Protein AF-0000000087421429 (afdb_homodimer)

Sequence (484 aa):
METLTRKQREIQKREADILSLSRPMLIEGGYHGLNMDRIAVELEYSKGTIYKHFSCKEEIIIALAIETQEKRSEFFSRAAAFQGLSRERLTAIGVAGELFVRLFPDHFAVEQIINSRSIWEKTSHNRRELMQVAEGKCMHMVSGIVRDGISCGDVVLPEKTTPEELVFGLWSLTFGAYSILSTGESLANLGVEDPFVSVRTNVHHILNGIGWRPLSSEHDYDAVAEKITHEIFAEEFQSVLEMETLTRKQREIQKREADILSLSRPMLIEGGYHGLNMDRIAVELEYSKGTIYKHFSCKEEIIIALAIETQEKRSEFFSRAAAFQGLSRERLTAIGVAGELFVRLFPDHFAVEQIINSRSIWEKTSHNRRELMQVAEGKCMHMVSGIVRDGISCGDVVLPEKTTPEELVFGLWSLTFGAYSILSTGESLANLGVEDPFVSVRTNVHHILNGIGWRPLSSEHDYDAVAEKITHEIFAEEFQSVLE

Nearest PDB structures (foldseek):
  8suk-assembly2_B  TM=6.217E-01  e=6.575E-05  Rhodococcus sp. USK13
  8svd-assembly1_T  TM=6.465E-01  e=2.862E-04  Mycolicibacterium baixiangningiae
  8sv6-assembly2_D  TM=5.600E-01  e=3.129E-04  Mycolicibacterium smegmatis
  8svd-assembly1_F  TM=5.682E-01  e=5.108E-04  Mycolicibacterium baixiangningiae
  8svd-assembly2_K  TM=5.691E-01  e=6.105E-04  Mycolicibacterium baixiangningiae

Foldseek 3Di:
DPDQDPVRVVLVVVLVLLLVVQLVQCLVPNPVSGDLVVSCVVVVHDSVSSCVNPVDVLQSLLVLLLVLLQVLLVLLVLLLPDDDALVLSVLSNLLSLVLSCLLCVSSLSSVVRNPDPVSVVPYDPVSVVSSVVSNVSNLVSQLVSVVVLVVVPLFDADPPDHSSNLVVVLCCLSSVLSVCVSPDDDVVVVVDHDSSVVNVVVNLVSCVVRRRPPRVVNDPSVVSSVVSCVPRVVPSVVVSVD/DPDQDPVRVVLVVVLVLLLVVQLVQCLVPNPVSGDLVVSCVVVVHDSVSSCVNPVDVLQSLLVLLLVLLQVLLVLLVLLLPDDDALVLSVLSNLLSLVLSCLLCVSSLSSVVRNPDPVSVVPYDPVSVVSSVVSNVSNLVSQLVSVVVLVVVPLFDADPPDHSSNLVVVLCCLSSVLSVVVSDDDDVVVVVDHDSSVVNVVVNLVSCVVRRRPPRVVNDPSVVSSVVSCVPRVVPSVVVSVD

Solvent-accessible surface area (backbone atoms only — not comparable to full-atom values): 25589 Å² total; per-residue (Å²): 122,86,75,71,49,71,66,53,48,51,51,52,48,51,52,50,51,52,48,64,59,43,48,61,31,29,71,75,43,36,78,62,36,52,47,72,69,59,49,19,61,75,70,69,45,51,66,65,60,51,41,71,77,33,83,45,71,42,41,51,52,50,50,51,39,36,52,37,35,48,56,50,36,52,42,39,52,58,20,63,64,48,87,67,55,49,58,52,26,52,45,28,36,51,50,33,53,52,50,46,47,70,70,34,51,67,51,50,50,46,56,64,62,60,46,31,52,71,44,57,73,67,32,51,69,68,58,51,49,52,40,50,52,37,54,42,50,47,51,49,55,53,27,47,42,47,50,49,21,39,73,76,64,36,25,63,72,56,87,94,53,48,53,40,37,53,46,49,39,54,47,13,26,51,51,16,42,52,49,51,60,62,26,47,72,61,52,47,79,62,60,33,83,51,62,68,60,42,49,55,52,42,51,47,21,31,40,36,31,46,51,36,43,75,35,72,92,73,39,67,59,69,60,49,46,52,49,42,40,58,74,77,34,40,70,61,50,53,58,67,74,104,124,85,75,71,49,73,67,54,48,51,51,52,48,52,51,49,52,52,50,62,57,42,48,60,31,30,71,75,42,36,78,63,36,51,46,72,69,57,49,19,60,74,70,69,46,52,65,65,59,50,40,69,75,33,84,46,70,43,44,50,52,51,49,53,37,35,53,38,35,49,55,50,36,53,40,39,52,59,19,63,65,48,87,65,54,50,58,53,28,51,44,27,36,51,50,33,52,53,49,45,47,72,71,34,51,67,49,50,50,46,55,62,60,59,47,31,54,72,43,57,72,68,33,51,70,67,56,50,50,52,39,51,52,37,53,43,51,48,52,50,55,54,26,46,42,45,51,49,21,40,74,74,63,35,26,63,74,54,88,93,52,47,52,41,39,52,46,48,38,56,46,13,26,52,52,17,40,52,49,55,60,60,23,49,76,59,51,48,80,62,60,31,83,53,63,70,60,40,51,54,52,40,50,47,21,31,40,36,30,46,51,37,43,75,35,73,91,74,39,67,59,69,59,50,44,52,50,43,41,57,73,76,35,41,69,61,51,53,58,68,75,105

Secondary structure (DSSP, 8-state):
-----HHHHHHHHHHHHHHHHHHHHHHHHHHHH--HHHHHHHHT--HHHHHHH-SSHHHHHHHHHHHHHHHHHHHHHHHHT--S-HHHHHHHHHHHHHHHHHH-HHHHHHHHHS--HHHHHTS-HHHHHHHHHHHHHHHHHHHHHHHHHHHTTS--PPTT--HHHHHHHHHHHHHHHHHHHHH-S-TTTTT-S-HHHHHHHHHHHHHHHTT-SSPTTTS-HHHHHHHHHHHHSHHHHHHHH-/-----HHHHHHHHHHHHHHHHHHHHHHHHHHHH--HHHHHHHHT--HHHHHHH-SSHHHHHHHHHHHHHHHHHHHHHHHHT--S-HHHHHHHHHHHHHHHHHH-HHHHHHHHHS--HHHHHTS-HHHHHHHHHHHHHHHHHHHHHHHHHHHTTS--PPTT--HHHHHHHHHHHHHHHHHHHHH-S-TTTTT-S-HHHHHHHHHHHHHHHTT-SSPTTTS-HHHHHHHHHHHHSHHHHHHHH-

Radius of gyration: 23.59 Å; Cα contacts (8 Å, |Δi|>4): 584; chains: 2; bounding box: 77×60×43 Å

InterPro domains:
  IPR001647 DNA-binding HTH domain, TetR-type [PF00440] (18-64)
  IPR001647 DNA-binding HTH domain, TetR-type [PR00455] (18-31)
  IPR001647 DNA-binding HTH domain, TetR-type [PR00455] (39-62)
  IPR001647 DNA-binding HTH domain, TetR-type [PS50977] (12-72)
  IPR009057 Homedomain-like superfamily [SSF46689] (6-76)
  IPR050109 HTH-type, TetR-like transcriptional regulator [PTHR30055] (6-227)

pLDDT: mean 89.58, std 9.01, range [46.0, 98.0]

Structure (mmCIF, N/CA/C/O backbone):
data_AF-0000000087421429-model_v1
#
loop_
_entity.id
_entity.type
_entity.pdbx_description
1 polymer 'Bacterial regulatory protein, tetR family'
#
loop_
_atom_site.group_PDB
_atom_site.id
_atom_site.type_symbol
_atom_site.label_atom_id
_atom_site.label_alt_id
_atom_site.label_comp_id
_atom_site.label_asym_id
_atom_site.label_entity_id
_atom_site.label_seq_id
_atom_site.pdbx_PDB_ins_code
_atom_site.Cartn_x
_atom_site.Cartn_y
_atom_site.Cartn_z
_atom_site.occupancy
_atom_site.B_iso_or_equiv
_atom_site.auth_seq_id
_atom_site.auth_comp_id
_atom_site.auth_asym_id
_atom_site.auth_atom_id
_atom_site.pdbx_PDB_model_num
ATOM 1 N N . MET A 1 1 ? -38.531 1.013 8.219 1 46.09 1 MET A N 1
ATOM 2 C CA . MET A 1 1 ? -37.438 1.916 8.539 1 46.09 1 MET A CA 1
ATOM 3 C C . MET A 1 1 ? -37.875 2.963 9.562 1 46.09 1 MET A C 1
ATOM 5 O O . MET A 1 1 ? -38.812 3.699 9.328 1 46.09 1 MET A O 1
ATOM 9 N N . GLU A 1 2 ? -37.719 2.725 10.727 1 55.75 2 GLU A N 1
ATOM 10 C CA . GLU A 1 2 ? -38.281 3.684 11.688 1 55.75 2 GLU A CA 1
ATOM 11 C C . GLU A 1 2 ? -37.938 5.117 11.281 1 55.75 2 GLU A C 1
ATOM 13 O O . GLU A 1 2 ? -36.812 5.391 10.82 1 55.75 2 GLU A O 1
ATOM 18 N N . THR A 1 3 ? -38.844 5.863 10.914 1 71.5 3 THR A N 1
ATOM 19 C CA . THR A 1 3 ? -38.781 7.246 10.453 1 71.5 3 THR A CA 1
ATOM 20 C C . THR A 1 3 ? -38 8.102 11.453 1 71.5 3 THR A C 1
ATOM 22 O O . THR A 1 3 ? -38.312 8.125 12.641 1 71.5 3 THR A O 1
ATOM 25 N N . LEU A 1 4 ? -36.719 8.453 11.141 1 74.44 4 LEU A N 1
ATOM 26 C CA . LEU A 1 4 ? -35.906 9.312 12 1 74.44 4 LEU A CA 1
ATOM 27 C C . LEU A 1 4 ? -36.719 10.516 12.477 1 74.44 4 LEU A C 1
ATOM 29 O O . LEU A 1 4 ? -37.5 11.086 11.711 1 74.44 4 LEU A O 1
ATOM 33 N N . THR A 1 5 ? -36.719 10.734 13.719 1 85.5 5 THR A N 1
ATOM 34 C CA . THR A 1 5 ? -37.312 11.945 14.266 1 85.5 5 THR A CA 1
ATOM 35 C C . THR A 1 5 ? -36.688 13.195 13.648 1 85.5 5 THR A C 1
ATOM 37 O O . THR A 1 5 ? -35.656 13.109 12.992 1 85.5 5 THR A O 1
ATOM 40 N N . ARG A 1 6 ? -37.469 14.328 13.68 1 84 6 ARG A N 1
ATOM 41 C CA . ARG A 1 6 ? -36.938 15.586 13.156 1 84 6 ARG A CA 1
ATOM 42 C C . ARG A 1 6 ? -35.594 15.914 13.742 1 84 6 ARG A C 1
ATOM 44 O O . ARG A 1 6 ? -34.688 16.328 13.023 1 84 6 ARG A O 1
ATOM 51 N N . LYS A 1 7 ? -35.469 15.656 15.031 1 86.5 7 LYS A N 1
ATOM 52 C CA . LYS A 1 7 ? -34.219 15.938 15.734 1 86.5 7 LYS A CA 1
ATOM 53 C C . LYS A 1 7 ? -33.062 15.07 15.195 1 86.5 7 LYS A C 1
ATOM 55 O O . LYS A 1 7 ? -31.969 15.562 14.977 1 86.5 7 LYS A O 1
ATOM 60 N N . GLN A 1 8 ? -33.438 13.867 15 1 84.69 8 GLN A N 1
ATOM 61 C CA . GLN A 1 8 ? -32.438 12.938 14.492 1 84.69 8 GLN A CA 1
ATOM 62 C C . GLN A 1 8 ? -32 13.32 13.078 1 84.69 8 GLN A C 1
ATOM 64 O O . GLN A 1 8 ? -30.828 13.219 12.734 1 84.69 8 GLN A O 1
ATOM 69 N N . ARG A 1 9 ? -32.969 13.812 12.367 1 84.62 9 ARG A N 1
ATOM 70 C CA . ARG A 1 9 ? -32.688 14.227 11 1 84.62 9 ARG A CA 1
ATOM 71 C C . ARG A 1 9 ? -31.781 15.453 10.984 1 84.62 9 ARG A C 1
ATOM 73 O O . ARG A 1 9 ? -30.906 15.562 10.125 1 84.62 9 ARG A O 1
ATOM 80 N N . GLU A 1 10 ? -32 16.312 11.859 1 85.25 10 GLU A N 1
ATOM 81 C CA . GLU A 1 10 ? -31.172 17.531 11.961 1 85.25 10 GLU A CA 1
ATOM 82 C C . GLU A 1 10 ? -29.75 17.188 12.375 1 85.25 10 GLU A C 1
ATOM 84 O O . GLU A 1 10 ? -28.797 17.781 11.867 1 85.25 10 GLU A O 1
ATOM 89 N N . ILE A 1 11 ? -29.672 16.312 13.258 1 87.38 11 ILE A N 1
ATOM 90 C CA . ILE A 1 11 ? -28.344 15.883 13.719 1 87.38 11 ILE A CA 1
ATOM 91 C C . ILE A 1 11 ? -27.578 15.258 12.562 1 87.38 11 ILE A C 1
ATOM 93 O O . ILE A 1 11 ? -26.406 15.578 12.344 1 87.38 11 ILE A O 1
ATOM 97 N N . GLN A 1 12 ? -28.188 14.438 11.836 1 88.69 12 GLN A N 1
ATOM 98 C CA . GLN A 1 12 ? -27.562 13.781 10.695 1 88.69 12 GLN A CA 1
ATOM 99 C C . GLN A 1 12 ? -27.141 14.797 9.633 1 88.69 12 GLN A C 1
ATOM 101 O O . GLN A 1 12 ? -26.094 14.656 9.016 1 88.69 12 GLN A O 1
ATOM 106 N N . LYS A 1 13 ? -28 15.719 9.445 1 90.38 13 LYS A N 1
ATOM 107 C CA . LYS A 1 13 ? -27.688 16.75 8.453 1 90.38 13 LYS A CA 1
ATOM 108 C C . LYS A 1 13 ? -26.469 17.562 8.859 1 90.38 13 LYS A C 1
ATOM 110 O O . LYS A 1 13 ? -25.594 17.844 8.031 1 90.38 13 LYS A O 1
ATOM 115 N N . ARG A 1 14 ? -26.406 17.953 10.078 1 91.5 14 ARG A N 1
ATOM 116 C CA . ARG A 1 14 ? -25.266 18.719 10.57 1 91.5 14 ARG A CA 1
ATOM 117 C C . ARG A 1 14 ? -23.969 17.922 10.438 1 91.5 14 ARG A C 1
ATOM 119 O O . ARG A 1 14 ? -22.938 18.469 10.023 1 91.5 14 ARG A O 1
ATOM 126 N N . GLU A 1 15 ? -24.062 16.734 10.805 1 92.5 15 GLU A N 1
ATOM 127 C CA . GLU A 1 15 ? -22.891 15.883 10.672 1 92.5 15 GLU A CA 1
ATOM 128 C C . GLU A 1 15 ? -22.438 15.766 9.219 1 92.5 15 GLU A C 1
ATOM 130 O O . GLU A 1 15 ? -21.25 15.844 8.914 1 92.5 15 GLU A O 1
ATOM 135 N N . ALA A 1 16 ? -23.422 15.641 8.383 1 93.19 16 ALA A N 1
ATOM 136 C CA . ALA A 1 16 ? -23.125 15.539 6.953 1 93.19 16 ALA A CA 1
ATOM 137 C C . ALA A 1 16 ? -22.484 16.828 6.438 1 93.19 16 ALA A C 1
ATOM 139 O O . ALA A 1 16 ? -21.562 16.781 5.613 1 93.19 16 ALA A O 1
ATOM 140 N N . ASP A 1 17 ? -22.953 17.891 6.875 1 94.31 17 ASP A N 1
ATOM 141 C CA . ASP A 1 17 ? -22.391 19.188 6.488 1 94.31 17 ASP A CA 1
ATOM 142 C C . ASP A 1 17 ? -20.938 19.312 6.949 1 94.31 17 ASP A C 1
ATOM 144 O O . ASP A 1 17 ? -20.094 19.781 6.195 1 94.31 17 ASP A O 1
ATOM 148 N N . ILE A 1 18 ? -20.766 18.922 8.117 1 94.88 18 ILE A N 1
ATOM 149 C CA . ILE A 1 18 ? -19.422 19 8.688 1 94.88 18 ILE A CA 1
ATOM 150 C C . ILE A 1 18 ? -18.469 18.109 7.875 1 94.88 18 ILE A C 1
ATOM 152 O O . ILE A 1 18 ? -17.375 18.562 7.496 1 94.88 18 ILE A O 1
ATOM 156 N N . LEU A 1 19 ? -18.891 16.969 7.57 1 93.94 19 LEU A N 1
ATOM 157 C CA . LEU A 1 19 ? -18.047 16.031 6.84 1 93.94 19 LEU A CA 1
ATOM 158 C C . LEU A 1 19 ? -17.812 16.516 5.414 1 93.94 19 LEU A C 1
ATOM 160 O O . LEU A 1 19 ? -16.703 16.391 4.891 1 93.94 19 LEU A O 1
ATOM 164 N N . SER A 1 20 ? -18.812 17.062 4.824 1 93.56 20 SER A N 1
ATOM 165 C CA . SER A 1 20 ? -18.703 17.547 3.451 1 93.56 20 SER A CA 1
ATOM 166 C C . SER A 1 20 ? -17.672 18.672 3.338 1 93.56 20 SER A C 1
ATOM 168 O O . SER A 1 20 ? -16.953 18.766 2.346 1 93.56 20 SER A O 1
ATOM 170 N N . LEU A 1 21 ? -17.625 19.438 4.305 1 93.5 21 LEU A N 1
ATOM 171 C CA . LEU A 1 21 ? -16.672 20.547 4.324 1 93.5 21 LEU A CA 1
ATOM 172 C C . LEU A 1 21 ? -15.281 20.047 4.727 1 93.5 21 LEU A C 1
ATOM 174 O O . LEU A 1 21 ? -14.273 20.578 4.266 1 93.5 21 LEU A O 1
ATOM 178 N N . SER A 1 22 ? -15.219 19.078 5.543 1 93.75 22 SER A N 1
ATOM 179 C CA . SER A 1 22 ? -13.969 18.578 6.113 1 93.75 22 SER A CA 1
ATOM 180 C C . SER A 1 22 ? -13.156 17.812 5.082 1 93.75 22 SER A C 1
ATOM 182 O O . SER A 1 22 ? -11.93 17.859 5.09 1 93.75 22 SER A O 1
ATOM 184 N N . ARG A 1 23 ? -13.781 17.172 4.16 1 89.94 23 ARG A N 1
ATOM 185 C CA . ARG A 1 23 ? -13.102 16.281 3.223 1 89.94 23 ARG A CA 1
ATOM 186 C C . ARG A 1 23 ? -12.109 17.047 2.357 1 89.94 23 ARG A C 1
ATOM 188 O O . ARG A 1 23 ? -10.922 16.734 2.334 1 89.94 23 ARG A O 1
ATOM 195 N N . PRO A 1 24 ? -12.586 18.094 1.675 1 87.88 24 PRO A N 1
ATOM 196 C CA . PRO A 1 24 ? -11.609 18.844 0.882 1 87.88 24 PRO A CA 1
ATOM 197 C C . PRO A 1 24 ? -10.5 19.453 1.736 1 87.88 24 PRO A C 1
ATOM 199 O O . PRO A 1 24 ? -9.359 19.562 1.289 1 87.88 24 PRO A O 1
ATOM 202 N N . MET A 1 25 ? -10.805 19.859 2.959 1 86.69 25 MET A N 1
ATOM 203 C CA . MET A 1 25 ? -9.789 20.406 3.859 1 86.69 25 MET A CA 1
ATOM 204 C C . MET A 1 25 ? -8.719 19.359 4.156 1 86.69 25 MET A C 1
ATOM 206 O O . MET A 1 25 ? -7.523 19.672 4.164 1 86.69 25 MET A O 1
ATOM 210 N N . LEU A 1 26 ? -9.211 18.234 4.367 1 83.69 26 LEU A N 1
ATOM 211 C CA . LEU A 1 26 ? -8.312 17.141 4.695 1 83.69 26 LEU A CA 1
ATOM 212 C C . LEU A 1 26 ? -7.461 16.75 3.492 1 83.69 26 LEU A C 1
ATOM 214 O O . LEU A 1 26 ? -6.258 16.5 3.627 1 83.69 26 LEU A O 1
ATOM 218 N N . ILE A 1 27 ? -8.07 16.734 2.342 1 79.56 27 ILE A N 1
ATOM 219 C CA . ILE A 1 27 ? -7.383 16.328 1.119 1 79.56 27 ILE A CA 1
ATOM 220 C C . ILE A 1 27 ? -6.324 17.359 0.755 1 79.56 27 ILE A C 1
ATOM 222 O O . ILE A 1 27 ? -5.211 17.016 0.357 1 79.56 27 ILE A O 1
ATOM 226 N N . GLU A 1 28 ? -6.656 18.547 0.94 1 74.88 28 GLU A N 1
ATOM 227 C CA . GLU A 1 28 ? -5.773 19.641 0.547 1 74.88 28 GLU A CA 1
ATOM 228 C C . GLU A 1 28 ? -4.66 19.844 1.568 1 74.88 28 GLU A C 1
ATOM 230 O O . GLU A 1 28 ? -3.502 20.047 1.198 1 74.88 28 GLU A O 1
ATOM 235 N N . GLY A 1 29 ? -5.047 19.75 2.83 1 72.88 29 GLY A N 1
ATOM 236 C CA . GLY A 1 29 ? -4.09 20.156 3.846 1 72.88 29 GLY A CA 1
ATOM 237 C C . GLY A 1 29 ? -3.643 19.016 4.742 1 72.88 29 GLY A C 1
ATOM 238 O O . GLY A 1 29 ? -2.793 19.203 5.617 1 72.88 29 GLY A O 1
ATOM 239 N N . GLY A 1 30 ? -4.195 17.812 4.445 1 73.12 30 GLY A N 1
ATOM 240 C CA . GLY A 1 30 ? -3.877 16.719 5.348 1 73.12 30 GLY A CA 1
ATOM 241 C C . GLY A 1 30 ? -4.457 16.891 6.738 1 73.12 30 GLY A C 1
ATOM 242 O O . GLY A 1 30 ? -5.484 17.562 6.906 1 73.12 30 GLY A O 1
ATOM 243 N N . TYR A 1 31 ? -3.857 16.297 7.734 1 74.44 31 TYR A N 1
ATOM 244 C CA . TYR A 1 31 ? -4.285 16.312 9.133 1 74.44 31 TYR A CA 1
ATOM 245 C C . TYR A 1 31 ? -4.371 17.734 9.664 1 74.44 31 TYR A C 1
ATOM 247 O O . TYR A 1 31 ? -5.355 18.109 10.305 1 74.44 31 TYR A O 1
ATOM 255 N N . HIS A 1 32 ? -3.381 18.484 9.367 1 74.31 32 HIS A N 1
ATOM 256 C CA . HIS A 1 32 ? -3.299 19.828 9.906 1 74.31 32 HIS A CA 1
ATOM 257 C C . HIS A 1 32 ? -4.184 20.797 9.117 1 74.31 32 HIS A C 1
ATOM 259 O O . HIS A 1 32 ? -4.469 21.906 9.578 1 74.31 32 HIS A O 1
ATOM 265 N N . GLY A 1 33 ? -4.59 20.266 8.016 1 78.94 33 GLY A N 1
ATOM 266 C CA . GLY A 1 33 ? -5.488 21.094 7.223 1 78.94 33 GLY A CA 1
ATOM 267 C C . GLY A 1 33 ? -6.898 21.141 7.785 1 78.94 33 GLY A C 1
ATOM 268 O O . GLY A 1 33 ? -7.676 22.031 7.445 1 78.94 33 GLY A O 1
ATOM 269 N N . LEU A 1 34 ? -7.121 20.141 8.594 1 86.31 34 LEU A N 1
ATOM 270 C CA . LEU A 1 34 ? -8.438 20.094 9.219 1 86.31 34 LEU A CA 1
ATOM 271 C C . LEU A 1 34 ? -8.484 20.969 10.469 1 86.31 34 LEU A C 1
ATOM 273 O O . LEU A 1 34 ? -7.676 20.797 11.383 1 86.31 34 LEU A O 1
ATOM 277 N N . ASN A 1 35 ? -9.344 21.953 10.398 1 89.62 35 ASN A N 1
ATOM 278 C CA . ASN A 1 35 ? -9.5 22.922 11.484 1 89.62 35 ASN A CA 1
ATOM 279 C C . ASN A 1 35 ? -10.961 23.047 11.906 1 89.62 35 ASN A C 1
ATOM 281 O O . ASN A 1 35 ? -11.789 23.578 11.156 1 89.62 35 ASN A O 1
ATOM 285 N N . MET A 1 36 ? -11.18 22.688 13.125 1 92.75 36 MET A N 1
ATOM 286 C CA . MET A 1 36 ? -12.555 22.656 13.625 1 92.75 36 MET A CA 1
ATOM 287 C C . MET A 1 36 ? -13.125 24.062 13.758 1 92.75 36 MET A C 1
ATOM 289 O O . MET A 1 36 ? -14.305 24.281 13.492 1 92.75 36 MET A O 1
ATOM 293 N N . ASP A 1 37 ? -12.281 25 14.133 1 93.12 37 ASP A N 1
ATOM 294 C CA . ASP A 1 37 ? -12.742 26.391 14.242 1 93.12 37 ASP A CA 1
ATOM 295 C C . ASP A 1 37 ? -13.117 26.953 12.875 1 93.12 37 ASP A C 1
ATOM 297 O O . ASP A 1 37 ? -14.125 27.656 12.742 1 93.12 37 ASP A O 1
ATOM 301 N N . ARG A 1 38 ? -12.359 26.609 11.969 1 93.56 38 ARG A N 1
ATOM 302 C CA . ARG A 1 38 ? -12.641 27.047 10.609 1 93.56 38 ARG A CA 1
ATOM 303 C C . ARG A 1 38 ? -13.922 26.438 10.078 1 93.56 38 ARG A C 1
ATOM 305 O O . ARG A 1 38 ? -14.703 27.094 9.391 1 93.56 38 AR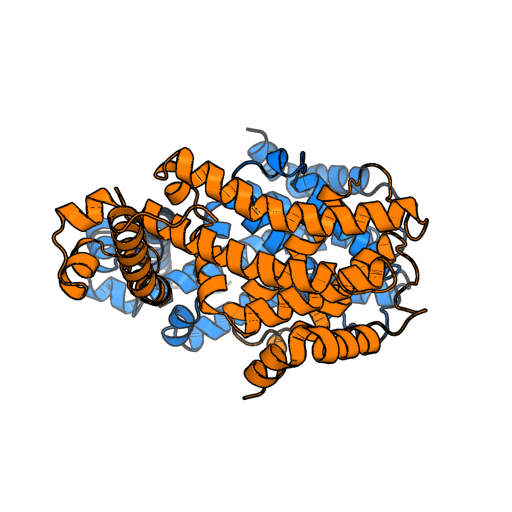G A O 1
ATOM 312 N N . ILE A 1 39 ? -14.109 25.203 10.383 1 95.19 39 ILE A N 1
ATOM 313 C CA . ILE A 1 39 ? -15.32 24.5 9.961 1 95.19 39 ILE A CA 1
ATOM 314 C C . ILE A 1 39 ? -16.547 25.172 10.57 1 95.19 39 ILE A C 1
ATOM 316 O O . ILE A 1 39 ? -17.547 25.391 9.883 1 95.19 39 ILE A O 1
ATOM 320 N N . ALA A 1 40 ? -16.484 25.516 11.797 1 94.75 40 ALA A N 1
ATOM 321 C CA . ALA A 1 40 ? -17.578 26.188 12.484 1 94.75 40 ALA A CA 1
ATOM 322 C C . ALA A 1 40 ? -17.938 27.516 11.797 1 94.75 40 ALA A C 1
ATOM 324 O O . ALA A 1 40 ? -19.109 27.781 11.531 1 94.75 40 ALA A O 1
ATOM 325 N N . VAL A 1 41 ? -16.953 28.234 11.477 1 95.25 41 VAL A N 1
ATOM 326 C CA . VAL A 1 41 ? -17.125 29.547 10.859 1 95.25 41 VAL A CA 1
ATOM 327 C C . VAL A 1 41 ? -17.75 29.391 9.477 1 95.25 41 VAL A C 1
ATOM 329 O O . VAL A 1 41 ? -18.703 30.078 9.141 1 95.25 41 VAL A O 1
ATOM 332 N N . GLU A 1 42 ? -17.266 28.484 8.742 1 94.88 42 GLU A N 1
ATOM 333 C CA . GLU A 1 42 ? -17.703 28.297 7.355 1 94.88 42 GLU A CA 1
ATOM 334 C C . GLU A 1 42 ? -19.141 27.797 7.297 1 94.88 42 GLU A C 1
ATOM 336 O O . GLU A 1 42 ? -19.891 28.141 6.383 1 94.88 42 GLU A O 1
ATOM 341 N N . LEU A 1 43 ? -19.547 26.969 8.227 1 94.88 43 LEU A N 1
ATOM 342 C CA . LEU A 1 43 ? -20.891 26.406 8.242 1 94.88 43 LEU A CA 1
ATOM 343 C C . LEU A 1 43 ? -21.844 27.312 9.023 1 94.88 43 LEU A C 1
ATOM 345 O O . LEU A 1 43 ? -23.047 27.047 9.07 1 94.88 43 LEU A O 1
ATOM 349 N N . GLU A 1 44 ? -21.281 28.25 9.656 1 95.5 44 GLU A N 1
ATOM 350 C CA . GLU A 1 44 ? -22.047 29.172 10.477 1 95.5 44 GLU A CA 1
ATOM 351 C C . GLU A 1 44 ? -22.719 28.453 11.648 1 95.5 44 GLU A C 1
ATOM 353 O O . GLU A 1 44 ? -23.906 28.656 11.914 1 95.5 44 GLU A O 1
ATOM 358 N N . TYR A 1 45 ? -22.047 27.531 12.148 1 92.75 45 TYR A N 1
ATOM 359 C CA . TYR A 1 45 ? -22.406 26.875 13.398 1 92.75 45 TYR A CA 1
ATOM 360 C C . TYR A 1 45 ? -21.594 27.406 14.562 1 92.75 45 TYR A C 1
ATOM 362 O O . TYR A 1 45 ? -20.516 27.984 14.367 1 92.75 45 TYR A O 1
ATOM 370 N N . SER A 1 46 ? -22.078 27.266 15.773 1 92.62 46 SER A N 1
ATOM 371 C CA . SER A 1 46 ? -21.266 27.562 16.938 1 92.62 46 SER A CA 1
ATOM 372 C C . SER A 1 46 ? -20.203 26.5 17.172 1 92.62 46 SER A C 1
ATOM 374 O O . SER A 1 46 ? -20.375 25.344 16.75 1 92.62 46 SER A O 1
ATOM 376 N N . LYS A 1 47 ? -19.094 26.906 17.797 1 92.19 47 LYS A N 1
ATOM 377 C CA . LYS A 1 47 ? -18.062 25.938 18.172 1 92.19 47 LYS A CA 1
ATOM 378 C C . LYS A 1 47 ? -18.656 24.812 19.031 1 92.19 47 LYS A C 1
ATOM 380 O O . LYS A 1 47 ? -18.344 23.641 18.812 1 92.19 47 LYS A O 1
ATOM 385 N N . GLY A 1 48 ? -19.547 25.203 19.859 1 91.88 48 GLY A N 1
ATOM 386 C CA . GLY A 1 48 ? -20.188 24.219 20.719 1 91.88 48 GLY A CA 1
ATOM 387 C C . GLY A 1 48 ? -20.969 23.172 19.938 1 91.88 48 GLY A C 1
ATOM 388 O O . GLY A 1 48 ? -20.922 21.984 20.266 1 91.88 48 GLY A O 1
ATOM 389 N N . THR A 1 49 ? -21.625 23.625 18.984 1 91.19 49 THR A N 1
ATOM 390 C CA . THR A 1 49 ? -22.406 22.719 18.141 1 91.19 49 THR A CA 1
ATOM 391 C C . THR A 1 49 ? -21.484 21.703 17.453 1 91.19 49 THR A C 1
ATOM 393 O O . THR A 1 49 ? -21.781 20.5 17.453 1 91.19 49 THR A O 1
ATOM 396 N N . ILE A 1 50 ? -20.391 22.156 16.875 1 92.75 50 ILE A N 1
ATOM 397 C CA . ILE A 1 50 ? -19.453 21.297 16.172 1 92.75 50 ILE A CA 1
ATOM 398 C C . ILE A 1 50 ? -18.859 20.281 17.141 1 92.75 50 ILE A C 1
ATOM 400 O O . ILE A 1 50 ? -18.828 19.078 16.844 1 92.75 50 ILE A O 1
ATOM 404 N N . TYR A 1 51 ? -18.547 20.75 18.312 1 92.5 51 TYR A N 1
ATOM 405 C CA . TYR A 1 51 ? -17.844 19.922 19.281 1 92.5 51 TYR A CA 1
ATOM 406 C C . TYR A 1 51 ? -18.781 18.922 19.938 1 92.5 51 TYR A C 1
ATOM 408 O O . TYR A 1 51 ? -18.344 17.906 20.484 1 92.5 51 TYR A O 1
ATOM 416 N N . LYS A 1 52 ? -20.047 19.281 19.875 1 91.94 52 LYS A N 1
ATOM 417 C CA . LYS A 1 52 ? -21.047 18.328 20.328 1 91.94 52 LYS A CA 1
ATOM 418 C C . LYS A 1 52 ? -21.125 17.109 19.406 1 91.94 52 LYS A C 1
ATOM 420 O O . LYS A 1 52 ? -21.375 16 19.844 1 91.94 52 LYS A O 1
ATOM 425 N N . HIS A 1 53 ? -20.859 17.344 18.188 1 92.19 53 HIS A N 1
ATOM 426 C CA . HIS A 1 53 ? -20.906 16.281 17.203 1 92.19 53 HIS A CA 1
ATOM 427 C C . HIS A 1 53 ? -19.594 15.523 17.141 1 92.19 53 HIS A C 1
ATOM 429 O O . HIS A 1 53 ? -19.578 14.297 17.016 1 92.19 53 HIS A O 1
ATOM 435 N N . PHE A 1 54 ? -18.547 16.312 17.141 1 94.5 54 PHE A N 1
ATOM 436 C CA . PHE A 1 54 ? -17.203 15.758 17.094 1 94.5 54 PHE A CA 1
ATOM 437 C C . PHE A 1 54 ? -16.312 16.406 18.156 1 94.5 54 PHE A C 1
ATOM 439 O O . PHE A 1 54 ? -16.016 17.594 18.078 1 94.5 54 PHE A O 1
ATOM 446 N N . SER A 1 55 ? -15.828 15.57 19 1 92.31 55 SER A N 1
ATOM 447 C CA . SER A 1 55 ? -15.086 16.078 20.156 1 92.31 55 SER A CA 1
ATOM 448 C C . SER A 1 55 ? -13.703 16.578 19.75 1 92.31 55 SER A C 1
ATOM 450 O O . SER A 1 55 ? -13.086 17.375 20.453 1 92.31 55 SER A O 1
ATOM 452 N N . CYS A 1 56 ? -13.195 16.031 18.656 1 91.06 56 CYS A N 1
ATOM 453 C CA . CYS A 1 56 ? -11.891 16.422 18.125 1 91.06 56 CYS A CA 1
ATOM 454 C C . CYS A 1 56 ? -11.812 16.141 16.625 1 91.06 56 CYS A C 1
ATOM 456 O O . CYS A 1 56 ? -12.719 15.531 16.047 1 91.06 56 CYS A O 1
ATOM 458 N N . LYS A 1 57 ? -10.789 16.625 15.969 1 90.5 57 LYS A N 1
ATOM 459 C CA . LYS A 1 57 ? -10.688 16.484 14.523 1 90.5 57 LYS A CA 1
ATOM 460 C C . LYS A 1 57 ? -10.445 15.031 14.133 1 90.5 57 LYS A C 1
ATOM 462 O O . LYS A 1 57 ? -10.82 14.609 13.031 1 90.5 57 LYS A O 1
ATOM 467 N N . GLU A 1 58 ? -9.883 14.266 15 1 90 58 GLU A N 1
ATOM 468 C CA . GLU A 1 58 ? -9.672 12.844 14.734 1 90 58 GLU A CA 1
ATOM 469 C C . GLU A 1 58 ? -11 12.117 14.531 1 90 58 GLU A C 1
ATOM 471 O O . GLU A 1 58 ? -11.102 11.203 13.711 1 90 58 GLU A O 1
ATOM 476 N N . GLU A 1 59 ? -11.977 12.531 15.242 1 92.56 59 GLU A N 1
ATOM 477 C CA . GLU A 1 59 ? -13.312 11.961 15.086 1 92.56 59 GLU A CA 1
ATOM 478 C C . GLU A 1 59 ? -13.867 12.234 13.688 1 92.56 59 GLU A C 1
ATOM 480 O O . GLU A 1 59 ? -14.555 11.391 13.109 1 92.56 59 GLU A O 1
ATOM 485 N N . ILE A 1 60 ? -13.609 13.383 13.211 1 93.56 60 ILE A N 1
ATOM 486 C CA . ILE A 1 60 ? -14.047 13.758 11.867 1 93.56 60 ILE A CA 1
ATOM 487 C C . ILE A 1 60 ? -13.336 12.891 10.836 1 93.56 60 ILE A C 1
ATOM 489 O O . ILE A 1 60 ? -13.961 12.391 9.898 1 93.56 60 ILE A O 1
ATOM 493 N N . ILE A 1 61 ? -12.094 12.703 11.016 1 90.19 61 ILE A N 1
ATOM 494 C CA . ILE A 1 61 ? -11.281 11.938 10.07 1 90.19 61 ILE A CA 1
ATOM 495 C C . ILE A 1 61 ? -11.789 10.5 10.008 1 90.19 61 ILE A C 1
ATOM 497 O O . ILE A 1 61 ? -11.977 9.953 8.914 1 90.19 61 ILE A O 1
ATOM 501 N N . ILE A 1 62 ? -12.023 9.953 11.109 1 90.25 62 ILE A N 1
ATOM 502 C CA . ILE A 1 62 ? -12.5 8.578 11.148 1 90.25 62 ILE A CA 1
ATOM 503 C C . ILE A 1 62 ? -13.906 8.5 10.547 1 90.25 62 ILE A C 1
ATOM 505 O O . ILE A 1 62 ? -14.242 7.523 9.875 1 90.25 62 ILE A O 1
ATOM 509 N N . ALA A 1 63 ? -14.695 9.484 10.844 1 92.88 63 ALA A N 1
ATOM 510 C CA . ALA A 1 63 ? -16.031 9.508 10.25 1 92.88 63 ALA A CA 1
ATOM 511 C C . ALA A 1 63 ? -15.945 9.547 8.727 1 92.88 63 ALA A C 1
ATOM 513 O O . ALA A 1 63 ? -16.734 8.883 8.039 1 92.88 63 ALA A O 1
ATOM 514 N N . LEU A 1 64 ? -15.047 10.312 8.219 1 93.38 64 LEU A N 1
ATOM 515 C CA . LEU A 1 64 ? -14.828 10.352 6.781 1 93.38 64 LEU A CA 1
ATOM 516 C C . LEU A 1 64 ? -14.367 9 6.258 1 93.38 64 LEU A C 1
ATOM 518 O O . LEU A 1 64 ? -14.789 8.562 5.188 1 93.38 64 LEU A O 1
ATOM 522 N N . ALA A 1 65 ? -13.523 8.391 6.973 1 90.62 65 ALA A N 1
ATOM 523 C CA . ALA A 1 65 ? -13.031 7.066 6.605 1 90.62 65 ALA A CA 1
ATOM 524 C C . ALA A 1 65 ? -14.156 6.039 6.598 1 90.62 65 ALA A C 1
ATOM 526 O O . ALA A 1 65 ? -14.211 5.176 5.719 1 90.62 65 ALA A O 1
ATOM 527 N N . ILE A 1 66 ? -14.977 6.121 7.586 1 91.75 66 ILE A N 1
ATOM 528 C CA . ILE A 1 66 ? -16.125 5.223 7.66 1 91.75 66 ILE A CA 1
ATOM 529 C C . ILE A 1 66 ? -17.016 5.426 6.441 1 91.75 66 ILE A C 1
ATOM 531 O O . ILE A 1 66 ? -17.453 4.457 5.816 1 91.75 66 ILE A O 1
ATOM 535 N N . GLU A 1 67 ? -17.266 6.652 6.113 1 92.31 67 GLU A N 1
ATOM 536 C CA . GLU A 1 67 ? -18.031 6.953 4.91 1 92.31 67 GLU A CA 1
ATOM 537 C C . GLU A 1 67 ? -17.391 6.336 3.674 1 92.31 67 GLU A C 1
ATOM 539 O O . GLU A 1 67 ? -18.078 5.805 2.805 1 92.31 67 GLU A O 1
ATOM 544 N N . THR A 1 68 ? -16.125 6.484 3.602 1 92.06 68 THR A N 1
ATOM 545 C CA . THR A 1 68 ? -15.375 5.91 2.488 1 92.06 68 THR A CA 1
ATOM 546 C C . THR A 1 68 ? -15.562 4.398 2.432 1 92.06 68 THR A C 1
ATOM 548 O O . THR A 1 68 ? -15.82 3.838 1.365 1 92.06 68 THR A O 1
ATOM 551 N N . GLN A 1 69 ? -15.453 3.777 3.57 1 92.25 69 GLN A N 1
ATOM 552 C CA . GLN A 1 69 ? -15.609 2.326 3.637 1 92.25 69 GLN A CA 1
ATOM 553 C C . GLN A 1 69 ? -17.016 1.904 3.252 1 92.25 69 GLN A C 1
ATOM 555 O O . GLN A 1 69 ? -17.219 0.874 2.604 1 92.25 69 GLN A O 1
ATOM 560 N N . GLU A 1 70 ? -17.953 2.652 3.705 1 93.06 70 GLU A N 1
ATOM 561 C CA . GLU A 1 70 ? -19.344 2.352 3.371 1 93.06 70 GLU A CA 1
ATOM 562 C C . GLU A 1 70 ? -19.594 2.459 1.868 1 93.06 70 GLU A C 1
ATOM 564 O O . GLU A 1 70 ? -20.266 1.616 1.283 1 93.06 70 GLU A O 1
ATOM 569 N N . LYS A 1 71 ? -19.062 3.471 1.306 1 93.5 71 LYS A N 1
ATOM 570 C CA . LYS A 1 71 ? -19.172 3.621 -0.142 1 93.5 71 LYS A CA 1
ATOM 571 C C . LYS A 1 71 ? -18.5 2.461 -0.87 1 93.5 71 LYS A C 1
ATOM 573 O O . LYS A 1 71 ? -19.047 1.927 -1.837 1 93.5 71 LYS A O 1
ATOM 578 N N . ARG A 1 72 ? -17.359 2.082 -0.467 1 94.5 72 ARG A N 1
ATOM 579 C CA . ARG A 1 72 ? -16.641 0.944 -1.048 1 94.5 72 ARG A CA 1
ATOM 580 C C . ARG A 1 72 ? -17.469 -0.335 -0.915 1 94.5 72 ARG A C 1
ATOM 582 O O . ARG A 1 72 ? -17.531 -1.134 -1.852 1 94.5 72 ARG A O 1
ATOM 589 N N . SER A 1 73 ? -18.016 -0.504 0.291 1 95.38 73 SER A N 1
ATOM 590 C CA . SER A 1 73 ? -18.797 -1.706 0.551 1 95.38 73 SER A CA 1
ATOM 591 C C . SER A 1 73 ? -20 -1.805 -0.397 1 95.38 73 SER A C 1
ATOM 593 O O . SER A 1 73 ? -20.406 -2.904 -0.777 1 95.38 73 SER A O 1
ATOM 595 N N . GLU A 1 74 ? -20.516 -0.682 -0.759 1 95.38 74 GLU A N 1
ATOM 596 C CA . GLU A 1 74 ? -21.609 -0.685 -1.727 1 95.38 74 GLU A CA 1
ATOM 597 C C . GLU A 1 74 ? -21.141 -1.223 -3.078 1 95.38 74 GLU A C 1
ATOM 599 O O . GLU A 1 74 ? -21.844 -2.018 -3.709 1 95.38 74 GLU A O 1
ATOM 604 N N . PHE A 1 75 ? -20.016 -0.804 -3.551 1 96.06 75 PHE A N 1
ATOM 605 C CA . PHE A 1 75 ? -19.453 -1.313 -4.793 1 96.06 75 PHE A CA 1
ATOM 606 C C . PHE A 1 75 ? -19.188 -2.811 -4.695 1 96.06 75 PHE A C 1
ATOM 608 O O . PHE A 1 75 ? -19.516 -3.566 -5.609 1 96.06 75 PHE A O 1
ATOM 615 N N . PHE A 1 76 ? -18.625 -3.201 -3.578 1 97.19 76 PHE A N 1
ATOM 616 C CA . PHE A 1 76 ? -18.281 -4.602 -3.385 1 97.19 76 PHE A CA 1
ATOM 617 C C . PHE A 1 76 ? -19.531 -5.473 -3.318 1 97.19 76 PHE A C 1
ATOM 619 O O . PHE A 1 76 ? -19.531 -6.609 -3.795 1 97.19 76 PHE A O 1
ATOM 626 N N . SER A 1 77 ? -20.562 -4.906 -2.697 1 96.75 77 SER A N 1
ATOM 627 C CA . SER A 1 77 ? -21.812 -5.652 -2.605 1 96.75 77 SER A CA 1
ATOM 628 C C . SER A 1 77 ? -22.406 -5.922 -3.988 1 96.75 77 SER A C 1
ATOM 630 O O . SER A 1 77 ? -22.875 -7.031 -4.262 1 96.75 77 SER A O 1
ATOM 632 N N . ARG A 1 78 ? -22.375 -4.934 -4.855 1 96.5 78 ARG A N 1
ATOM 633 C CA . ARG A 1 78 ? -22.844 -5.109 -6.227 1 96.5 78 ARG A CA 1
ATOM 634 C C . ARG A 1 78 ? -21.984 -6.125 -6.969 1 96.5 78 ARG A C 1
ATOM 636 O O . ARG A 1 78 ? -22.5 -6.969 -7.703 1 96.5 78 ARG A O 1
ATOM 643 N N . ALA A 1 79 ? -20.688 -6.051 -6.797 1 96.81 79 ALA A N 1
ATOM 644 C CA . ALA A 1 79 ? -19.75 -6.984 -7.426 1 96.81 79 ALA A CA 1
ATOM 645 C C . ALA A 1 79 ? -19.984 -8.406 -6.934 1 96.81 79 ALA A C 1
ATOM 647 O O . ALA A 1 79 ? -19.953 -9.359 -7.723 1 96.81 79 ALA A O 1
ATOM 648 N N . ALA A 1 80 ? -20.172 -8.523 -5.605 1 94.81 80 ALA A N 1
ATOM 649 C CA . ALA A 1 80 ? -20.359 -9.828 -4.988 1 94.81 80 ALA A CA 1
ATOM 650 C C . ALA A 1 80 ? -21.625 -10.508 -5.504 1 94.81 80 ALA A C 1
ATOM 652 O O . ALA A 1 80 ? -21.75 -11.734 -5.434 1 94.81 80 ALA A O 1
ATOM 653 N N . ALA A 1 81 ? -22.531 -9.742 -6.012 1 91.25 81 ALA A N 1
ATOM 654 C CA . ALA A 1 81 ? -23.812 -10.266 -6.5 1 91.25 81 ALA A CA 1
ATOM 655 C C . ALA A 1 81 ? -23.672 -10.773 -7.934 1 91.25 81 ALA A C 1
ATOM 657 O O . ALA A 1 81 ? -24.609 -11.375 -8.477 1 91.25 81 ALA A O 1
ATOM 658 N N . PHE A 1 82 ? -22.516 -10.531 -8.547 1 94.25 82 PHE A N 1
ATOM 659 C CA . PHE A 1 82 ? -22.281 -11.031 -9.891 1 94.25 82 PHE A CA 1
ATOM 660 C C . PHE A 1 82 ? -22.469 -12.539 -9.953 1 94.25 82 PHE A C 1
ATOM 662 O O . PHE A 1 82 ? -22.062 -13.258 -9.039 1 94.25 82 PHE A O 1
ATOM 669 N N . GLN A 1 83 ? -23.141 -12.961 -11.008 1 93.44 83 GLN A N 1
ATOM 670 C CA . GLN A 1 83 ? -23.359 -14.391 -11.203 1 93.44 83 GLN A CA 1
ATOM 671 C C . GLN A 1 83 ? -22.281 -14.984 -12.117 1 93.44 83 GLN A C 1
ATOM 673 O O . GLN A 1 83 ? -22.156 -14.578 -13.281 1 93.44 83 GLN A O 1
ATOM 678 N N . GLY A 1 84 ? -21.484 -15.789 -11.609 1 94.5 84 GLY A N 1
ATOM 679 C CA . GLY A 1 84 ? -20.422 -16.453 -12.344 1 94.5 84 GLY A CA 1
ATOM 680 C C . GLY A 1 84 ? -19.594 -17.375 -11.484 1 94.5 84 GLY A C 1
ATOM 681 O O . GLY A 1 84 ? -19.984 -17.734 -10.367 1 94.5 84 GLY A O 1
ATOM 682 N N . LEU A 1 85 ? -18.531 -17.875 -12.039 1 96.44 85 LEU A N 1
ATOM 683 C CA . LEU A 1 85 ? -17.594 -18.719 -11.289 1 96.44 85 LEU A CA 1
ATOM 684 C C . LEU A 1 85 ? -17.016 -17.969 -10.102 1 96.44 85 LEU A C 1
ATOM 686 O O . LEU A 1 85 ? -17.047 -16.734 -10.07 1 96.44 85 LEU A O 1
ATOM 690 N N . SER A 1 86 ? -16.594 -18.703 -9.094 1 97.19 86 SER A N 1
ATOM 691 C CA . SER A 1 86 ? -16.078 -18.078 -7.883 1 97.19 86 SER A CA 1
ATOM 692 C C . SER A 1 86 ? -14.953 -17.094 -8.203 1 97.19 86 SER A C 1
ATOM 694 O O . SER A 1 86 ? -14.922 -15.984 -7.672 1 97.19 86 SER A O 1
ATOM 696 N N . ARG A 1 87 ? -14.062 -17.453 -9.07 1 97.5 87 ARG A N 1
ATOM 697 C CA . ARG A 1 87 ? -12.961 -16.578 -9.422 1 97.5 87 ARG A CA 1
ATOM 698 C C . ARG A 1 87 ? -13.445 -15.383 -10.242 1 97.5 87 ARG A C 1
ATOM 700 O O . ARG A 1 87 ? -12.844 -14.312 -10.203 1 97.5 87 ARG A O 1
ATOM 707 N N . GLU A 1 88 ? -14.484 -15.57 -11.078 1 97.62 88 GLU A N 1
ATOM 708 C CA . GLU A 1 88 ? -15.086 -14.438 -11.773 1 97.62 88 GLU A CA 1
ATOM 709 C C . GLU A 1 88 ? -15.656 -13.422 -10.789 1 97.62 88 GLU A C 1
ATOM 711 O O . GLU A 1 88 ? -15.594 -12.219 -11.023 1 97.62 88 GLU A O 1
ATOM 716 N N . ARG A 1 89 ? -16.234 -13.945 -9.766 1 97.44 89 ARG A N 1
ATOM 717 C CA . ARG A 1 89 ? -16.766 -13.07 -8.734 1 97.44 89 ARG A CA 1
ATOM 718 C C . ARG A 1 89 ? -15.656 -12.266 -8.07 1 97.44 89 ARG A C 1
ATOM 720 O O . ARG A 1 89 ? -15.844 -11.094 -7.734 1 97.44 89 ARG A O 1
ATOM 727 N N . LEU A 1 90 ? -14.531 -12.883 -7.859 1 97.31 90 LEU A N 1
ATOM 728 C CA . LEU A 1 90 ? -13.383 -12.148 -7.336 1 97.31 90 LEU A CA 1
ATOM 729 C C . LEU A 1 90 ? -12.914 -11.094 -8.336 1 97.31 90 LEU A C 1
ATOM 731 O O . LEU A 1 90 ? -12.492 -10 -7.938 1 97.31 90 LEU A O 1
ATOM 735 N N . THR A 1 91 ? -12.938 -11.469 -9.586 1 97.25 91 THR A N 1
ATOM 736 C CA . THR A 1 91 ? -12.633 -10.492 -10.633 1 97.25 91 THR A CA 1
ATOM 737 C C . THR A 1 91 ? -13.578 -9.297 -10.555 1 97.25 91 THR A C 1
ATOM 739 O O . THR A 1 91 ? -13.164 -8.156 -10.742 1 97.25 91 THR A O 1
ATOM 742 N N . ALA A 1 92 ? -14.836 -9.555 -10.25 1 97.81 92 ALA A N 1
ATOM 743 C CA . ALA A 1 92 ? -15.812 -8.484 -10.094 1 97.81 92 ALA A CA 1
ATOM 744 C C . ALA A 1 92 ? -15.422 -7.547 -8.953 1 97.81 92 ALA A C 1
ATOM 746 O O . ALA A 1 92 ? -15.539 -6.324 -9.07 1 97.81 92 ALA A O 1
ATOM 747 N N . ILE A 1 93 ? -14.992 -8.133 -7.871 1 97.88 93 ILE A N 1
ATOM 748 C CA . ILE A 1 93 ? -14.508 -7.344 -6.742 1 97.88 93 ILE A CA 1
ATOM 749 C C . ILE A 1 93 ? -13.344 -6.461 -7.191 1 97.88 93 ILE A C 1
ATOM 751 O O . ILE A 1 93 ? -13.25 -5.297 -6.801 1 97.88 93 ILE A O 1
ATOM 755 N N . GLY A 1 94 ? -12.43 -7.047 -7.969 1 97.19 94 GLY A N 1
ATOM 756 C CA . GLY A 1 94 ? -11.32 -6.281 -8.516 1 97.19 94 GLY A CA 1
ATOM 757 C C . GLY A 1 94 ? -11.766 -5.094 -9.344 1 97.19 94 GLY A C 1
ATOM 758 O O . GLY A 1 94 ? -11.219 -3.996 -9.203 1 97.19 94 GLY A O 1
ATOM 759 N N . VAL A 1 95 ? -12.719 -5.305 -10.18 1 96.62 95 VAL A N 1
ATOM 760 C CA . VAL A 1 95 ? -13.258 -4.242 -11.016 1 96.62 95 VAL A CA 1
ATOM 761 C C . VAL A 1 95 ? -13.867 -3.148 -10.141 1 96.62 95 VAL A C 1
ATOM 763 O O . VAL A 1 95 ? -13.625 -1.96 -10.359 1 96.62 95 VAL A O 1
ATOM 766 N N . ALA A 1 96 ? -14.633 -3.574 -9.18 1 97 96 ALA A N 1
ATOM 767 C CA . ALA A 1 96 ? -15.25 -2.631 -8.25 1 97 96 ALA A CA 1
ATOM 768 C C . ALA A 1 96 ? -14.195 -1.784 -7.543 1 97 96 ALA A C 1
ATOM 770 O O . ALA A 1 96 ? -14.352 -0.567 -7.418 1 97 96 ALA A O 1
ATOM 771 N N . GLY A 1 97 ? -13.18 -2.441 -7.055 1 95.81 97 GLY A N 1
ATOM 772 C CA . GLY A 1 97 ? -12.102 -1.73 -6.383 1 95.81 97 GLY A CA 1
ATOM 773 C C . GLY A 1 97 ? -11.406 -0.721 -7.277 1 95.81 97 GLY A C 1
ATOM 774 O O . GLY A 1 97 ? -11.133 0.404 -6.855 1 95.81 97 GLY A O 1
ATOM 775 N N . GLU A 1 98 ? -11.109 -1.118 -8.484 1 95.12 98 GLU A N 1
ATOM 776 C CA . GLU A 1 98 ? -10.469 -0.233 -9.445 1 95.12 98 GLU A CA 1
ATOM 777 C C . GLU A 1 98 ? -11.344 0.983 -9.75 1 95.12 98 GLU A C 1
ATOM 779 O O . GLU A 1 98 ? -10.867 2.119 -9.711 1 95.12 98 GLU A O 1
ATOM 784 N N . LEU A 1 99 ? -12.602 0.755 -9.992 1 94.44 99 LEU A N 1
ATOM 785 C CA . LEU A 1 99 ? -13.516 1.843 -10.32 1 94.44 99 LEU A CA 1
ATOM 786 C C . LEU A 1 99 ? -13.68 2.793 -9.133 1 94.44 99 LEU A C 1
ATOM 788 O O . LEU A 1 99 ? -13.75 4.012 -9.312 1 94.44 99 LEU A O 1
ATOM 792 N N . PHE A 1 100 ? -13.742 2.244 -8.008 1 94.25 100 PHE A N 1
ATOM 793 C CA . PHE A 1 100 ? -13.883 3.062 -6.809 1 94.25 100 PHE A CA 1
ATOM 794 C C . PHE A 1 100 ? -12.734 4.059 -6.695 1 94.25 100 PHE A C 1
ATOM 796 O O . PHE A 1 100 ? -12.961 5.25 -6.469 1 94.25 100 PHE A O 1
ATOM 803 N N . VAL A 1 101 ? -11.523 3.605 -6.859 1 92.06 101 VAL A N 1
ATOM 804 C CA . VAL A 1 101 ? -10.352 4.457 -6.695 1 92.06 101 VAL A CA 1
ATOM 805 C C . VAL A 1 101 ? -10.312 5.496 -7.812 1 92.06 101 VAL A C 1
ATOM 807 O O . VAL A 1 101 ? -9.906 6.641 -7.59 1 92.06 101 VAL A O 1
ATOM 810 N N . ARG A 1 102 ? -10.711 5.121 -8.992 1 89.94 102 ARG A N 1
ATOM 811 C CA . ARG A 1 102 ? -10.695 6.035 -10.125 1 89.94 102 ARG A CA 1
ATOM 812 C C . ARG A 1 102 ? -11.773 7.102 -9.992 1 89.94 102 ARG A C 1
ATOM 814 O O . ARG A 1 102 ? -11.57 8.258 -10.367 1 89.94 102 ARG A O 1
ATOM 821 N N . LEU A 1 103 ? -12.914 6.73 -9.414 1 90.19 103 LEU A N 1
ATOM 822 C CA . LEU A 1 103 ? -14.062 7.633 -9.328 1 90.19 103 LEU A CA 1
ATOM 823 C C . LEU A 1 103 ? -13.969 8.516 -8.086 1 90.19 103 LEU A C 1
ATOM 825 O O . LEU A 1 103 ? -14.453 9.648 -8.086 1 90.19 103 LEU A O 1
ATOM 829 N N . PHE A 1 104 ? -13.391 7.961 -7.086 1 89.06 104 PHE A N 1
ATOM 830 C CA . PHE A 1 104 ? -13.398 8.672 -5.812 1 89.06 104 PHE A CA 1
ATOM 831 C C . PHE A 1 104 ? -11.984 8.805 -5.258 1 89.06 104 PHE A C 1
ATOM 833 O O . PHE A 1 104 ? -11.703 8.359 -4.145 1 89.06 104 PHE A O 1
ATOM 840 N N . PRO A 1 105 ? -11.133 9.5 -5.961 1 84.31 105 PRO A N 1
ATOM 841 C CA . PRO A 1 105 ? -9.742 9.633 -5.523 1 84.31 105 PRO A CA 1
ATOM 842 C C . PRO A 1 105 ? -9.617 10.336 -4.172 1 84.31 105 PRO A C 1
ATOM 844 O O . PRO A 1 105 ? -8.719 10.016 -3.391 1 84.31 105 PRO A O 1
ATOM 847 N N . ASP A 1 106 ? -10.531 11.188 -3.816 1 83.38 106 ASP A N 1
ATOM 848 C CA . ASP A 1 106 ? -10.492 11.891 -2.537 1 83.38 106 ASP A CA 1
ATOM 849 C C . ASP A 1 106 ? -10.797 10.938 -1.38 1 83.38 106 ASP A C 1
ATOM 851 O O . ASP A 1 106 ? -10.188 11.039 -0.313 1 83.38 106 ASP A O 1
ATOM 855 N N . HIS A 1 107 ? -11.75 10.07 -1.633 1 85.56 107 HIS A N 1
ATOM 856 C CA . HIS A 1 107 ? -12.062 9.07 -0.621 1 85.56 107 HIS A CA 1
ATOM 857 C C . HIS A 1 107 ? -10.867 8.164 -0.352 1 85.56 107 HIS A C 1
ATOM 859 O O . HIS A 1 107 ? -10.562 7.859 0.803 1 85.56 107 HIS A O 1
ATOM 865 N N . PHE A 1 108 ? -10.18 7.832 -1.386 1 84.94 108 PHE A N 1
ATOM 866 C CA . PHE A 1 108 ? -9 6.992 -1.221 1 84.94 108 PHE A CA 1
ATOM 867 C C . PHE A 1 108 ? -7.898 7.746 -0.485 1 84.94 108 PHE A C 1
ATOM 869 O O . PHE A 1 108 ? -7.184 7.168 0.337 1 84.94 108 PHE A O 1
ATOM 876 N N . ALA A 1 109 ? -7.793 8.961 -0.769 1 81.62 109 ALA A N 1
ATOM 877 C CA . ALA A 1 109 ? -6.793 9.789 -0.097 1 81.62 109 ALA A CA 1
ATOM 878 C C . ALA A 1 109 ? -7.031 9.828 1.409 1 81.62 109 ALA A C 1
ATOM 880 O O . ALA A 1 109 ? -6.082 9.805 2.195 1 81.62 109 ALA A O 1
ATOM 881 N N . VAL A 1 110 ? -8.25 9.875 1.821 1 83.31 110 VAL A N 1
ATOM 882 C CA . VAL A 1 110 ? -8.617 9.883 3.234 1 83.31 110 VAL A CA 1
ATOM 883 C C . VAL A 1 110 ? -8.133 8.586 3.895 1 83.31 110 VAL A C 1
ATOM 885 O O . VAL A 1 110 ? -7.602 8.617 5.008 1 83.31 110 VAL A O 1
ATOM 888 N N . GLU A 1 111 ? -8.266 7.492 3.178 1 81.56 111 GLU A N 1
ATOM 889 C CA . GLU A 1 111 ? -7.836 6.195 3.691 1 81.56 111 GLU A CA 1
ATOM 890 C C . GLU A 1 111 ? -6.328 6.164 3.93 1 81.56 111 GLU A C 1
ATOM 892 O O . GLU A 1 111 ? -5.852 5.496 4.852 1 81.56 111 GLU A O 1
ATOM 897 N N . GLN A 1 112 ? -5.699 6.895 3.178 1 77.69 112 GLN A N 1
ATOM 898 C CA . GLN A 1 112 ? -4.246 6.926 3.295 1 77.69 112 GLN A CA 1
ATOM 899 C C . GLN A 1 112 ? -3.809 7.766 4.492 1 77.69 112 GLN A C 1
ATOM 901 O O . GLN A 1 112 ? -2.727 7.555 5.043 1 77.69 112 GLN A O 1
ATOM 906 N N . ILE A 1 113 ? -4.645 8.672 4.883 1 74.44 113 ILE A N 1
ATOM 907 C CA . ILE A 1 113 ? -4.301 9.602 5.957 1 74.44 113 ILE A CA 1
ATOM 908 C C . ILE A 1 113 ? -4.543 8.93 7.309 1 74.44 113 ILE A C 1
ATOM 910 O O . ILE A 1 113 ? -3.807 9.172 8.266 1 74.44 113 ILE A O 1
ATOM 914 N N . ILE A 1 114 ? -5.574 8.102 7.406 1 71.69 114 ILE A N 1
ATOM 915 C CA . ILE A 1 114 ? -5.941 7.531 8.695 1 71.69 114 ILE A CA 1
ATOM 916 C C . ILE A 1 114 ? -4.898 6.504 9.125 1 71.69 114 ILE A C 1
ATOM 918 O O . ILE A 1 114 ? -4.922 6.02 10.258 1 71.69 114 ILE A O 1
ATOM 922 N N . ASN A 1 115 ? -4.066 6.27 8.219 1 62.06 115 ASN A N 1
ATOM 923 C CA . ASN A 1 115 ? -3.072 5.25 8.539 1 62.06 115 ASN A CA 1
ATOM 924 C C . ASN A 1 115 ? -2.021 5.781 9.516 1 62.06 115 ASN A C 1
ATOM 926 O O . ASN A 1 115 ? -0.821 5.629 9.281 1 62.06 115 ASN A O 1
ATOM 930 N N . SER A 1 116 ? -2.447 6.551 10.461 1 62.59 116 SER A N 1
ATOM 931 C CA . SER A 1 116 ? -1.576 7.055 11.523 1 62.59 116 SER A CA 1
ATOM 932 C C . SER A 1 116 ? -2.08 6.633 12.898 1 62.59 116 SER A C 1
ATOM 934 O O . SER A 1 116 ? -3.27 6.758 13.195 1 62.59 116 SER A O 1
ATOM 936 N N . ARG A 1 117 ? -1.17 6.055 13.68 1 61.69 117 ARG A N 1
ATOM 937 C CA . ARG A 1 117 ? -1.468 5.566 15.023 1 61.69 117 ARG A CA 1
ATOM 938 C C . ARG A 1 117 ? -2.016 6.688 15.906 1 61.69 117 ARG A C 1
ATOM 940 O O . ARG A 1 117 ? -2.896 6.457 16.734 1 61.69 117 ARG A O 1
ATOM 947 N N . SER A 1 118 ? -1.565 7.84 15.703 1 67 118 SER A N 1
ATOM 948 C CA . SER A 1 118 ? -1.939 8.969 16.547 1 67 118 SER A CA 1
ATOM 949 C C . SER A 1 118 ? -3.414 9.32 16.391 1 67 118 SER A C 1
ATOM 951 O O . SER A 1 118 ? -4.07 9.734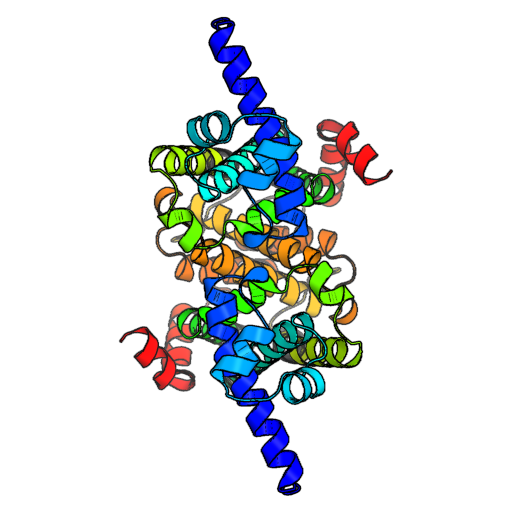 17.344 1 67 118 SER A O 1
ATOM 953 N N . ILE A 1 119 ? -3.928 9.055 15.266 1 75.75 119 ILE A N 1
ATOM 954 C CA . ILE A 1 119 ? -5.336 9.344 15.008 1 75.75 119 ILE A CA 1
ATOM 955 C C . ILE A 1 119 ? -6.215 8.359 15.766 1 75.75 119 ILE A C 1
ATOM 957 O O . ILE A 1 119 ? -7.18 8.75 16.422 1 75.75 119 ILE A O 1
ATOM 961 N N . TRP A 1 120 ? -5.781 7.195 15.789 1 74.56 120 TRP A N 1
ATOM 962 C CA . TRP A 1 120 ? -6.57 6.141 16.422 1 74.56 120 TRP A CA 1
ATOM 963 C C . TRP A 1 120 ? -6.57 6.293 17.938 1 74.56 120 TRP A C 1
ATOM 965 O O . TRP A 1 120 ? -7.582 6.023 18.594 1 74.56 120 TRP A O 1
ATOM 975 N N . GLU A 1 121 ? -5.488 6.699 18.406 1 75.12 121 GLU A N 1
ATOM 976 C CA . GLU A 1 121 ? -5.359 6.867 19.844 1 75.12 121 GLU A CA 1
ATOM 977 C C . GLU A 1 121 ? -6.297 7.953 20.359 1 75.12 121 GLU A C 1
ATOM 979 O O . GLU A 1 121 ? -6.723 7.918 21.516 1 75.12 121 GLU A O 1
ATOM 984 N N . LYS A 1 122 ? -6.699 8.852 19.562 1 82.06 122 LYS A N 1
ATOM 985 C CA . LYS A 1 122 ? -7.512 9.992 19.984 1 82.06 122 LYS A CA 1
ATOM 986 C C . LYS A 1 122 ? -8.977 9.789 19.594 1 82.06 122 LYS A C 1
ATOM 988 O O . LYS A 1 122 ? -9.82 10.641 19.891 1 82.06 122 LYS A O 1
ATOM 993 N N . THR A 1 123 ? -9.234 8.727 18.953 1 85.19 123 THR A N 1
ATOM 994 C CA . THR A 1 123 ? -10.594 8.43 18.516 1 85.19 123 THR A CA 1
ATOM 995 C C . THR A 1 123 ? -11.352 7.633 19.562 1 85.19 123 THR A C 1
ATOM 997 O O . THR A 1 123 ? -10.766 6.785 20.25 1 85.19 123 THR A O 1
ATOM 1000 N N . SER A 1 124 ? -12.594 7.902 19.641 1 87.44 124 SER A N 1
ATOM 1001 C CA . SER A 1 124 ? -13.438 7.215 20.625 1 87.44 124 SER A CA 1
ATOM 1002 C C . SER A 1 124 ? -13.555 5.73 20.297 1 87.44 124 SER A C 1
ATOM 1004 O O . SER A 1 124 ? -13.422 5.332 19.141 1 87.44 124 SER A O 1
ATOM 1006 N N . HIS A 1 125 ? -13.82 4.977 21.359 1 86.31 125 HIS A N 1
ATOM 1007 C CA . HIS A 1 125 ? -14.023 3.543 21.203 1 86.31 125 HIS A CA 1
ATOM 1008 C C . HIS A 1 125 ? -15.18 3.254 20.266 1 86.31 125 HIS A C 1
ATOM 1010 O O . HIS A 1 125 ? -15.102 2.346 19.422 1 86.31 125 HIS A O 1
ATOM 1016 N N . ASN A 1 126 ? -16.172 4.039 20.438 1 87.31 126 ASN A N 1
ATOM 1017 C CA . ASN A 1 126 ? -17.359 3.844 19.594 1 87.31 126 ASN A CA 1
ATOM 1018 C C . ASN A 1 126 ? -17.031 4.02 18.125 1 87.31 126 ASN A C 1
ATOM 1020 O O . ASN A 1 126 ? -17.422 3.188 17.297 1 87.31 126 ASN A O 1
ATOM 1024 N N . ARG A 1 127 ? -16.344 5.02 17.844 1 86 127 ARG A N 1
ATOM 1025 C CA . ARG A 1 127 ? -15.992 5.289 16.453 1 86 127 ARG A CA 1
ATOM 1026 C C . ARG A 1 127 ? -15.023 4.246 15.914 1 86 127 ARG A C 1
ATOM 1028 O O . ARG A 1 127 ? -15.102 3.857 14.742 1 86 127 ARG A O 1
ATOM 1035 N N . ARG A 1 128 ? -14.18 3.807 16.75 1 84.12 128 ARG A N 1
ATOM 1036 C CA . ARG A 1 128 ? -13.25 2.746 16.359 1 84.12 128 ARG A CA 1
ATOM 1037 C C . ARG A 1 128 ? -14 1.459 16.031 1 84.12 128 ARG A C 1
ATOM 1039 O O . ARG A 1 128 ? -13.664 0.767 15.07 1 84.12 128 ARG A O 1
ATOM 1046 N N . GLU A 1 129 ? -14.977 1.153 16.781 1 86.12 129 GLU A N 1
ATOM 1047 C CA . GLU A 1 129 ? -15.797 -0.027 16.516 1 86.12 129 GLU A CA 1
ATOM 1048 C C . GLU A 1 129 ? -16.562 0.102 15.203 1 86.12 129 GLU A C 1
ATOM 1050 O O . GLU A 1 129 ? -16.688 -0.871 14.461 1 86.12 129 GLU A O 1
ATOM 1055 N N . LEU A 1 130 ? -17.062 1.29 15 1 87.25 130 LEU A N 1
ATOM 1056 C CA . LEU A 1 130 ? -17.781 1.525 13.75 1 87.25 130 LEU A CA 1
ATOM 1057 C C . LEU A 1 130 ? -16.844 1.342 12.547 1 87.25 130 LEU A C 1
ATOM 1059 O O . LEU A 1 130 ? -17.25 0.784 11.523 1 87.25 130 LEU A O 1
ATOM 1063 N N . MET A 1 131 ? -15.656 1.823 12.75 1 85.94 131 MET A N 1
ATOM 1064 C CA . MET A 1 131 ? -14.672 1.659 11.688 1 85.94 131 MET A CA 1
ATOM 1065 C C . MET A 1 131 ? -14.352 0.184 11.461 1 85.94 131 MET A C 1
ATOM 1067 O O . MET A 1 131 ? -14.25 -0.266 10.32 1 85.94 131 MET A O 1
ATOM 1071 N N . GLN A 1 132 ? -14.211 -0.568 12.508 1 83.75 132 GLN A N 1
ATOM 1072 C CA . GLN A 1 132 ? -13.938 -1.998 12.414 1 83.75 132 GLN A CA 1
ATOM 1073 C C . GLN A 1 132 ? -15.07 -2.732 11.703 1 83.75 132 GLN A C 1
ATOM 1075 O O . GLN A 1 132 ? -14.82 -3.625 10.891 1 83.75 132 GLN A O 1
ATOM 1080 N N . VAL A 1 133 ? -16.234 -2.357 12.039 1 87 133 VAL A N 1
ATOM 1081 C CA . VAL A 1 133 ? -17.406 -2.969 11.422 1 87 133 VAL A CA 1
ATOM 1082 C C . VAL A 1 133 ? -17.438 -2.641 9.93 1 87 133 VAL A C 1
ATOM 1084 O O . VAL A 1 133 ? -17.688 -3.516 9.102 1 87 133 VAL A O 1
ATOM 1087 N N . ALA A 1 134 ? -17.156 -1.418 9.617 1 87.19 134 ALA A N 1
ATOM 1088 C CA . ALA A 1 134 ? -17.172 -0.993 8.219 1 87.19 134 ALA A CA 1
ATOM 1089 C C . ALA A 1 134 ? -16.109 -1.726 7.41 1 87.19 134 ALA A C 1
ATOM 1091 O O . ALA A 1 134 ? -16.359 -2.172 6.293 1 87.19 134 ALA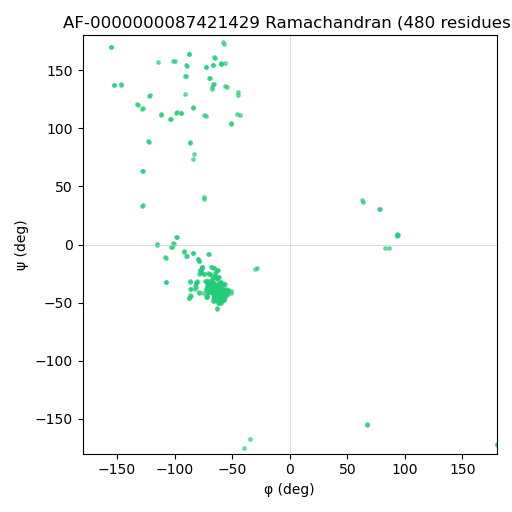 A O 1
ATOM 1092 N N . GLU A 1 135 ? -14.953 -1.906 7.957 1 82.62 135 GLU A N 1
ATOM 1093 C CA . GLU A 1 135 ? -13.875 -2.631 7.293 1 82.62 135 GLU A CA 1
ATOM 1094 C C . GLU A 1 135 ? -14.195 -4.121 7.184 1 82.62 135 GLU A C 1
ATOM 1096 O O . GLU A 1 135 ? -13.828 -4.766 6.199 1 82.62 135 GLU A O 1
ATOM 1101 N N . GLY A 1 136 ? -14.805 -4.609 8.188 1 87.88 136 GLY A N 1
ATOM 1102 C CA . GLY A 1 136 ? -15.164 -6.02 8.227 1 87.88 136 GLY A CA 1
ATOM 1103 C C . GLY A 1 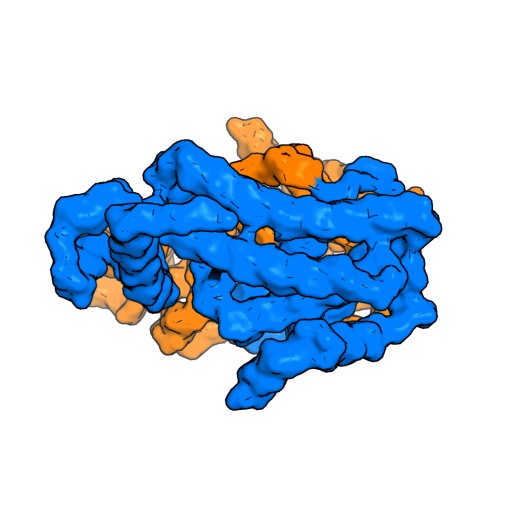136 ? -16.141 -6.414 7.141 1 87.88 136 GLY A C 1
ATOM 1104 O O . GLY A 1 136 ? -16.125 -7.551 6.656 1 87.88 136 GLY A O 1
ATOM 1105 N N . LYS A 1 137 ? -16.953 -5.441 6.742 1 92.56 137 LYS A N 1
ATOM 1106 C CA . LYS A 1 137 ? -17.953 -5.734 5.723 1 92.56 137 LYS A CA 1
ATOM 1107 C C . LYS A 1 137 ? -17.297 -6.164 4.414 1 92.56 137 LYS A C 1
ATOM 1109 O O . LYS A 1 137 ? -17.656 -7.191 3.842 1 92.56 137 LYS A O 1
ATOM 1114 N N . CYS A 1 138 ? -16.359 -5.414 3.953 1 92.5 138 CYS A N 1
ATOM 1115 C CA . CYS A 1 138 ? -15.664 -5.738 2.711 1 92.5 138 CYS A CA 1
ATOM 1116 C C . CYS A 1 138 ? -14.875 -7.035 2.846 1 92.5 138 CYS A C 1
ATOM 1118 O O . CYS A 1 138 ? -14.938 -7.895 1.964 1 92.5 138 CYS A O 1
ATOM 1120 N N . MET A 1 139 ? -14.211 -7.156 3.957 1 92.12 139 MET A N 1
ATOM 1121 C CA . MET A 1 139 ? -13.438 -8.367 4.223 1 92.12 139 MET A CA 1
ATOM 1122 C C . MET A 1 139 ? -14.336 -9.602 4.203 1 92.12 139 MET A C 1
ATOM 1124 O O . MET A 1 139 ? -13.992 -10.609 3.59 1 92.12 139 MET A O 1
ATOM 1128 N N . HIS A 1 140 ? -15.445 -9.531 4.824 1 93.06 140 HIS A N 1
ATOM 1129 C CA . HIS A 1 140 ? -16.375 -10.664 4.91 1 93.06 140 HIS A CA 1
ATOM 1130 C C . HIS A 1 140 ? -16.922 -11.016 3.535 1 93.06 140 HIS A C 1
ATOM 1132 O O . HIS A 1 140 ? -17.078 -12.195 3.213 1 93.06 140 HIS A O 1
ATOM 1138 N N . MET A 1 141 ? -17.219 -10.039 2.805 1 96 141 MET A N 1
ATOM 1139 C CA . MET A 1 141 ? -17.75 -10.289 1.466 1 96 141 MET A CA 1
ATOM 1140 C C . MET A 1 141 ? -16.719 -11.031 0.609 1 96 141 MET A C 1
ATOM 1142 O O . MET A 1 141 ? -17.047 -12.023 -0.036 1 96 141 MET A O 1
ATOM 1146 N N . VAL A 1 142 ? -15.508 -10.609 0.629 1 97.12 142 VAL A N 1
ATOM 1147 C CA . VAL A 1 142 ? -14.477 -11.203 -0.216 1 97.12 142 VAL A CA 1
ATOM 1148 C C . VAL A 1 142 ? -14.109 -12.586 0.311 1 97.12 142 VAL A C 1
ATOM 1150 O O . VAL A 1 142 ? -13.961 -13.539 -0.465 1 97.12 142 VAL A O 1
ATOM 1153 N N . SER A 1 143 ? -13.93 -12.664 1.639 1 96.94 143 SER A N 1
ATOM 1154 C CA . SER A 1 143 ? -13.625 -13.977 2.209 1 96.94 143 SER A CA 1
ATOM 1155 C C . SER A 1 143 ? -14.75 -14.969 1.944 1 96.94 143 SER A C 1
ATOM 1157 O O . SER A 1 143 ? -14.508 -16.172 1.81 1 96.94 143 SER A O 1
ATOM 1159 N N . GLY A 1 144 ? -15.969 -14.469 1.937 1 96.88 144 GLY A N 1
ATOM 1160 C CA . GLY A 1 144 ? -17.094 -15.32 1.569 1 96.88 144 GLY A CA 1
ATOM 1161 C C . GLY A 1 144 ? -16.969 -15.914 0.18 1 96.88 144 GLY A C 1
ATOM 1162 O O . GLY A 1 144 ? -17.281 -17.094 -0.029 1 96.88 144 GLY A O 1
ATOM 1163 N N . ILE A 1 145 ? -16.547 -15.133 -0.767 1 97.88 145 ILE A N 1
ATOM 1164 C CA . ILE A 1 145 ? -16.328 -15.617 -2.125 1 97.88 145 ILE A CA 1
ATOM 1165 C C . ILE A 1 145 ? -15.242 -16.688 -2.119 1 97.88 145 ILE A C 1
ATOM 1167 O O . ILE A 1 145 ? -15.359 -17.703 -2.816 1 97.88 145 ILE A O 1
ATOM 1171 N N . VAL A 1 146 ? -14.195 -16.469 -1.33 1 97.94 146 VAL A N 1
ATOM 1172 C CA . VAL A 1 146 ? -13.125 -17.453 -1.202 1 97.94 146 VAL A CA 1
ATOM 1173 C C . VAL A 1 146 ? -13.688 -18.766 -0.654 1 97.94 146 VAL A C 1
ATOM 1175 O O . VAL A 1 146 ? -13.398 -19.844 -1.18 1 97.94 146 VAL A O 1
ATOM 1178 N N . ARG A 1 147 ? -14.469 -18.672 0.368 1 97.56 147 ARG A N 1
ATOM 1179 C CA . ARG A 1 147 ? -15.062 -19.859 0.979 1 97.56 147 ARG A CA 1
ATOM 1180 C C . ARG A 1 147 ? -15.969 -20.594 -0.007 1 97.56 147 ARG A C 1
ATOM 1182 O O . ARG A 1 147 ? -16.016 -21.828 -0.023 1 97.56 147 ARG A O 1
ATOM 1189 N N . ASP A 1 148 ? -16.719 -19.828 -0.794 1 97.06 148 ASP A N 1
ATOM 1190 C CA . ASP A 1 148 ? -17.531 -20.438 -1.843 1 97.06 148 ASP A CA 1
ATOM 1191 C C . ASP A 1 148 ? -16.656 -21.219 -2.832 1 97.06 148 ASP A C 1
ATOM 1193 O O . ASP A 1 148 ? -17.016 -22.312 -3.27 1 97.06 148 ASP A O 1
ATOM 1197 N N . GLY A 1 149 ? -15.523 -20.562 -3.205 1 97.75 149 GLY A N 1
ATOM 1198 C CA . GLY A 1 149 ? -14.602 -21.234 -4.109 1 97.75 149 GLY A CA 1
ATOM 1199 C C . GLY A 1 149 ? -14.062 -22.531 -3.555 1 97.75 149 GLY A C 1
ATOM 1200 O O . GLY A 1 149 ? -13.914 -23.516 -4.289 1 97.75 149 GLY A O 1
ATOM 1201 N N . ILE A 1 150 ? -13.797 -22.562 -2.293 1 97.44 150 ILE A N 1
ATOM 1202 C CA . ILE A 1 150 ? -13.336 -23.766 -1.62 1 97.44 150 ILE A CA 1
ATOM 1203 C C . ILE A 1 150 ? -14.445 -24.812 -1.631 1 97.44 150 ILE A C 1
ATOM 1205 O O . ILE A 1 150 ? -14.211 -25.969 -2.004 1 97.44 150 ILE A O 1
ATOM 1209 N N . SER A 1 151 ? -15.625 -24.422 -1.267 1 97.25 151 SER A N 1
ATOM 1210 C CA . SER A 1 151 ? -16.766 -25.312 -1.124 1 97.25 151 SER A CA 1
ATOM 1211 C C . SER A 1 151 ? -17.125 -25.969 -2.453 1 97.25 151 SER A C 1
ATOM 1213 O O . SER A 1 151 ? -17.516 -27.141 -2.488 1 97.25 151 SER A O 1
ATOM 1215 N N . CYS A 1 152 ? -17 -25.297 -3.559 1 97 152 CYS A N 1
ATOM 1216 C CA . CYS A 1 152 ? -17.406 -25.828 -4.855 1 97 152 CYS A CA 1
ATOM 1217 C C . CYS A 1 152 ? -16.234 -26.531 -5.539 1 97 152 CYS A C 1
ATOM 1219 O O . CYS A 1 152 ? -16.359 -27.016 -6.66 1 97 152 CYS A O 1
ATOM 1221 N N . GLY A 1 153 ? -15.008 -26.438 -4.898 1 96.88 153 GLY A N 1
ATOM 1222 C CA . GLY A 1 153 ? -13.867 -27.219 -5.367 1 96.88 153 GLY A CA 1
ATOM 1223 C C . GLY A 1 153 ? -13 -26.453 -6.348 1 96.88 153 GLY A C 1
ATOM 1224 O O . GLY A 1 153 ? -12.07 -27.031 -6.938 1 96.88 153 GLY A O 1
ATOM 1225 N N . ASP A 1 154 ? -13.203 -25.172 -6.582 1 97.5 154 ASP A N 1
ATOM 1226 C CA . ASP A 1 154 ? -12.43 -24.359 -7.512 1 97.5 154 ASP A CA 1
ATOM 1227 C C . ASP A 1 154 ? -11.016 -24.109 -6.98 1 97.5 154 ASP A C 1
ATOM 1229 O O . ASP A 1 154 ? -10.094 -23.844 -7.754 1 97.5 154 ASP A O 1
ATOM 1233 N N . VAL A 1 155 ? -10.945 -24.203 -5.633 1 97.5 155 VAL A N 1
ATOM 1234 C CA . VAL A 1 155 ? -9.641 -23.906 -5.043 1 97.5 155 VAL A CA 1
ATOM 1235 C C . VAL A 1 155 ? -9.484 -24.656 -3.729 1 97.5 155 VAL A C 1
ATOM 1237 O O . VAL A 1 155 ? -10.438 -24.797 -2.961 1 97.5 155 VAL A O 1
ATOM 1240 N N . VAL A 1 156 ? -8.32 -25.203 -3.535 1 96.44 156 VAL A N 1
ATOM 1241 C CA . VAL A 1 156 ? -7.867 -25.719 -2.248 1 96.44 156 VAL A CA 1
ATOM 1242 C C . VAL A 1 156 ? -6.727 -24.859 -1.716 1 96.44 156 VAL A C 1
ATOM 1244 O O . VAL A 1 156 ? -5.648 -24.797 -2.312 1 96.44 156 VAL A O 1
ATOM 1247 N N . LEU A 1 157 ? -7.012 -24.156 -0.67 1 95 157 LEU A N 1
ATOM 1248 C CA . LEU A 1 157 ? -5.996 -23.25 -0.149 1 95 157 LEU A CA 1
ATOM 1249 C C . LEU A 1 157 ? -4.797 -24.031 0.385 1 95 157 LEU A C 1
ATOM 1251 O O . LEU A 1 157 ? -4.957 -25.078 1.001 1 95 157 LEU A O 1
ATOM 1255 N N . PRO A 1 158 ? -3.592 -23.5 0.073 1 90.62 158 PRO A N 1
ATOM 1256 C CA . PRO A 1 158 ? -2.41 -24.141 0.669 1 90.62 158 PRO A CA 1
ATOM 1257 C C . PRO A 1 158 ? -2.461 -24.156 2.195 1 90.62 158 PRO A C 1
ATOM 1259 O O . PRO A 1 158 ? -3.236 -23.422 2.801 1 90.62 158 PRO A O 1
ATOM 1262 N N . GLU A 1 159 ? -1.491 -24.828 2.729 1 81.56 159 GLU A N 1
ATOM 1263 C CA . GLU A 1 159 ? -1.436 -24.969 4.184 1 81.56 159 GLU A CA 1
ATOM 1264 C C . GLU A 1 159 ? -1.146 -23.625 4.848 1 81.56 159 GLU A C 1
ATOM 1266 O O . GLU A 1 159 ? -0.462 -22.781 4.273 1 81.56 159 GLU A O 1
ATOM 1271 N N . LYS A 1 160 ? -1.812 -23.281 5.879 1 78.38 160 LYS A N 1
ATOM 1272 C CA . LYS A 1 160 ? -1.596 -22.109 6.734 1 78.38 160 LYS A CA 1
ATOM 1273 C C . LYS A 1 160 ? -2.24 -20.859 6.141 1 78.38 160 LYS A C 1
ATOM 1275 O O . LYS A 1 160 ? -2.016 -19.75 6.621 1 78.38 160 LYS A O 1
ATOM 1280 N N . THR A 1 161 ? -2.82 -21.016 4.965 1 92 161 THR A N 1
ATOM 1281 C CA . THR A 1 161 ? -3.5 -19.859 4.395 1 92 161 THR A CA 1
ATOM 1282 C C . THR A 1 161 ? -5 -19.938 4.664 1 92 161 THR A C 1
ATOM 1284 O O . THR A 1 161 ? -5.672 -20.875 4.234 1 92 161 THR A O 1
ATOM 1287 N N . THR A 1 162 ? -5.496 -19.047 5.438 1 94.94 162 THR A N 1
ATOM 1288 C CA . THR A 1 162 ? -6.934 -18.922 5.637 1 94.94 162 THR A CA 1
ATOM 1289 C C . THR A 1 162 ? -7.543 -18 4.578 1 94.94 162 THR A C 1
ATOM 1291 O O . THR A 1 162 ? -6.82 -17.297 3.873 1 94.94 162 THR A O 1
ATOM 1294 N N . PRO A 1 163 ? -8.891 -18.078 4.445 1 96.62 163 PRO A N 1
ATOM 1295 C CA . PRO A 1 163 ? -9.531 -17.125 3.527 1 96.62 163 PRO A CA 1
ATOM 1296 C C . PRO A 1 163 ? -9.172 -15.672 3.83 1 96.62 163 PRO A C 1
ATOM 1298 O O . PRO A 1 163 ? -8.883 -14.898 2.912 1 96.62 163 PRO A O 1
ATOM 1301 N N . GLU A 1 164 ? -9.086 -15.305 5.059 1 94.81 164 GLU A N 1
ATOM 1302 C CA . GLU A 1 164 ? -8.789 -13.938 5.469 1 94.81 164 GLU A CA 1
ATOM 1303 C C . GLU A 1 164 ? -7.352 -13.555 5.125 1 94.81 164 GLU A C 1
ATOM 1305 O O . GLU A 1 164 ? -7.078 -12.422 4.738 1 94.81 164 GLU A O 1
ATOM 1310 N N . GLU A 1 165 ? -6.457 -14.508 5.242 1 94.75 165 GLU A N 1
ATOM 1311 C CA . GLU A 1 165 ? -5.062 -14.25 4.891 1 94.75 165 GLU A CA 1
ATOM 1312 C C . GLU A 1 165 ? -4.906 -14 3.395 1 94.75 165 GLU A C 1
ATOM 1314 O O . GLU A 1 165 ? -4.121 -13.141 2.984 1 94.75 165 GLU A O 1
ATOM 1319 N N . LEU A 1 166 ? -5.621 -14.812 2.633 1 96.69 166 LEU A N 1
ATOM 1320 C CA . LEU A 1 166 ? -5.602 -14.594 1.19 1 96.69 166 LEU A CA 1
ATOM 1321 C C . LEU A 1 166 ? -6.176 -13.227 0.84 1 96.69 166 LEU A C 1
ATOM 1323 O O . LEU A 1 166 ? -5.605 -12.5 0.021 1 96.69 166 LEU A O 1
ATOM 1327 N N . VAL A 1 167 ? -7.285 -12.867 1.485 1 96.38 167 VAL A N 1
ATOM 1328 C CA . VAL A 1 167 ? -7.934 -11.586 1.23 1 96.38 167 VAL A CA 1
ATOM 1329 C C . VAL A 1 167 ? -6.996 -10.445 1.629 1 96.38 167 VAL A C 1
ATOM 1331 O O . VAL A 1 167 ? -6.922 -9.422 0.94 1 96.38 167 VAL A O 1
ATOM 1334 N N . PHE A 1 168 ? -6.309 -10.633 2.701 1 94.56 168 PHE A N 1
ATOM 1335 C CA . PHE A 1 168 ? -5.332 -9.641 3.129 1 94.56 168 PHE A CA 1
ATOM 1336 C C . PHE A 1 168 ? -4.273 -9.422 2.055 1 94.56 168 PHE A C 1
ATOM 1338 O O . PHE A 1 168 ? -3.867 -8.289 1.796 1 94.56 168 PHE A O 1
ATOM 1345 N N . GLY A 1 169 ? -3.816 -10.484 1.463 1 96.38 169 GLY A N 1
ATOM 1346 C CA . GLY A 1 169 ? -2.852 -10.383 0.38 1 96.38 169 GLY A CA 1
ATOM 1347 C C . GLY A 1 169 ? -3.375 -9.609 -0.814 1 96.38 169 GLY A C 1
ATOM 1348 O O . GLY A 1 169 ? -2.678 -8.742 -1.355 1 96.38 169 GLY A O 1
ATOM 1349 N N . LEU A 1 170 ? -4.578 -9.922 -1.212 1 97.75 170 LEU A N 1
ATOM 1350 C CA . LEU A 1 170 ? -5.199 -9.227 -2.336 1 97.75 170 LEU A CA 1
ATOM 1351 C C . LEU A 1 170 ? -5.418 -7.754 -2.016 1 97.75 170 LEU A C 1
ATOM 1353 O O . LEU A 1 170 ? -5.152 -6.887 -2.852 1 97.75 170 LEU A O 1
ATOM 1357 N N . TRP A 1 171 ? -5.855 -7.516 -0.787 1 94.69 171 TRP A N 1
ATOM 1358 C CA . TRP A 1 171 ? -6.059 -6.152 -0.306 1 94.69 171 TRP A CA 1
ATOM 1359 C C . TRP A 1 171 ? -4.746 -5.379 -0.299 1 94.69 171 TRP A C 1
ATOM 1361 O O . TRP A 1 171 ? -4.684 -4.246 -0.784 1 94.69 171 TRP A O 1
ATOM 1371 N N . SER A 1 172 ? -3.721 -5.973 0.248 1 95.31 172 SER A N 1
ATOM 1372 C CA . SER A 1 172 ? -2.406 -5.34 0.322 1 95.31 172 SER A CA 1
ATOM 1373 C C . SER A 1 172 ? -1.894 -4.969 -1.064 1 95.31 172 SER A C 1
ATOM 1375 O O . SER A 1 172 ? -1.413 -3.854 -1.275 1 95.31 172 SER A O 1
ATOM 1377 N N . LEU A 1 173 ? -2.012 -5.863 -1.986 1 97.44 173 LEU A N 1
ATOM 1378 C CA . LEU A 1 173 ? -1.524 -5.648 -3.346 1 97.44 173 LEU A CA 1
ATOM 1379 C C . LEU A 1 173 ? -2.252 -4.484 -4.008 1 97.44 173 LEU A C 1
ATOM 1381 O O . LEU A 1 173 ? -1.617 -3.584 -4.559 1 97.44 173 LEU A O 1
ATOM 1385 N N . THR A 1 174 ? -3.557 -4.477 -3.939 1 96.44 174 THR A N 1
ATOM 1386 C CA . THR A 1 174 ? -4.336 -3.447 -4.625 1 96.44 174 THR A CA 1
ATOM 1387 C C . THR A 1 174 ? -4.184 -2.1 -3.926 1 96.44 174 THR A C 1
ATOM 1389 O O . THR A 1 174 ? -3.965 -1.077 -4.578 1 96.44 174 THR A O 1
ATOM 1392 N N . PHE A 1 175 ? -4.266 -2.146 -2.633 1 92.38 175 PHE A N 1
ATOM 1393 C CA . PHE A 1 175 ? -4.09 -0.914 -1.874 1 92.38 175 PHE A CA 1
ATOM 1394 C C . PHE A 1 175 ? -2.719 -0.305 -2.139 1 92.38 175 PHE A C 1
ATOM 1396 O O . PHE A 1 175 ? -2.604 0.899 -2.371 1 92.38 175 PHE A O 1
ATOM 1403 N N . GLY A 1 176 ? -1.734 -1.139 -2.008 1 93.06 176 GLY A N 1
ATOM 1404 C CA . GLY A 1 176 ? -0.384 -0.669 -2.273 1 93.06 176 GLY A CA 1
ATOM 1405 C C . GLY A 1 176 ? -0.209 -0.111 -3.672 1 93.06 176 GLY A C 1
ATOM 1406 O O . GLY A 1 176 ? 0.391 0.951 -3.852 1 93.06 176 GLY A O 1
ATOM 1407 N N . ALA A 1 177 ? -0.713 -0.808 -4.664 1 93.75 177 ALA A N 1
ATOM 1408 C CA . ALA A 1 177 ? -0.59 -0.375 -6.051 1 93.75 177 ALA A CA 1
ATOM 1409 C C . ALA A 1 177 ? -1.262 0.979 -6.266 1 93.75 177 ALA A C 1
ATOM 1411 O O . ALA A 1 177 ? -0.672 1.884 -6.863 1 93.75 177 ALA A O 1
ATOM 1412 N N . TYR A 1 178 ? -2.445 1.108 -5.73 1 91.31 178 TYR A N 1
ATOM 1413 C CA . TYR A 1 178 ? -3.176 2.355 -5.934 1 91.31 178 TYR A CA 1
ATOM 1414 C C . TYR A 1 178 ? -2.539 3.494 -5.145 1 91.31 178 TYR A C 1
ATOM 1416 O O . TYR A 1 178 ? -2.566 4.648 -5.578 1 91.31 178 TYR A O 1
ATOM 1424 N N . SER A 1 179 ? -1.978 3.191 -4.004 1 88.38 179 SER A N 1
ATOM 1425 C CA . SER A 1 179 ? -1.231 4.191 -3.248 1 88.38 179 SER A CA 1
ATOM 1426 C C . SER A 1 179 ? -0.015 4.68 -4.027 1 88.38 179 SER A C 1
ATOM 1428 O O . SER A 1 179 ? 0.24 5.887 -4.098 1 88.38 179 SER A O 1
ATOM 1430 N N . ILE A 1 180 ? 0.671 3.748 -4.59 1 86.94 180 ILE A N 1
ATOM 1431 C CA . ILE A 1 180 ? 1.858 4.082 -5.371 1 86.94 180 ILE A CA 1
ATOM 1432 C C . ILE A 1 180 ? 1.458 4.91 -6.59 1 86.94 180 ILE A C 1
ATOM 1434 O O . ILE A 1 180 ? 2.125 5.891 -6.93 1 86.94 180 ILE A O 1
ATOM 1438 N N . LEU A 1 181 ? 0.358 4.562 -7.188 1 83.88 181 LEU A N 1
ATOM 1439 C CA . LEU A 1 181 ? -0.133 5.234 -8.383 1 83.88 181 LEU A CA 1
ATOM 1440 C C . LEU A 1 181 ? -0.572 6.66 -8.062 1 83.88 181 LEU A C 1
ATOM 1442 O O . LEU A 1 181 ? -0.453 7.555 -8.906 1 83.88 181 LEU A O 1
ATOM 1446 N N . SER A 1 182 ? -1.109 6.859 -6.906 1 75.88 182 SER A N 1
ATOM 1447 C CA . SER A 1 182 ? -1.667 8.156 -6.539 1 75.88 182 SER A CA 1
ATOM 1448 C C . SER A 1 182 ? -0.565 9.188 -6.32 1 75.88 182 SER A C 1
ATOM 1450 O O . SER A 1 182 ? -0.817 10.398 -6.379 1 75.88 182 SER A O 1
ATOM 1452 N N . THR A 1 183 ? 0.53 8.797 -5.75 1 60.62 183 THR A N 1
ATOM 1453 C CA . THR A 1 183 ? 1.601 9.727 -5.398 1 60.62 183 THR A CA 1
ATOM 1454 C C . THR A 1 183 ? 2.486 10.008 -6.609 1 60.62 183 THR A C 1
ATOM 1456 O O . THR A 1 183 ? 3.203 11.008 -6.637 1 60.62 183 THR A O 1
ATOM 1459 N N . GLY A 1 184 ? 2.686 8.953 -7.34 1 54.78 184 GLY A N 1
ATOM 1460 C CA . GLY A 1 184 ? 3.959 8.836 -8.031 1 54.78 184 GLY A CA 1
ATOM 1461 C C . GLY A 1 184 ? 3.941 9.43 -9.422 1 54.78 184 GLY A C 1
ATOM 1462 O O . GLY A 1 184 ? 2.879 9.562 -10.039 1 54.78 184 GLY A O 1
ATOM 1463 N N . GLU A 1 185 ? 4.941 10.211 -9.531 1 59.84 185 GLU A N 1
ATOM 1464 C CA . GLU A 1 185 ? 5.562 10.273 -10.852 1 59.84 185 GLU A CA 1
ATOM 1465 C C . GLU A 1 185 ? 5.512 8.914 -11.547 1 59.84 185 GLU A C 1
ATOM 1467 O O . GLU A 1 185 ? 5.117 7.914 -10.945 1 59.84 185 GLU A O 1
ATOM 1472 N N . SER A 1 186 ? 6.242 8.75 -12.625 1 67.81 186 SER A N 1
ATOM 1473 C CA . SER A 1 186 ? 6.055 7.98 -13.844 1 67.81 186 SER A CA 1
ATOM 1474 C C . SER A 1 186 ? 6.492 6.531 -13.656 1 67.81 186 SER A C 1
ATOM 1476 O O . SER A 1 186 ? 7.68 6.215 -13.773 1 67.81 186 SER A O 1
ATOM 1478 N N . LEU A 1 187 ? 5.582 5.684 -12.844 1 79.44 187 LEU A N 1
ATOM 1479 C CA . LEU A 1 187 ? 5.758 4.242 -12.977 1 79.44 187 LEU A CA 1
ATOM 1480 C C . LEU A 1 187 ? 6.258 3.877 -14.367 1 79.44 187 LEU A C 1
ATOM 1482 O O . LEU A 1 187 ? 6.953 2.871 -14.539 1 79.44 187 LEU A O 1
ATOM 1486 N N . ALA A 1 188 ? 5.988 4.836 -15.172 1 79.94 188 ALA A N 1
ATOM 1487 C CA . ALA A 1 188 ? 6.438 4.617 -16.547 1 79.94 188 ALA A CA 1
ATOM 1488 C C . ALA A 1 188 ? 7.961 4.645 -16.641 1 79.94 188 ALA A C 1
ATOM 1490 O O . ALA A 1 188 ? 8.562 3.83 -17.344 1 79.94 188 ALA A O 1
ATOM 1491 N N . ASN A 1 189 ? 8.5 5.5 -15.875 1 82.31 189 ASN A N 1
ATOM 1492 C CA . ASN A 1 189 ? 9.953 5.609 -15.859 1 82.31 189 ASN A CA 1
ATOM 1493 C C . ASN A 1 189 ? 10.609 4.375 -15.25 1 82.31 189 ASN A C 1
ATOM 1495 O O . ASN A 1 189 ? 11.781 4.098 -15.5 1 82.31 189 ASN A O 1
ATOM 1499 N N . LEU A 1 190 ? 9.766 3.742 -14.555 1 83.62 190 LEU A N 1
ATOM 1500 C CA . LEU A 1 190 ? 10.281 2.541 -13.906 1 83.62 190 LEU A CA 1
ATOM 1501 C C . LEU A 1 190 ? 9.914 1.295 -14.703 1 83.62 190 LEU A C 1
ATOM 1503 O O . LEU A 1 190 ? 10.156 0.172 -14.25 1 83.62 190 LEU A O 1
ATOM 1507 N N . GLY A 1 191 ? 9.312 1.514 -15.906 1 86.25 191 GLY A N 1
ATOM 1508 C CA . GLY A 1 191 ? 9.055 0.399 -16.797 1 86.25 191 GLY A CA 1
ATOM 1509 C C . GLY A 1 191 ? 7.656 -0.174 -16.641 1 86.25 191 GLY A C 1
ATOM 1510 O O . GLY A 1 191 ? 7.352 -1.242 -17.172 1 86.25 191 GLY A O 1
ATOM 1511 N N . VAL A 1 192 ? 6.824 0.474 -15.875 1 89.44 192 VAL A N 1
ATOM 1512 C CA . VAL A 1 192 ? 5.438 0.048 -15.719 1 89.44 192 VAL A CA 1
ATOM 1513 C C . VAL A 1 192 ? 4.523 0.956 -16.531 1 89.44 192 VAL A C 1
ATOM 1515 O O . VAL A 1 192 ? 4.254 2.094 -16.141 1 89.44 192 VAL A O 1
ATOM 1518 N N . GLU A 1 193 ? 4 0.486 -17.578 1 85.94 193 GLU A N 1
ATOM 1519 C CA . GLU A 1 193 ? 3.311 1.326 -18.547 1 85.94 193 GLU A CA 1
ATOM 1520 C C . GLU A 1 193 ? 1.836 1.49 -18.188 1 85.94 193 GLU A C 1
ATOM 1522 O O . GLU A 1 193 ? 1.284 2.586 -18.297 1 85.94 193 GLU A O 1
ATOM 1527 N N . ASP A 1 194 ? 1.151 0.427 -17.844 1 89.25 194 ASP A N 1
ATOM 1528 C CA . ASP A 1 194 ? -0.262 0.434 -17.484 1 89.25 194 ASP A CA 1
ATOM 1529 C C . ASP A 1 194 ? -0.476 -0.147 -16.094 1 89.25 194 ASP A C 1
ATOM 1531 O O . ASP A 1 194 ? -0.761 -1.338 -15.945 1 89.25 194 ASP A O 1
ATOM 1535 N N . PRO A 1 195 ? -0.403 0.712 -15.148 1 89.44 195 PRO A N 1
ATOM 1536 C CA . PRO A 1 195 ? -0.416 0.22 -13.766 1 89.44 195 PRO A CA 1
ATOM 1537 C C . PRO A 1 195 ? -1.701 -0.527 -13.422 1 89.44 195 PRO A C 1
ATOM 1539 O O . PRO A 1 195 ? -1.667 -1.505 -12.664 1 89.44 195 PRO A O 1
ATOM 1542 N N . PHE A 1 196 ? -2.832 -0.127 -14.008 1 91.12 196 PHE A N 1
ATOM 1543 C CA . PHE A 1 196 ? -4.086 -0.804 -13.695 1 91.12 196 PHE A CA 1
ATOM 1544 C C . PHE A 1 196 ? -4.098 -2.215 -14.266 1 91.12 196 PHE A C 1
ATOM 1546 O O . PHE A 1 196 ? -4.555 -3.154 -13.609 1 91.12 196 PHE A O 1
ATOM 1553 N N . VAL A 1 197 ? -3.592 -2.324 -15.461 1 92.25 197 VAL A N 1
ATOM 1554 C CA . VAL A 1 197 ? -3.471 -3.646 -16.062 1 92.25 197 VAL A CA 1
ATOM 1555 C C . VAL A 1 197 ? -2.504 -4.5 -15.25 1 92.25 197 VAL A C 1
ATOM 1557 O O . VAL A 1 197 ? -2.756 -5.688 -15.016 1 92.25 197 VAL A O 1
ATOM 1560 N N . SER A 1 198 ? -1.464 -3.828 -14.789 1 93.81 198 SER A N 1
ATOM 1561 C CA . SER A 1 198 ? -0.471 -4.535 -13.992 1 93.81 198 SER A CA 1
ATOM 1562 C C . SER A 1 198 ? -1.077 -5.043 -12.688 1 93.81 198 SER A C 1
ATOM 1564 O O . SER A 1 198 ? -0.747 -6.141 -12.227 1 93.81 198 SER A O 1
ATOM 1566 N N . VAL A 1 199 ? -1.908 -4.266 -12.078 1 95.81 199 VAL A N 1
ATOM 1567 C CA . VAL A 1 199 ? -2.568 -4.668 -10.836 1 95.81 199 VAL A CA 1
ATOM 1568 C C . VAL A 1 199 ? -3.396 -5.93 -11.086 1 95.81 199 VAL A C 1
ATOM 1570 O O . VAL A 1 199 ? -3.277 -6.91 -10.344 1 95.81 199 VAL A O 1
ATOM 1573 N N . ARG A 1 200 ? -4.184 -5.914 -12.141 1 94.94 200 ARG A N 1
ATOM 1574 C CA . ARG A 1 200 ? -5.016 -7.07 -12.469 1 94.94 200 ARG A CA 1
ATOM 1575 C C . ARG A 1 200 ? -4.16 -8.305 -12.719 1 94.94 200 ARG A C 1
ATOM 1577 O O . ARG A 1 200 ? -4.469 -9.391 -12.227 1 94.94 200 ARG A O 1
ATOM 1584 N N . THR A 1 201 ? -3.148 -8.07 -13.469 1 95.06 201 THR A N 1
ATOM 1585 C CA . THR A 1 201 ? -2.258 -9.172 -13.812 1 95.06 201 THR A CA 1
ATOM 1586 C C . THR A 1 201 ? -1.643 -9.781 -12.562 1 95.06 201 THR A C 1
ATOM 1588 O O . THR A 1 201 ? -1.581 -11.008 -12.43 1 95.06 201 THR A O 1
ATOM 1591 N N . ASN A 1 202 ? -1.21 -8.961 -11.656 1 96.56 202 ASN A N 1
ATOM 1592 C CA . ASN A 1 202 ? -0.555 -9.461 -10.453 1 96.56 202 ASN A CA 1
ATOM 1593 C C . ASN A 1 202 ? -1.552 -10.125 -9.508 1 96.56 202 ASN A C 1
ATOM 1595 O O . ASN A 1 202 ? -1.205 -11.07 -8.805 1 96.56 202 ASN A O 1
ATOM 1599 N N . VAL A 1 203 ? -2.779 -9.672 -9.492 1 97.44 203 VAL A N 1
ATOM 1600 C CA . VAL A 1 203 ? -3.82 -10.367 -8.75 1 97.44 203 VAL A CA 1
ATOM 1601 C C . VAL A 1 203 ? -3.984 -11.789 -9.297 1 97.44 203 VAL A C 1
ATOM 1603 O O . VAL A 1 203 ? -4.066 -12.75 -8.531 1 97.44 203 VAL A O 1
ATOM 1606 N N . HIS A 1 204 ? -3.986 -11.898 -10.602 1 96.31 204 HIS A N 1
ATOM 1607 C CA . HIS A 1 204 ? -4.129 -13.211 -11.219 1 96.31 204 HIS A CA 1
ATOM 1608 C C . HIS A 1 204 ? -2.926 -14.094 -10.922 1 96.31 204 HIS A C 1
ATOM 1610 O O . HIS A 1 204 ? -3.062 -15.312 -10.781 1 96.31 204 HIS A O 1
ATOM 1616 N N . HIS A 1 205 ? -1.756 -13.445 -10.812 1 96.94 205 HIS A N 1
ATOM 1617 C CA . HIS A 1 205 ? -0.598 -14.242 -10.414 1 96.94 205 HIS A CA 1
ATOM 1618 C C . HIS A 1 205 ? -0.806 -14.867 -9.039 1 96.94 205 HIS A C 1
ATOM 1620 O O . HIS A 1 205 ? -0.473 -16.047 -8.836 1 96.94 205 HIS A O 1
ATOM 1626 N N . ILE A 1 206 ? -1.342 -14.109 -8.078 1 97.81 206 ILE A N 1
ATOM 1627 C CA . ILE A 1 206 ? -1.608 -14.648 -6.754 1 97.81 206 ILE A CA 1
ATOM 1628 C C . ILE A 1 206 ? -2.588 -15.812 -6.855 1 97.81 206 ILE A C 1
ATOM 1630 O O . ILE A 1 206 ? -2.346 -16.891 -6.301 1 97.81 206 ILE A O 1
ATOM 1634 N N . LEU A 1 207 ? -3.662 -15.609 -7.613 1 97.94 207 LEU A N 1
ATOM 1635 C CA . LEU A 1 207 ? -4.719 -16.609 -7.703 1 97.94 207 LEU A CA 1
ATOM 1636 C C . LEU A 1 207 ? -4.223 -17.859 -8.422 1 97.94 207 LEU A C 1
ATOM 1638 O O . LEU A 1 207 ? -4.582 -18.984 -8.047 1 97.94 207 LEU A O 1
ATOM 1642 N N . ASN A 1 208 ? -3.438 -17.672 -9.492 1 97.06 208 ASN A N 1
ATOM 1643 C CA . ASN A 1 208 ? -2.787 -18.812 -10.125 1 97.06 208 ASN A CA 1
ATOM 1644 C C . ASN A 1 208 ? -1.915 -19.578 -9.133 1 97.06 208 ASN A C 1
ATOM 1646 O O . ASN A 1 208 ? -1.884 -20.812 -9.156 1 97.06 208 ASN A O 1
ATOM 1650 N N . GLY A 1 209 ? -1.253 -18.859 -8.312 1 96.69 209 GLY A N 1
ATOM 1651 C CA . GLY A 1 209 ? -0.289 -19.438 -7.395 1 96.69 209 GLY A CA 1
ATOM 1652 C C . GLY A 1 209 ? -0.923 -20.359 -6.363 1 96.69 209 GLY A C 1
ATOM 1653 O O . GLY A 1 209 ? -0.281 -21.297 -5.875 1 96.69 209 GLY A O 1
ATOM 1654 N N . ILE A 1 210 ? -2.172 -20.094 -6.062 1 96.5 210 ILE A N 1
ATOM 1655 C CA . ILE A 1 210 ? -2.848 -20.938 -5.082 1 96.5 210 ILE A CA 1
ATOM 1656 C C . ILE A 1 210 ? -3.736 -21.953 -5.797 1 96.5 210 ILE A C 1
ATOM 1658 O O . ILE A 1 210 ? -4.496 -22.688 -5.156 1 96.5 210 ILE A O 1
ATOM 1662 N N . GLY A 1 211 ? -3.686 -21.859 -7.098 1 96.25 211 GLY A N 1
ATOM 1663 C CA . GLY A 1 211 ? -4.383 -22.859 -7.898 1 96.25 211 GLY A CA 1
ATOM 1664 C C . GLY A 1 211 ? -5.879 -22.625 -7.969 1 96.25 211 GLY A C 1
ATOM 1665 O O . GLY A 1 211 ? -6.66 -23.578 -8.008 1 96.25 211 GLY A O 1
ATOM 1666 N N . TRP A 1 212 ? -6.324 -21.391 -7.906 1 97.81 212 TRP A N 1
ATOM 1667 C CA . TRP A 1 212 ? -7.746 -21.109 -8.039 1 97.81 212 TRP A CA 1
ATOM 1668 C C . TRP A 1 212 ? -8.203 -21.25 -9.484 1 97.81 212 TRP A C 1
ATOM 1670 O O . TRP A 1 212 ? -7.875 -20.438 -10.336 1 97.81 212 TRP A O 1
ATOM 1680 N N . ARG A 1 213 ? -8.984 -22.219 -9.773 1 97.44 213 ARG A N 1
ATOM 1681 C CA . ARG A 1 213 ? -9.398 -22.562 -11.133 1 97.44 213 ARG A CA 1
ATOM 1682 C C . ARG A 1 213 ? -10.672 -21.828 -11.523 1 97.44 213 ARG A C 1
ATOM 1684 O O . ARG A 1 213 ? -11.492 -21.5 -10.664 1 97.44 213 ARG A O 1
ATOM 1691 N N . PRO A 1 214 ? -10.93 -21.578 -12.852 1 97.75 214 PRO A N 1
ATOM 1692 C CA . PRO A 1 214 ? -9.945 -21.797 -13.922 1 97.75 214 PRO A CA 1
ATOM 1693 C C . PRO A 1 214 ? -8.789 -20.812 -13.875 1 97.75 214 PRO A C 1
ATOM 1695 O O . PRO A 1 214 ? -9 -19.625 -13.555 1 97.75 214 PRO A O 1
ATOM 1698 N N . LEU A 1 215 ? -7.641 -21.328 -14.195 1 96.75 215 LEU A N 1
ATOM 1699 C CA . LEU A 1 215 ? -6.461 -20.469 -14.203 1 96.75 215 LEU A CA 1
ATOM 1700 C C . LEU A 1 215 ? -6.57 -19.391 -15.281 1 96.75 215 LEU A C 1
ATOM 1702 O O . LEU A 1 215 ? -7.406 -19.5 -16.188 1 96.75 215 LEU A O 1
ATOM 1706 N N . SER A 1 216 ? -5.762 -18.344 -15.109 1 94.75 216 SER A N 1
ATOM 1707 C CA . SER A 1 216 ? -5.855 -17.219 -16.031 1 94.75 216 SER A CA 1
ATOM 1708 C C . SER A 1 216 ? -5.438 -17.625 -17.438 1 94.75 216 SER A C 1
ATOM 1710 O O . SER A 1 216 ? -5.766 -16.938 -18.406 1 94.75 216 SER A O 1
ATOM 1712 N N . SER A 1 217 ? -4.684 -18.719 -17.578 1 92.38 217 SER A N 1
ATOM 1713 C CA . SER A 1 217 ? -4.309 -19.25 -18.891 1 92.38 217 SER A CA 1
ATOM 1714 C C . SER A 1 217 ? -5.457 -20.031 -19.516 1 92.38 217 SER A C 1
ATOM 1716 O O . SER A 1 217 ? -5.434 -20.328 -20.719 1 92.38 217 SER A O 1
ATOM 1718 N N . GLU A 1 218 ? -6.453 -20.375 -18.781 1 94.88 218 GLU A N 1
ATOM 1719 C CA . GLU A 1 218 ? -7.547 -21.234 -19.219 1 94.88 218 GLU A CA 1
ATOM 1720 C C . GLU A 1 218 ? -8.836 -20.453 -19.406 1 94.88 218 GLU A C 1
ATOM 1722 O O . GLU A 1 218 ? -9.836 -20.984 -19.891 1 94.88 218 GLU A O 1
ATOM 1727 N N . HIS A 1 219 ? -8.867 -19.312 -19 1 95.12 219 HIS A N 1
ATOM 1728 C CA . HIS A 1 219 ? -10.07 -18.5 -18.969 1 95.12 219 HIS A CA 1
ATOM 1729 C C . HIS A 1 219 ? -9.75 -17.031 -19.219 1 95.12 219 HIS A C 1
ATOM 1731 O O . HIS A 1 219 ? -8.758 -16.5 -18.719 1 95.12 219 HIS A O 1
ATOM 1737 N N . ASP A 1 220 ? -10.547 -16.312 -20.031 1 96 220 ASP A N 1
ATOM 1738 C CA . ASP A 1 220 ? -10.312 -14.922 -20.406 1 96 220 ASP A CA 1
ATOM 1739 C C . ASP A 1 220 ? -10.906 -13.969 -19.375 1 96 220 ASP A C 1
ATOM 1741 O O . ASP A 1 220 ? -11.977 -13.398 -19.594 1 96 220 ASP A O 1
ATOM 1745 N N . TYR A 1 221 ? -10.164 -13.656 -18.406 1 95.69 221 TYR A N 1
ATOM 1746 C CA . TYR A 1 221 ? -10.656 -12.836 -17.312 1 95.69 221 TYR A CA 1
ATOM 1747 C C . TYR A 1 221 ? -10.727 -11.367 -17.719 1 95.69 221 TYR A C 1
ATOM 1749 O O . TYR A 1 221 ? -11.406 -10.562 -17.078 1 95.69 221 TYR A O 1
ATOM 1757 N N . ASP A 1 222 ? -9.977 -10.977 -18.75 1 94.25 222 ASP A N 1
ATOM 1758 C CA . ASP A 1 222 ? -10.141 -9.625 -19.297 1 94.25 222 ASP A CA 1
ATOM 1759 C C . ASP A 1 222 ? -11.547 -9.438 -19.875 1 94.25 222 ASP A C 1
ATOM 1761 O O . ASP A 1 222 ? -12.172 -8.398 -19.656 1 94.25 222 ASP A O 1
ATOM 1765 N N . ALA A 1 223 ? -11.93 -10.445 -20.562 1 95.88 223 ALA A N 1
ATOM 1766 C CA . ALA A 1 223 ? -13.289 -10.414 -21.094 1 95.88 223 ALA A CA 1
ATOM 1767 C C . ALA A 1 223 ? -14.328 -10.398 -19.984 1 95.88 223 ALA A C 1
ATOM 1769 O O . ALA A 1 223 ? -15.359 -9.734 -20.078 1 95.88 223 ALA A O 1
ATOM 1770 N N . VAL A 1 224 ? -14.07 -11.164 -18.953 1 96.19 224 VAL A N 1
ATOM 1771 C CA . VAL A 1 224 ? -14.961 -11.195 -17.781 1 96.19 224 VAL A CA 1
ATOM 1772 C C . VAL A 1 224 ? -15.031 -9.805 -17.156 1 96.19 224 VAL A C 1
ATOM 1774 O O . VAL A 1 224 ? -16.109 -9.32 -16.828 1 96.19 224 VAL A O 1
ATOM 1777 N N . ALA A 1 225 ? -13.922 -9.156 -16.969 1 95.44 225 ALA A N 1
ATOM 1778 C CA . ALA A 1 225 ? -13.867 -7.816 -16.375 1 95.44 225 ALA A CA 1
ATOM 1779 C C . ALA A 1 225 ? -14.672 -6.824 -17.219 1 95.44 225 ALA A C 1
ATOM 1781 O O . ALA A 1 225 ? -15.375 -5.969 -16.672 1 95.44 225 ALA A O 1
ATOM 1782 N N . GLU A 1 226 ? -14.5 -6.949 -18.5 1 94.69 226 GLU A N 1
ATOM 1783 C CA . GLU A 1 226 ? -15.25 -6.082 -19.406 1 94.69 226 GLU A CA 1
ATOM 1784 C C . GLU A 1 226 ? -16.75 -6.301 -19.25 1 94.69 226 GLU A C 1
ATOM 1786 O O . GLU A 1 226 ? -17.531 -5.34 -19.203 1 94.69 226 GLU A O 1
ATOM 1791 N N . LYS A 1 227 ? -17.141 -7.512 -19.219 1 95.94 227 LYS A N 1
ATOM 1792 C CA . LYS A 1 227 ? -18.547 -7.867 -19.031 1 95.94 227 LYS A CA 1
ATOM 1793 C C . LYS A 1 227 ? -19.078 -7.289 -17.719 1 95.94 227 LYS A C 1
ATOM 1795 O O . LYS A 1 227 ? -20.172 -6.707 -17.703 1 95.94 227 LYS A O 1
ATOM 1800 N N . ILE A 1 228 ? -18.375 -7.453 -16.688 1 95.12 228 ILE A N 1
ATOM 1801 C CA . ILE A 1 228 ? -18.766 -6.965 -15.367 1 95.12 228 ILE A CA 1
ATOM 1802 C C . ILE A 1 228 ? -18.906 -5.445 -15.398 1 95.12 228 ILE A C 1
ATOM 1804 O O . ILE A 1 228 ? -19.891 -4.902 -14.883 1 95.12 228 ILE A O 1
ATOM 1808 N N . THR A 1 229 ? -17.906 -4.758 -15.977 1 94.19 229 THR A N 1
ATOM 1809 C CA . THR A 1 229 ? -17.922 -3.303 -16.078 1 94.19 229 THR A CA 1
ATOM 1810 C C . THR A 1 229 ? -19.203 -2.83 -16.766 1 94.19 229 THR A C 1
ATOM 1812 O O . THR A 1 229 ? -19.859 -1.903 -16.297 1 94.19 229 THR A O 1
ATOM 1815 N N . HIS A 1 230 ? -19.594 -3.533 -17.781 1 92.75 230 HIS A N 1
ATOM 1816 C CA . HIS A 1 230 ? -20.75 -3.117 -18.562 1 92.75 230 HIS A CA 1
ATOM 1817 C C . HIS A 1 230 ? -22.062 -3.539 -17.891 1 92.75 230 HIS A C 1
ATOM 1819 O O . HIS A 1 230 ? -23.062 -2.82 -17.953 1 92.75 230 HIS A O 1
ATOM 1825 N N . GLU A 1 231 ? -22.062 -4.637 -17.219 1 93.5 231 GLU A N 1
ATOM 1826 C CA . GLU A 1 231 ? -23.297 -5.176 -16.656 1 93.5 231 GLU A CA 1
ATOM 1827 C C . GLU A 1 231 ? -23.578 -4.578 -15.289 1 93.5 231 GLU A C 1
ATOM 1829 O O . GLU A 1 231 ? -24.75 -4.344 -14.938 1 93.5 231 GLU A O 1
ATOM 1834 N N . ILE A 1 232 ? -22.594 -4.383 -14.523 1 93.88 232 ILE A N 1
ATOM 1835 C CA . ILE A 1 232 ? -22.797 -4.023 -13.125 1 93.88 232 ILE A CA 1
ATOM 1836 C C . ILE A 1 232 ? -22.438 -2.557 -12.906 1 93.88 232 ILE A C 1
ATOM 1838 O O . ILE A 1 232 ? -23.047 -1.874 -12.086 1 93.88 232 ILE A O 1
ATOM 1842 N N . PHE A 1 233 ? -21.453 -2.045 -13.68 1 94.88 233 PHE A N 1
ATOM 1843 C CA . PHE A 1 233 ? -20.906 -0.729 -13.359 1 94.88 233 PHE A CA 1
ATOM 1844 C C . PHE A 1 233 ? -20.922 0.176 -14.586 1 94.88 233 PHE A C 1
ATOM 1846 O O . PHE A 1 233 ? -20 0.979 -14.781 1 94.88 233 PHE A O 1
ATOM 1853 N N . ALA A 1 234 ? -21.875 0.023 -15.414 1 91.75 234 ALA A N 1
ATOM 1854 C CA . ALA A 1 234 ? -21.938 0.762 -16.672 1 91.75 234 ALA A CA 1
ATOM 1855 C C . ALA A 1 234 ? -21.906 2.268 -16.422 1 91.75 234 ALA A C 1
ATOM 1857 O O . ALA A 1 234 ? -21.156 2.99 -17.094 1 91.75 234 ALA A O 1
ATOM 1858 N N . GLU A 1 235 ? -22.672 2.74 -15.5 1 90.5 235 GLU A N 1
ATOM 1859 C CA . GLU A 1 235 ? -22.734 4.172 -15.219 1 90.5 235 GLU A CA 1
ATOM 1860 C C . GLU A 1 235 ? -21.422 4.691 -14.664 1 90.5 235 GLU A C 1
ATOM 1862 O O . GLU A 1 235 ? -20.938 5.746 -15.086 1 90.5 235 GLU A O 1
ATOM 1867 N N . GLU A 1 236 ? -20.891 3.967 -13.719 1 90.94 236 GLU A N 1
ATOM 1868 C CA . GLU A 1 236 ? -19.609 4.359 -13.125 1 90.94 236 GLU A CA 1
ATOM 1869 C C . GLU A 1 236 ? -18.5 4.395 -14.172 1 90.94 236 GLU A C 1
ATOM 1871 O O . GLU A 1 236 ? -17.672 5.309 -14.172 1 90.94 236 GLU A O 1
ATOM 1876 N N . PHE A 1 237 ? -18.531 3.404 -14.992 1 87.25 237 PHE A N 1
ATOM 1877 C CA . PHE A 1 237 ? -17.5 3.32 -16.016 1 87.25 237 PHE A CA 1
ATOM 1878 C C . PHE A 1 237 ? -17.594 4.492 -16.984 1 87.25 237 PHE A C 1
ATOM 1880 O O . PHE A 1 237 ? -16.578 5.062 -17.391 1 87.25 237 PHE A O 1
ATOM 1887 N N . GLN A 1 238 ? -18.766 4.816 -17.391 1 84.25 238 GLN A N 1
ATOM 1888 C CA . GLN A 1 238 ? -18.969 5.965 -18.266 1 84.25 238 GLN A CA 1
ATOM 1889 C C . GLN A 1 238 ? -18.453 7.246 -17.625 1 84.25 238 GLN A C 1
ATOM 1891 O O . GLN A 1 238 ? -17.891 8.109 -18.312 1 84.25 238 GLN A O 1
ATOM 1896 N N . SER A 1 239 ? -18.562 7.344 -16.391 1 85.75 239 SER A N 1
ATOM 1897 C CA . SER A 1 239 ? -18.109 8.523 -15.656 1 85.75 239 SER A CA 1
ATOM 1898 C C . SER A 1 239 ? -16.594 8.617 -15.648 1 85.75 239 SER A C 1
ATOM 1900 O O . SER A 1 239 ? -16.031 9.719 -15.625 1 85.75 239 SER A O 1
ATOM 1902 N N . VAL A 1 240 ? -15.93 7.488 -15.57 1 81.94 240 VAL A N 1
ATOM 1903 C CA . VAL A 1 240 ? -14.477 7.453 -15.555 1 81.94 240 VAL A CA 1
ATOM 1904 C C . VAL A 1 240 ? -13.93 7.895 -16.906 1 81.94 240 VAL A C 1
ATOM 1906 O O . VAL A 1 240 ? -12.859 8.508 -16.984 1 81.94 240 VAL A O 1
ATOM 1909 N N . LEU A 1 241 ? -14.68 7.57 -17.984 1 73.5 241 LEU A N 1
ATOM 1910 C CA . LEU A 1 241 ? -14.25 7.891 -19.344 1 73.5 241 LEU A CA 1
ATOM 1911 C C . LEU A 1 241 ? -14.492 9.367 -19.656 1 73.5 241 LEU A C 1
ATOM 1913 O O . LEU A 1 241 ? -13.844 9.93 -20.531 1 73.5 241 LEU A O 1
ATOM 1917 N N . GLU A 1 242 ? -15.391 10.047 -18.984 1 71.06 242 GLU A N 1
ATOM 1918 C CA . GLU A 1 242 ? -15.695 11.461 -19.219 1 71.06 242 GLU A CA 1
ATOM 1919 C C . GLU A 1 242 ? -14.719 12.359 -18.469 1 71.06 242 GLU A C 1
ATOM 1921 O O . GLU A 1 242 ? -14.312 13.406 -18.984 1 71.06 242 GLU A O 1
ATOM 1926 N N . MET B 1 1 ? 38.188 9.016 -3.605 1 46 1 MET B N 1
ATOM 1927 C CA . MET B 1 1 ? 37.031 9.789 -3.164 1 46 1 MET B CA 1
ATOM 1928 C C . MET B 1 1 ? 37.375 11.266 -3.016 1 46 1 MET B C 1
ATOM 1930 O O . MET B 1 1 ? 38.312 11.617 -2.273 1 46 1 MET B O 1
ATOM 1934 N N . GLU B 1 2 ? 37.25 11.992 -3.973 1 55.66 2 GLU B N 1
ATOM 1935 C CA . GLU B 1 2 ? 37.719 13.367 -3.852 1 55.66 2 GLU B CA 1
ATOM 1936 C C . GLU B 1 2 ? 37.312 13.977 -2.514 1 55.66 2 GLU B C 1
ATOM 1938 O O . GLU B 1 2 ? 36.188 13.75 -2.043 1 55.66 2 GLU B O 1
ATOM 1943 N N . THR B 1 3 ? 38.188 14.227 -1.663 1 71 3 THR B N 1
ATOM 1944 C CA . THR B 1 3 ? 38.031 14.773 -0.316 1 71 3 THR B CA 1
ATOM 1945 C C . THR B 1 3 ? 37.188 16.047 -0.326 1 71 3 THR B C 1
ATOM 1947 O O . THR B 1 3 ? 37.5 16.984 -1.082 1 71 3 THR B O 1
ATOM 1950 N N . LEU B 1 4 ? 35.906 15.969 0.111 1 74.44 4 LEU B N 1
ATOM 1951 C CA . LEU B 1 4 ? 35.031 17.141 0.182 1 74.44 4 LEU B CA 1
ATOM 1952 C C . LEU B 1 4 ? 35.781 18.328 0.809 1 74.44 4 LEU B C 1
ATOM 1954 O O . LEU B 1 4 ? 36.531 18.156 1.765 1 74.44 4 LEU B O 1
ATOM 1958 N N . THR B 1 5 ? 35.688 19.406 0.181 1 85.5 5 THR B N 1
ATOM 1959 C CA . THR B 1 5 ? 36.219 20.641 0.761 1 85.5 5 THR B CA 1
ATOM 1960 C C . THR B 1 5 ? 35.531 20.953 2.09 1 85.5 5 THR B C 1
ATOM 1962 O O . THR B 1 5 ? 34.531 20.344 2.424 1 85.5 5 THR B O 1
ATOM 1965 N N . ARG B 1 6 ? 36.25 21.75 2.963 1 84.12 6 ARG B N 1
ATOM 1966 C CA . ARG B 1 6 ? 35.688 22.141 4.25 1 84.12 6 ARG B CA 1
ATOM 1967 C C . ARG B 1 6 ? 34.281 22.734 4.078 1 84.12 6 ARG B C 1
ATOM 1969 O O . ARG B 1 6 ? 33.375 22.406 4.84 1 84.12 6 ARG B O 1
ATOM 1976 N N . LYS B 1 7 ? 34.156 23.547 3.039 1 86.25 7 LYS B N 1
ATOM 1977 C CA . LYS B 1 7 ? 32.875 24.203 2.76 1 86.25 7 LYS B CA 1
ATOM 1978 C C . LYS B 1 7 ? 31.812 23.172 2.422 1 86.25 7 LYS B C 1
ATOM 1980 O O . LYS B 1 7 ? 30.672 23.266 2.91 1 86.25 7 LYS B O 1
ATOM 1985 N N . GLN B 1 8 ? 32.219 22.266 1.649 1 84.56 8 GLN B N 1
ATOM 1986 C CA . GLN B 1 8 ? 31.297 21.219 1.25 1 84.56 8 GLN B CA 1
ATOM 1987 C C . GLN B 1 8 ? 30.875 20.359 2.445 1 84.56 8 GLN B C 1
ATOM 1989 O O . GLN B 1 8 ? 29.703 19.984 2.561 1 84.56 8 GLN B O 1
ATOM 1994 N N . ARG B 1 9 ? 31.828 20.219 3.301 1 83.94 9 ARG B N 1
ATOM 1995 C CA . ARG B 1 9 ? 31.547 19.422 4.496 1 83.94 9 ARG B CA 1
ATOM 1996 C C . ARG B 1 9 ? 30.578 20.156 5.418 1 83.94 9 ARG B C 1
ATOM 1998 O O . ARG B 1 9 ? 29.703 19.531 6.031 1 83.94 9 ARG B O 1
ATOM 2005 N N . GLU B 1 10 ? 30.719 21.391 5.512 1 85 10 GLU B N 1
ATOM 2006 C CA . GLU B 1 10 ? 29.844 22.203 6.344 1 85 10 GLU B CA 1
ATOM 2007 C C . GLU B 1 10 ? 28.422 22.234 5.777 1 85 10 GLU B C 1
ATOM 2009 O O . GLU B 1 10 ? 27.453 22.188 6.531 1 85 10 GLU B O 1
ATOM 2014 N N . ILE B 1 11 ? 28.375 22.328 4.543 1 87.19 11 ILE B N 1
ATOM 2015 C CA . ILE B 1 11 ? 27.062 22.328 3.881 1 87.19 11 ILE B CA 1
ATOM 2016 C C . ILE B 1 11 ? 26.359 21 4.133 1 87.19 11 ILE B C 1
ATOM 2018 O O . ILE B 1 11 ? 25.172 20.969 4.492 1 87.19 11 ILE B O 1
ATOM 2022 N N . GLN B 1 12 ? 27.031 19.953 4 1 88.62 12 GLN B N 1
ATOM 2023 C CA . GLN B 1 12 ? 26.469 18.625 4.223 1 88.62 12 GLN B CA 1
ATOM 2024 C C . GLN B 1 12 ? 26.016 18.453 5.672 1 88.62 12 GLN B C 1
ATOM 2026 O O . GLN B 1 12 ? 24.984 17.844 5.938 1 88.62 12 GLN B O 1
ATOM 2031 N N . LYS B 1 13 ? 26.812 18.953 6.516 1 90.31 13 LYS B N 1
ATOM 2032 C CA . LYS B 1 13 ? 26.469 18.844 7.93 1 90.31 13 LYS B CA 1
ATOM 2033 C C . LYS B 1 13 ? 25.203 19.625 8.25 1 90.31 13 LYS B C 1
ATOM 2035 O O . LYS B 1 13 ? 24.344 19.125 8.984 1 90.31 13 LYS B O 1
ATOM 2040 N N . ARG B 1 14 ? 25.094 20.797 7.754 1 91.38 14 ARG B N 1
ATOM 2041 C CA . ARG B 1 14 ? 23.891 21.609 7.988 1 91.38 14 ARG B CA 1
ATOM 2042 C C . ARG B 1 14 ? 22.656 20.922 7.434 1 91.38 14 ARG B C 1
ATOM 2044 O O . ARG B 1 14 ? 21.609 20.906 8.086 1 91.38 14 ARG B O 1
ATOM 2051 N N . GLU B 1 15 ? 22.812 20.422 6.301 1 92.5 15 GLU B N 1
ATOM 2052 C CA . GLU B 1 15 ? 21.688 19.719 5.703 1 92.5 15 GLU B CA 1
ATOM 2053 C C . GLU B 1 15 ? 21.281 18.516 6.551 1 92.5 15 GLU B C 1
ATOM 2055 O O . GLU B 1 15 ? 20.094 18.281 6.77 1 92.5 15 GLU B O 1
ATOM 2060 N N . ALA B 1 16 ? 22.281 17.859 7.02 1 93.12 16 ALA B N 1
ATOM 2061 C CA . ALA B 1 16 ? 22.016 16.688 7.859 1 93.12 16 ALA B CA 1
ATOM 2062 C C . ALA B 1 16 ? 21.312 17.094 9.156 1 93.12 16 ALA B C 1
ATOM 2064 O O . ALA B 1 16 ? 20.422 16.391 9.633 1 93.12 16 ALA B O 1
ATOM 2065 N N . ASP B 1 17 ? 21.734 18.156 9.695 1 94.31 17 ASP B N 1
ATOM 2066 C CA . ASP B 1 17 ? 21.109 18.672 10.914 1 94.31 17 ASP B CA 1
ATOM 2067 C C . ASP B 1 17 ? 19.641 19.031 10.672 1 94.31 17 ASP B C 1
ATOM 2069 O O . ASP B 1 17 ? 18.781 18.703 11.484 1 94.31 17 ASP B O 1
ATOM 2073 N N . ILE B 1 18 ? 19.453 19.641 9.617 1 94.81 18 ILE B N 1
ATOM 2074 C CA . ILE B 1 18 ? 18.094 20.062 9.258 1 94.81 18 ILE B CA 1
ATOM 2075 C C . ILE B 1 18 ? 17.203 18.828 9.094 1 94.81 18 ILE B C 1
ATOM 2077 O O . ILE B 1 18 ? 16.109 18.766 9.648 1 94.81 18 ILE B O 1
ATOM 2081 N N . LEU B 1 19 ? 17.703 17.875 8.438 1 94 19 LEU B N 1
ATOM 2082 C CA . LEU B 1 19 ? 16.922 16.672 8.172 1 94 19 LEU B CA 1
ATOM 2083 C C . LEU B 1 19 ? 16.688 15.883 9.461 1 94 19 LEU B C 1
ATOM 2085 O O . LEU B 1 19 ? 15.602 15.352 9.672 1 94 19 LEU B O 1
ATOM 2089 N N . SER B 1 20 ? 17.672 15.836 10.273 1 93.5 20 SER B N 1
ATOM 2090 C CA . SER B 1 20 ? 17.578 15.102 11.531 1 93.5 20 SER B CA 1
ATOM 2091 C C . SER B 1 20 ? 16.5 15.688 12.438 1 93.5 20 SER B C 1
ATOM 2093 O O . SER B 1 20 ? 15.789 14.953 13.125 1 93.5 20 SER B O 1
ATOM 2095 N N . LEU B 1 21 ? 16.391 16.922 12.383 1 93.5 21 LEU B N 1
ATOM 2096 C CA . LEU B 1 21 ? 15.367 17.594 13.188 1 93.5 21 LEU B CA 1
ATOM 2097 C C . LEU B 1 21 ? 14 17.516 12.516 1 93.5 21 LEU B C 1
ATOM 2099 O O . LEU B 1 21 ? 12.977 17.453 13.203 1 93.5 21 LEU B O 1
ATOM 2103 N N . SER B 1 22 ? 13.961 17.5 11.25 1 93.69 22 SER B N 1
ATOM 2104 C CA . SER B 1 22 ? 12.727 17.547 10.477 1 93.69 22 SER B CA 1
ATOM 2105 C C . SER B 1 22 ? 11.984 16.219 10.539 1 93.69 22 SER B C 1
ATOM 2107 O O . SER B 1 22 ? 10.75 16.188 10.539 1 93.69 22 SER B O 1
ATOM 2109 N N . ARG B 1 23 ? 12.656 15.141 10.656 1 89.94 23 ARG B N 1
ATOM 2110 C CA . ARG B 1 23 ? 12.047 13.812 10.57 1 89.94 23 ARG B CA 1
ATOM 2111 C C . ARG B 1 23 ? 11.039 13.602 11.695 1 89.94 23 ARG B C 1
ATOM 2113 O O . ARG B 1 23 ? 9.867 13.312 11.438 1 89.94 23 ARG B O 1
ATOM 2120 N N . PRO B 1 24 ? 11.477 13.773 12.938 1 87.88 24 PRO B N 1
ATOM 2121 C CA . PRO B 1 24 ? 10.484 13.609 14 1 87.88 24 PRO B CA 1
ATOM 2122 C C . PRO B 1 24 ? 9.328 14.594 13.883 1 87.88 24 PRO B C 1
ATOM 2124 O O . PRO B 1 24 ? 8.188 14.266 14.219 1 87.88 24 PRO B O 1
ATOM 2127 N N . MET B 1 25 ? 9.57 15.805 13.414 1 86.75 25 MET B N 1
ATOM 2128 C CA . MET B 1 25 ? 8.508 16.781 13.219 1 86.75 25 MET B CA 1
ATOM 2129 C C . MET B 1 25 ? 7.488 16.281 12.203 1 86.75 25 MET B C 1
ATOM 2131 O O . MET B 1 25 ? 6.281 16.438 12.406 1 86.75 25 MET B O 1
ATOM 2135 N N . LEU B 1 26 ? 8.055 15.742 11.211 1 83.81 26 LEU B N 1
ATOM 2136 C CA . LEU B 1 26 ? 7.207 15.242 10.141 1 83.81 26 LEU B CA 1
ATOM 2137 C C . LEU B 1 26 ? 6.402 14.031 10.602 1 83.81 26 LEU B C 1
ATOM 2139 O O . LEU B 1 26 ? 5.215 13.914 10.297 1 83.81 26 LEU B O 1
ATOM 2143 N N . ILE B 1 27 ? 7.035 13.172 11.352 1 79.62 27 ILE B N 1
ATOM 2144 C CA . ILE B 1 27 ? 6.395 11.938 11.812 1 79.62 27 ILE B CA 1
ATOM 2145 C C . ILE B 1 27 ? 5.293 12.273 12.812 1 79.62 27 ILE B C 1
ATOM 2147 O O . ILE B 1 27 ? 4.207 11.688 12.773 1 79.62 27 ILE B O 1
ATOM 2151 N N . GLU B 1 28 ? 5.559 13.195 13.602 1 74.94 28 GLU B N 1
ATOM 2152 C CA . GLU B 1 28 ? 4.629 13.555 14.664 1 74.94 28 GLU B CA 1
ATOM 2153 C C . GLU B 1 28 ? 3.484 14.414 14.133 1 74.94 28 GLU B C 1
ATOM 2155 O O . GLU B 1 28 ? 2.326 14.211 14.508 1 74.94 28 GLU B O 1
ATOM 2160 N N . GLY B 1 29 ? 3.852 15.328 13.25 1 72.94 29 GLY B N 1
ATOM 2161 C CA . GLY B 1 29 ? 2.855 16.328 12.875 1 72.94 29 GLY B CA 1
ATOM 2162 C C . GLY B 1 29 ? 2.445 16.25 11.422 1 72.94 29 GLY B C 1
ATOM 2163 O O . GLY B 1 29 ? 1.562 16.984 10.977 1 72.94 29 GLY B O 1
ATOM 2164 N N . GLY B 1 30 ? 3.064 15.281 10.711 1 73.19 30 GLY B N 1
ATOM 2165 C CA . GLY B 1 30 ? 2.781 15.242 9.281 1 73.19 30 GLY B CA 1
ATOM 2166 C C . GLY B 1 30 ? 3.316 16.453 8.531 1 73.19 30 GLY B C 1
ATOM 2167 O O . GLY B 1 30 ? 4.297 17.062 8.953 1 73.19 30 GLY B O 1
ATOM 2168 N N . TYR B 1 31 ? 2.734 16.766 7.41 1 74.69 31 TYR B N 1
ATOM 2169 C CA . TYR B 1 31 ? 3.125 17.859 6.527 1 74.69 31 TYR B CA 1
ATOM 2170 C C . TYR B 1 31 ? 3.113 19.203 7.27 1 74.69 31 TYR B C 1
ATOM 2172 O O . TYR B 1 31 ? 4.059 19.984 7.164 1 74.69 31 TYR B O 1
ATOM 2180 N N . HIS B 1 32 ? 2.086 19.391 7.996 1 74.44 32 HIS B N 1
ATOM 2181 C CA . HIS B 1 32 ? 1.912 20.672 8.672 1 74.44 32 HIS B CA 1
ATOM 2182 C C . HIS B 1 32 ? 2.762 20.75 9.938 1 74.44 32 HIS B C 1
ATOM 2184 O O . HIS B 1 32 ? 2.973 21.828 10.484 1 74.44 32 HIS B O 1
ATOM 2190 N N . GLY B 1 33 ? 3.236 19.594 10.266 1 79.12 33 GLY B N 1
ATOM 2191 C CA . GLY B 1 33 ? 4.109 19.578 11.422 1 79.12 33 GLY B CA 1
ATOM 2192 C C . GLY B 1 33 ? 5.5 20.109 11.133 1 79.12 33 GLY B C 1
ATOM 2193 O O . GLY B 1 33 ? 6.234 20.484 12.055 1 79.12 33 GLY B O 1
ATOM 2194 N N . LEU B 1 34 ? 5.742 20.094 9.867 1 86.5 34 LEU B N 1
ATOM 2195 C CA . LEU B 1 34 ? 7.043 20.609 9.445 1 86.5 34 LEU B CA 1
ATOM 2196 C C . LEU B 1 34 ? 7.016 22.125 9.312 1 86.5 34 LEU B C 1
ATOM 2198 O O . LEU B 1 34 ? 6.191 22.672 8.578 1 86.5 34 LEU B O 1
ATOM 2202 N N . ASN B 1 35 ? 7.832 22.75 10.125 1 89.75 35 ASN B N 1
ATOM 2203 C CA . ASN B 1 35 ? 7.914 24.203 10.164 1 89.75 35 ASN B CA 1
ATOM 2204 C C . ASN B 1 35 ? 9.352 24.688 10.023 1 89.75 35 ASN B C 1
ATOM 2206 O O . ASN B 1 35 ? 10.164 24.5 10.93 1 89.75 35 ASN B O 1
ATOM 2210 N N . MET B 1 36 ? 9.562 25.391 8.969 1 92.69 36 MET B N 1
ATOM 2211 C CA . MET B 1 36 ? 10.922 25.828 8.656 1 92.69 36 MET B CA 1
ATOM 2212 C C . MET B 1 36 ? 11.414 26.859 9.656 1 92.69 36 MET B C 1
ATOM 2214 O O . MET B 1 36 ? 12.586 26.859 10.031 1 92.69 36 MET B O 1
ATOM 2218 N N . ASP B 1 37 ? 10.523 27.703 10.109 1 93.12 37 ASP B N 1
ATOM 2219 C CA . ASP B 1 37 ? 10.906 28.703 11.102 1 93.12 37 ASP B CA 1
ATOM 2220 C C . ASP B 1 37 ? 11.281 28.047 12.43 1 93.12 37 ASP B C 1
ATOM 2222 O O . ASP B 1 37 ? 12.258 28.453 13.07 1 93.12 37 ASP B O 1
ATOM 2226 N N . ARG B 1 38 ? 10.562 27.094 12.734 1 93.44 38 ARG B N 1
ATOM 2227 C CA . ARG B 1 38 ? 10.844 26.359 13.961 1 93.44 38 ARG B CA 1
ATOM 2228 C C . ARG B 1 38 ? 12.18 25.625 13.867 1 93.44 38 ARG B C 1
ATOM 2230 O O . ARG B 1 38 ? 12.93 25.562 14.836 1 93.44 38 ARG B O 1
ATOM 2237 N N . ILE B 1 39 ? 12.414 25.078 12.734 1 95.06 39 ILE B N 1
ATOM 2238 C CA . ILE B 1 39 ? 13.672 24.359 12.508 1 95.06 39 ILE B CA 1
ATOM 2239 C C . ILE B 1 39 ? 14.844 25.328 12.664 1 95.06 39 ILE B C 1
ATOM 2241 O O . ILE B 1 39 ? 15.852 25 13.297 1 95.06 39 ILE B O 1
ATOM 2245 N N . ALA B 1 40 ? 14.742 26.469 12.117 1 94.69 40 ALA B N 1
ATOM 2246 C CA . ALA B 1 40 ? 15.789 27.484 12.211 1 94.69 40 ALA B CA 1
ATOM 2247 C C . ALA B 1 40 ? 16.078 27.844 13.672 1 94.69 40 ALA B C 1
ATOM 2249 O O . ALA B 1 40 ? 17.234 27.875 14.086 1 94.69 40 ALA B O 1
ATOM 2250 N N . VAL B 1 41 ? 15.062 28.016 14.414 1 95.19 41 VAL B N 1
ATOM 2251 C CA . VAL B 1 41 ? 15.18 28.406 15.812 1 95.19 41 VAL B CA 1
ATOM 2252 C C . VAL B 1 41 ? 15.844 27.281 16.609 1 95.19 41 VAL B C 1
ATOM 2254 O O . VAL B 1 41 ? 16.781 27.516 17.375 1 95.19 41 VAL B O 1
ATOM 2257 N N . GLU B 1 42 ? 15.438 26.109 16.375 1 94.81 42 GLU B N 1
ATOM 2258 C CA . GLU B 1 42 ? 15.922 24.969 17.156 1 94.81 42 GLU B CA 1
ATOM 2259 C C . GLU B 1 42 ? 17.375 24.656 16.844 1 94.81 42 GLU B C 1
ATOM 2261 O O . GLU B 1 42 ? 18.125 24.234 17.719 1 94.81 42 GLU B O 1
ATOM 2266 N N . LEU B 1 43 ? 17.797 24.859 15.641 1 94.81 43 LEU B N 1
ATOM 2267 C CA . LEU B 1 43 ? 19.172 24.578 15.234 1 94.81 43 LEU B CA 1
ATOM 2268 C C . LEU B 1 43 ? 20.062 25.812 15.438 1 94.81 43 LEU B C 1
ATOM 2270 O O . LEU B 1 43 ? 21.281 25.734 15.242 1 94.81 43 LEU B O 1
ATOM 2274 N N . GLU B 1 44 ? 19.438 26.875 15.719 1 95.44 44 GLU B N 1
ATOM 2275 C CA . GLU B 1 44 ? 20.125 28.141 15.898 1 95.44 44 GLU B CA 1
ATOM 2276 C C . GLU B 1 44 ? 20.812 28.578 14.609 1 95.44 44 GLU B C 1
ATOM 2278 O O . GLU B 1 44 ? 21.969 28.984 14.617 1 95.44 44 GLU B O 1
ATOM 2283 N N . TYR B 1 45 ? 20.156 28.328 13.57 1 92.75 45 TYR B N 1
ATOM 2284 C CA . TYR B 1 45 ? 20.547 28.859 12.273 1 92.75 45 TYR B CA 1
ATOM 2285 C C . TYR B 1 45 ? 19.672 30.062 11.898 1 92.75 45 TYR B C 1
ATOM 2287 O O . TYR B 1 45 ? 18.578 30.219 12.438 1 92.75 45 TYR B O 1
ATOM 2295 N N . SER B 1 46 ? 20.141 30.922 11.016 1 92.56 46 SER B N 1
ATOM 2296 C CA . SER B 1 46 ? 19.297 31.953 10.461 1 92.56 46 SER B CA 1
ATOM 2297 C C . SER B 1 46 ? 18.281 31.375 9.477 1 92.56 46 SER B C 1
ATOM 2299 O O . SER B 1 46 ? 18.531 30.328 8.883 1 92.56 46 SER B O 1
ATOM 2301 N N . LYS B 1 47 ? 17.125 32.062 9.344 1 92.12 47 LYS B N 1
ATOM 2302 C CA . LYS B 1 47 ? 16.156 31.688 8.336 1 92.12 47 LYS B CA 1
ATOM 2303 C C . LYS B 1 47 ? 16.781 31.625 6.945 1 92.12 47 LYS B C 1
ATOM 2305 O O . LYS B 1 47 ? 16.531 30.703 6.176 1 92.12 47 LYS B O 1
ATOM 2310 N N . GLY B 1 48 ? 17.641 32.562 6.723 1 91.88 48 GLY B N 1
ATOM 2311 C CA . GLY B 1 48 ? 18.328 32.594 5.441 1 91.88 48 GLY B CA 1
ATOM 2312 C C . GLY B 1 48 ? 19.172 31.375 5.172 1 91.88 48 GLY B C 1
ATOM 2313 O O . GLY B 1 48 ? 19.188 30.859 4.055 1 91.88 48 GLY B O 1
ATOM 2314 N N . THR B 1 49 ? 19.828 30.969 6.156 1 91.19 49 THR B N 1
ATOM 2315 C CA . THR B 1 49 ? 20.656 29.781 6.035 1 91.19 49 THR B CA 1
ATOM 2316 C C . THR B 1 49 ? 19.828 28.562 5.688 1 91.19 49 THR B C 1
ATOM 2318 O O . THR B 1 49 ? 20.172 27.797 4.789 1 91.19 49 THR B O 1
ATOM 2321 N N . ILE B 1 50 ? 18.703 28.375 6.371 1 92.69 50 ILE B N 1
ATOM 2322 C CA . ILE B 1 50 ? 17.828 27.219 6.148 1 92.69 50 ILE B CA 1
ATOM 2323 C C . ILE B 1 50 ? 17.266 27.266 4.73 1 92.69 50 ILE B C 1
ATOM 2325 O O . ILE B 1 50 ? 17.297 26.266 4.012 1 92.69 50 ILE B O 1
ATOM 2329 N N . TYR B 1 51 ? 16.906 28.438 4.316 1 92.38 51 TYR B N 1
ATOM 2330 C CA . TYR B 1 51 ? 16.219 28.594 3.037 1 92.38 51 TYR B CA 1
ATOM 2331 C C . TYR B 1 51 ? 17.203 28.5 1.877 1 92.38 51 TYR B C 1
ATOM 2333 O O . TYR B 1 51 ? 16.812 28.219 0.741 1 92.38 51 TYR B O 1
ATOM 2341 N N . LYS B 1 52 ? 18.438 28.75 2.227 1 91.88 52 LYS B N 1
ATOM 2342 C CA . LYS B 1 52 ? 19.469 28.531 1.228 1 91.88 52 LYS B CA 1
ATOM 2343 C C . LYS B 1 52 ? 19.641 27.047 0.916 1 91.88 52 LYS B C 1
ATOM 2345 O O . LYS B 1 52 ? 19.953 26.688 -0.216 1 91.88 52 LYS B O 1
ATOM 2350 N N . HIS B 1 53 ? 19.391 26.281 1.871 1 92.19 53 HIS B N 1
ATOM 2351 C CA . HIS B 1 53 ? 19.531 24.828 1.701 1 92.19 53 HIS B CA 1
ATOM 2352 C C . HIS B 1 53 ? 18.25 24.219 1.143 1 92.19 53 HIS B C 1
ATOM 2354 O O . HIS B 1 53 ? 18.297 23.344 0.284 1 92.19 53 HIS B O 1
ATOM 2360 N N . PHE B 1 54 ? 17.172 24.688 1.718 1 94.5 54 PHE B N 1
ATOM 2361 C CA . PHE B 1 54 ? 15.852 24.219 1.287 1 94.5 54 PHE B CA 1
ATOM 2362 C C . PHE B 1 54 ? 14.914 25.406 1.065 1 94.5 54 PHE B C 1
ATOM 2364 O O . PHE B 1 54 ? 14.555 26.109 2.014 1 94.5 54 PHE B O 1
ATOM 2371 N N . SER B 1 55 ? 14.453 25.469 -0.144 1 92.31 55 SER B N 1
ATOM 2372 C CA . SER B 1 55 ? 13.656 26.641 -0.515 1 92.31 55 SER B CA 1
ATOM 2373 C C . SER B 1 55 ? 12.258 26.578 0.088 1 92.31 55 SER B C 1
ATOM 2375 O O . SER B 1 55 ? 11.586 27.609 0.222 1 92.31 55 SER B O 1
ATOM 2377 N N . CYS B 1 56 ? 11.805 25.375 0.367 1 91.12 56 CYS B N 1
ATOM 2378 C CA . CYS B 1 56 ? 10.5 25.156 0.979 1 91.12 56 CYS B CA 1
ATOM 2379 C C . CYS B 1 56 ? 10.469 23.828 1.733 1 91.12 56 CYS B C 1
ATOM 2381 O O . CYS B 1 56 ? 11.422 23.047 1.675 1 91.12 56 CYS B O 1
ATOM 2383 N N . LYS B 1 57 ? 9.43 23.594 2.502 1 90.62 57 LYS B N 1
ATOM 2384 C CA . LYS B 1 57 ? 9.367 22.406 3.33 1 90.62 57 LYS B CA 1
ATOM 2385 C C . LYS B 1 57 ? 9.219 21.141 2.471 1 90.62 57 LYS B C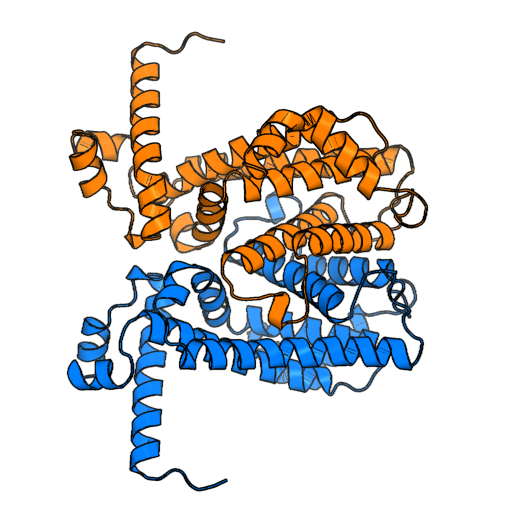 1
ATOM 2387 O O . LYS B 1 57 ? 9.641 20.062 2.869 1 90.62 57 LYS B O 1
ATOM 2392 N N . GLU B 1 58 ? 8.672 21.281 1.306 1 90.12 58 GLU B N 1
ATOM 2393 C CA . GLU B 1 58 ? 8.547 20.141 0.397 1 90.12 58 GLU B CA 1
ATOM 2394 C C . GLU B 1 58 ? 9.914 19.594 0.009 1 90.12 58 GLU B C 1
ATOM 2396 O O . GLU B 1 58 ? 10.086 18.391 -0.148 1 90.12 58 GLU B O 1
ATOM 2401 N N . GLU B 1 59 ? 10.852 20.453 -0.11 1 92.75 59 GLU B N 1
ATOM 2402 C CA . GLU B 1 59 ? 12.219 20.031 -0.405 1 92.75 59 GLU B CA 1
ATOM 2403 C C . GLU B 1 59 ? 12.789 19.188 0.725 1 92.75 59 GLU B C 1
ATOM 2405 O O . GLU B 1 59 ? 13.531 18.234 0.475 1 92.75 59 GLU B O 1
ATOM 2410 N N . ILE B 1 60 ? 12.484 19.547 1.899 1 93.62 60 ILE B N 1
ATOM 2411 C CA . ILE B 1 60 ? 12.93 18.797 3.066 1 93.62 60 ILE B CA 1
ATOM 2412 C C . ILE B 1 60 ? 12.289 17.406 3.062 1 93.62 60 ILE B C 1
ATOM 2414 O O . ILE B 1 60 ? 12.969 16.406 3.307 1 93.62 60 ILE B O 1
ATOM 2418 N N . ILE B 1 61 ? 11.062 17.359 2.783 1 90.31 61 ILE B N 1
ATOM 2419 C CA . ILE B 1 61 ? 10.32 16.109 2.793 1 90.31 61 ILE B CA 1
ATOM 2420 C C . ILE B 1 61 ? 10.898 15.148 1.757 1 90.31 61 ILE B C 1
ATOM 2422 O O . ILE B 1 61 ? 11.148 13.977 2.057 1 90.31 61 ILE B O 1
ATOM 2426 N N . ILE B 1 62 ? 11.141 15.633 0.627 1 90.44 62 ILE B N 1
ATOM 2427 C CA . ILE B 1 62 ? 11.688 14.797 -0.434 1 90.44 62 ILE B CA 1
ATOM 2428 C C . ILE B 1 62 ? 13.109 14.367 -0.066 1 90.44 62 ILE B C 1
ATOM 2430 O O . ILE B 1 62 ? 13.516 13.242 -0.359 1 90.44 62 ILE B O 1
ATOM 2434 N N . ALA B 1 63 ? 13.836 15.266 0.513 1 92.94 63 ALA B N 1
ATOM 2435 C CA . ALA B 1 63 ? 15.18 14.906 0.953 1 92.94 63 ALA B CA 1
ATOM 2436 C C . ALA B 1 63 ? 15.141 13.773 1.971 1 92.94 63 ALA B C 1
ATOM 2438 O O . ALA B 1 63 ? 15.977 12.859 1.931 1 92.94 63 ALA B O 1
ATOM 2439 N N . LEU B 1 64 ? 14.211 13.836 2.857 1 93.44 64 LEU B N 1
ATOM 2440 C CA . LEU B 1 64 ? 14.023 12.758 3.822 1 93.44 64 LEU B CA 1
ATOM 2441 C C . LEU B 1 64 ? 13.656 11.461 3.119 1 93.44 64 LEU B C 1
ATOM 2443 O O . LEU B 1 64 ? 14.125 10.391 3.498 1 93.44 64 LEU B O 1
ATOM 2447 N N . ALA B 1 65 ? 12.836 11.555 2.172 1 90.81 65 ALA B N 1
ATOM 2448 C CA . ALA B 1 65 ? 12.422 10.391 1.395 1 90.81 65 ALA B CA 1
ATOM 2449 C C . ALA B 1 65 ? 13.609 9.781 0.652 1 90.81 65 ALA B C 1
ATOM 2451 O O . ALA B 1 65 ? 13.734 8.555 0.567 1 90.81 65 ALA B O 1
ATOM 2452 N N . ILE B 1 66 ? 14.398 10.633 0.091 1 91.94 66 ILE B N 1
ATOM 2453 C CA . ILE B 1 66 ? 15.586 10.164 -0.613 1 91.94 66 ILE B CA 1
ATOM 2454 C C . ILE B 1 66 ? 16.5 9.422 0.358 1 91.94 66 ILE B C 1
ATOM 2456 O O . ILE B 1 66 ? 17.016 8.352 0.041 1 91.94 66 ILE B O 1
ATOM 2460 N N . GLU B 1 67 ? 16.688 9.984 1.513 1 92.38 67 GLU B N 1
ATOM 2461 C CA . GLU B 1 67 ? 17.469 9.312 2.543 1 92.38 67 GLU B CA 1
ATOM 2462 C C . GLU B 1 67 ? 16.891 7.938 2.865 1 92.38 67 GLU B C 1
ATOM 2464 O O . GLU B 1 67 ? 17.641 6.969 3.043 1 92.38 67 GLU B O 1
ATOM 2469 N N . THR B 1 68 ? 15.633 7.91 2.992 1 92.19 68 THR B N 1
ATOM 2470 C CA . THR B 1 68 ? 14.945 6.652 3.264 1 92.19 68 THR B CA 1
ATOM 2471 C C . THR B 1 68 ? 15.219 5.637 2.158 1 92.19 68 THR B C 1
ATOM 2473 O O . THR B 1 68 ? 15.531 4.477 2.434 1 92.19 68 THR B O 1
ATOM 2476 N N . GLN B 1 69 ? 15.102 6.086 0.943 1 92.31 69 GLN B N 1
ATOM 2477 C CA . GLN B 1 69 ? 15.336 5.199 -0.194 1 92.31 69 GLN B CA 1
ATOM 2478 C C . GLN B 1 69 ? 16.781 4.715 -0.231 1 92.31 69 GLN B C 1
ATOM 2480 O O . GLN B 1 69 ? 17.047 3.564 -0.58 1 92.31 69 GLN B O 1
ATOM 2485 N N . GLU B 1 70 ? 17.656 5.602 0.059 1 93.06 70 GLU B N 1
ATOM 2486 C CA . GLU B 1 70 ? 19.078 5.23 0.08 1 93.06 70 GLU B CA 1
ATOM 2487 C C . GLU B 1 70 ? 19.359 4.176 1.146 1 93.06 70 GLU B C 1
ATOM 2489 O O . GLU B 1 70 ? 20.094 3.223 0.905 1 93.06 70 GLU B O 1
ATOM 2494 N N . LYS B 1 71 ? 18.797 4.375 2.268 1 93.5 71 LYS B N 1
ATOM 2495 C CA . LYS B 1 71 ? 18.938 3.381 3.328 1 93.5 71 LYS B CA 1
ATOM 2496 C C . LYS B 1 71 ? 18.344 2.037 2.91 1 93.5 71 LYS B C 1
ATOM 2498 O O . LYS B 1 71 ? 18.953 0.989 3.15 1 93.5 71 LYS B O 1
ATOM 2503 N N . ARG B 1 72 ? 17.203 2.031 2.334 1 94.44 72 ARG B N 1
ATOM 2504 C CA . ARG B 1 72 ? 16.578 0.811 1.835 1 94.44 72 ARG B CA 1
ATOM 2505 C C . ARG B 1 72 ? 17.469 0.125 0.799 1 94.44 72 ARG B C 1
ATOM 2507 O O . ARG B 1 72 ? 17.609 -1.1 0.808 1 94.44 72 ARG B O 1
ATOM 2514 N N . SER B 1 73 ? 18 0.958 -0.104 1 95.44 73 SER B N 1
ATOM 2515 C CA . SER B 1 73 ? 18.844 0.418 -1.165 1 95.44 73 SER B CA 1
ATOM 2516 C C . SER B 1 73 ? 20.062 -0.295 -0.591 1 95.44 73 SER B C 1
ATOM 2518 O O . SER B 1 73 ? 20.531 -1.277 -1.163 1 95.44 73 SER B O 1
ATOM 2520 N N . GLU B 1 74 ? 20.516 0.195 0.507 1 95.38 74 GLU B N 1
ATOM 2521 C CA . GLU B 1 74 ? 21.641 -0.475 1.163 1 95.38 74 GLU B CA 1
ATOM 2522 C C . GLU B 1 74 ? 21.25 -1.875 1.628 1 95.38 74 GLU B C 1
ATOM 2524 O O . GLU B 1 74 ? 22 -2.828 1.457 1 95.38 74 GLU B O 1
ATOM 2529 N N . PHE B 1 75 ? 20.109 -2.023 2.229 1 96.06 75 PHE B N 1
ATOM 2530 C CA . PHE B 1 75 ? 19.609 -3.328 2.641 1 96.06 75 PHE B CA 1
ATOM 2531 C C . PHE B 1 75 ? 19.438 -4.246 1.436 1 96.06 75 PHE B C 1
ATOM 2533 O O . PHE B 1 75 ? 19.828 -5.41 1.471 1 96.06 75 PHE B O 1
ATOM 2540 N N . PHE B 1 76 ? 18.875 -3.693 0.394 1 97.19 76 PHE B N 1
ATOM 2541 C CA . PHE B 1 76 ? 18.594 -4.48 -0.803 1 97.19 76 PHE B CA 1
ATOM 2542 C C . PHE B 1 76 ? 19.891 -4.922 -1.468 1 97.19 76 PHE B C 1
ATOM 2544 O O . PHE B 1 76 ? 19.969 -6.023 -2.016 1 97.19 76 PHE B O 1
ATOM 2551 N N . SER B 1 77 ? 20.875 -4.02 -1.416 1 96.62 77 SER B N 1
ATOM 2552 C CA . SER B 1 77 ? 22.172 -4.363 -2.008 1 96.62 77 SER B CA 1
ATOM 2553 C C . SER B 1 77 ? 22.797 -5.551 -1.294 1 96.62 77 SER B C 1
ATOM 2555 O O . SER B 1 77 ? 23.344 -6.453 -1.938 1 96.62 77 SER B O 1
ATOM 2557 N N . ARG B 1 78 ? 22.75 -5.559 0.02 1 96.38 78 ARG B N 1
ATOM 2558 C CA . ARG B 1 78 ? 23.266 -6.688 0.794 1 96.38 78 ARG B CA 1
ATOM 2559 C C . ARG B 1 78 ? 22.484 -7.961 0.491 1 96.38 78 ARG B C 1
ATOM 2561 O O . ARG B 1 78 ? 23.062 -9.031 0.345 1 96.38 78 ARG B O 1
ATOM 2568 N N . ALA B 1 79 ? 21.172 -7.859 0.398 1 96.69 79 ALA B N 1
ATOM 2569 C CA . ALA B 1 79 ? 20.312 -9 0.081 1 96.69 79 ALA B CA 1
ATOM 2570 C C . ALA B 1 79 ? 20.625 -9.539 -1.312 1 96.69 79 ALA B C 1
ATOM 2572 O O . ALA B 1 79 ? 20.672 -10.758 -1.512 1 96.69 79 ALA B O 1
ATOM 2573 N N . ALA B 1 80 ? 20.781 -8.594 -2.258 1 94.62 80 ALA B N 1
ATOM 2574 C CA . ALA B 1 80 ? 21.031 -8.969 -3.648 1 94.62 80 ALA B CA 1
ATOM 2575 C C . ALA B 1 80 ? 22.344 -9.727 -3.789 1 94.62 80 ALA B C 1
ATOM 2577 O O . ALA B 1 80 ? 22.531 -10.469 -4.758 1 94.62 80 ALA B O 1
ATOM 2578 N N . ALA B 1 81 ? 23.219 -9.562 -2.85 1 90.94 81 ALA B N 1
ATOM 2579 C CA . ALA B 1 81 ? 24.531 -10.203 -2.891 1 90.94 81 ALA B CA 1
ATOM 2580 C C . ALA B 1 81 ? 24.469 -11.625 -2.348 1 90.94 81 ALA B C 1
ATOM 2582 O O . ALA B 1 81 ? 25.453 -12.367 -2.424 1 90.94 81 ALA B O 1
ATOM 2583 N N . PHE B 1 82 ? 23.312 -11.992 -1.792 1 94.12 82 PHE B N 1
ATOM 2584 C CA . PHE B 1 82 ? 23.125 -13.359 -1.3 1 94.12 82 PHE B CA 1
ATOM 2585 C C . PHE B 1 82 ? 23.422 -14.375 -2.4 1 94.12 82 PHE B C 1
ATOM 2587 O O . PHE B 1 82 ? 23.031 -14.172 -3.555 1 94.12 82 PHE B O 1
ATOM 2594 N N . GLN B 1 83 ? 24.141 -15.398 -2.016 1 93.38 83 GLN B N 1
ATOM 2595 C CA . GLN B 1 83 ? 24.438 -16.469 -2.963 1 93.38 83 GLN B CA 1
ATOM 2596 C C . GLN B 1 83 ? 23.438 -17.609 -2.846 1 93.38 83 GLN B C 1
ATOM 2598 O O . GLN B 1 83 ? 23.312 -18.234 -1.787 1 93.38 83 GLN B O 1
ATOM 2603 N N . GLY B 1 84 ? 22.672 -17.797 -3.814 1 94.38 84 GLY B N 1
ATOM 2604 C CA . GLY B 1 84 ? 21.672 -18.844 -3.863 1 94.38 84 GLY B CA 1
ATOM 2605 C C . GLY B 1 84 ? 20.875 -18.844 -5.156 1 94.38 84 GLY B C 1
ATOM 2606 O O . GLY B 1 84 ? 21.266 -18.219 -6.137 1 94.38 84 GLY B O 1
ATOM 2607 N N . LEU B 1 85 ? 19.859 -19.656 -5.199 1 96.38 85 LEU B N 1
ATOM 2608 C CA . LEU B 1 85 ? 18.969 -19.688 -6.352 1 96.38 85 LEU B CA 1
ATOM 2609 C C . LEU B 1 85 ? 18.312 -18.328 -6.578 1 96.38 85 LEU B C 1
ATOM 2611 O O . LEU B 1 85 ? 18.25 -17.5 -5.664 1 96.38 85 LEU B O 1
ATOM 2615 N N . SER B 1 86 ? 17.906 -18.078 -7.805 1 97.06 86 SER B N 1
ATOM 2616 C CA . SER B 1 86 ? 17.312 -16.781 -8.148 1 97.06 86 SER B CA 1
ATOM 2617 C C . SER B 1 86 ? 16.141 -16.453 -7.223 1 97.06 86 SER B C 1
ATOM 2619 O O . SER B 1 86 ? 16.031 -15.336 -6.73 1 97.06 86 SER B O 1
ATOM 2621 N N . ARG B 1 87 ? 15.312 -17.406 -6.945 1 97.5 87 ARG B N 1
ATOM 2622 C CA . ARG B 1 87 ? 14.156 -17.172 -6.078 1 97.5 87 ARG B CA 1
ATOM 2623 C C . ARG B 1 87 ? 14.594 -16.984 -4.629 1 97.5 87 ARG B C 1
ATOM 2625 O O . ARG B 1 87 ? 13.93 -16.281 -3.861 1 97.5 87 ARG B O 1
ATOM 2632 N N . GLU B 1 88 ? 15.664 -17.672 -4.195 1 97.62 88 GLU B N 1
ATOM 2633 C CA . GLU B 1 88 ? 16.219 -17.422 -2.867 1 97.62 88 GLU B CA 1
ATOM 2634 C C . GLU B 1 88 ? 16.703 -15.977 -2.73 1 97.62 88 GLU B C 1
ATOM 2636 O O . GLU B 1 88 ? 16.562 -15.367 -1.664 1 97.62 88 GLU B O 1
ATOM 2641 N N . ARG B 1 89 ? 17.266 -15.508 -3.775 1 97.38 89 ARG B N 1
ATOM 2642 C CA . ARG B 1 89 ? 17.719 -14.125 -3.775 1 97.38 89 ARG B CA 1
ATOM 2643 C C . ARG B 1 89 ? 16.547 -13.164 -3.631 1 97.38 89 ARG B C 1
ATOM 2645 O O . ARG B 1 89 ? 16.656 -12.133 -2.961 1 97.38 89 ARG B O 1
ATOM 2652 N N . LEU B 1 90 ? 15.445 -13.477 -4.254 1 97.31 90 LEU B N 1
ATOM 2653 C CA . LEU B 1 90 ? 14.242 -12.672 -4.066 1 97.31 90 LEU B CA 1
ATOM 2654 C C . LEU B 1 90 ? 13.742 -12.766 -2.629 1 97.31 90 LEU B C 1
ATOM 2656 O O . LEU B 1 90 ? 13.25 -11.781 -2.072 1 97.31 90 LEU B O 1
ATOM 2660 N N . THR B 1 91 ? 13.836 -13.953 -2.09 1 97.25 91 THR B N 1
ATOM 2661 C CA . THR B 1 91 ? 13.5 -14.125 -0.681 1 97.25 91 THR B CA 1
ATOM 2662 C C . THR B 1 91 ? 14.375 -13.234 0.196 1 97.25 91 THR B C 1
ATOM 2664 O O . THR B 1 91 ? 13.898 -12.656 1.174 1 97.25 91 THR B O 1
ATOM 2667 N N . ALA B 1 92 ? 15.633 -13.102 -0.164 1 97.75 92 ALA B N 1
ATOM 2668 C CA . ALA B 1 92 ? 16.547 -12.219 0.566 1 97.75 92 ALA B CA 1
ATOM 2669 C C . ALA B 1 92 ? 16.062 -10.773 0.518 1 97.75 92 ALA B C 1
ATOM 2671 O O . ALA B 1 92 ? 16.109 -10.062 1.525 1 97.75 92 ALA B O 1
ATOM 2672 N N . ILE B 1 93 ? 15.641 -10.359 -0.642 1 97.88 93 ILE B N 1
ATOM 2673 C CA . ILE B 1 93 ? 15.078 -9.023 -0.794 1 97.88 93 ILE B CA 1
ATOM 2674 C C . ILE B 1 93 ? 13.875 -8.852 0.134 1 97.88 93 ILE B C 1
ATOM 2676 O O . ILE B 1 93 ? 13.703 -7.805 0.76 1 97.88 93 ILE B O 1
ATOM 2680 N N . GLY B 1 94 ? 13.031 -9.875 0.175 1 97.19 94 GLY B N 1
ATOM 2681 C CA . GLY B 1 94 ? 11.891 -9.859 1.078 1 97.19 94 GLY B CA 1
ATOM 2682 C C . GLY B 1 94 ? 12.281 -9.688 2.533 1 97.19 94 GLY B C 1
ATOM 2683 O O . GLY B 1 94 ? 11.672 -8.898 3.26 1 97.19 94 GLY B O 1
ATOM 2684 N N . VAL B 1 95 ? 13.273 -10.398 2.945 1 96.62 95 VAL B N 1
ATOM 2685 C CA . VAL B 1 95 ? 13.773 -10.312 4.312 1 96.62 95 VAL B CA 1
ATOM 2686 C C . VAL B 1 95 ? 14.289 -8.906 4.582 1 96.62 95 VAL B C 1
ATOM 2688 O O . VAL B 1 95 ? 13.984 -8.312 5.621 1 96.62 95 VAL B O 1
ATOM 2691 N N . ALA B 1 96 ? 15.055 -8.398 3.662 1 96.94 96 ALA B N 1
ATOM 2692 C CA . ALA B 1 96 ? 15.594 -7.047 3.789 1 96.94 96 ALA B CA 1
ATOM 2693 C C . ALA B 1 96 ? 14.469 -6.023 3.938 1 96.94 96 ALA B C 1
ATOM 2695 O O . ALA B 1 96 ? 14.547 -5.129 4.785 1 96.94 96 ALA B O 1
ATOM 2696 N N . GLY B 1 97 ? 13.477 -6.152 3.096 1 95.75 97 GLY B N 1
ATOM 2697 C CA . GLY B 1 97 ? 12.344 -5.242 3.164 1 95.75 97 GLY B CA 1
ATOM 2698 C C . GLY B 1 97 ? 11.609 -5.301 4.488 1 95.75 97 GLY B C 1
ATOM 2699 O O . GLY B 1 97 ? 11.266 -4.266 5.059 1 95.75 97 GLY B O 1
ATOM 2700 N N . GLU B 1 98 ? 11.367 -6.48 4.965 1 95.12 98 GLU B N 1
ATOM 2701 C CA . GLU B 1 98 ? 10.695 -6.676 6.246 1 95.12 98 GLU B CA 1
ATOM 2702 C C . GLU B 1 98 ? 11.5 -6.059 7.387 1 95.12 98 GLU B C 1
ATOM 2704 O O . GLU B 1 98 ? 10.961 -5.32 8.211 1 95.12 98 GLU B O 1
ATOM 2709 N N . LEU B 1 99 ? 12.781 -6.316 7.41 1 94.44 99 LEU B N 1
ATOM 2710 C CA . LEU B 1 99 ? 13.641 -5.801 8.477 1 94.44 99 LEU B CA 1
ATOM 2711 C C . LEU B 1 99 ? 13.711 -4.281 8.422 1 94.44 99 LEU B C 1
ATOM 2713 O O . LEU B 1 99 ? 13.719 -3.621 9.469 1 94.44 99 LEU B O 1
ATOM 2717 N N . PHE B 1 100 ? 13.781 -3.775 7.27 1 94.25 100 PHE B N 1
ATOM 2718 C CA . PHE B 1 100 ? 13.844 -2.326 7.113 1 94.25 100 PHE B CA 1
ATOM 2719 C C . PHE B 1 100 ? 12.641 -1.657 7.762 1 94.25 100 PHE B C 1
ATOM 2721 O O . PHE B 1 100 ? 12.789 -0.699 8.523 1 94.25 100 PHE B O 1
ATOM 2728 N N . VAL B 1 101 ? 11.461 -2.152 7.492 1 91.94 101 VAL B N 1
ATOM 2729 C CA . VAL B 1 101 ? 10.234 -1.542 7.996 1 91.94 101 VAL B CA 1
ATOM 2730 C C . VAL B 1 101 ? 10.164 -1.712 9.516 1 91.94 101 VAL B C 1
ATOM 2732 O O . VAL B 1 101 ? 9.688 -0.823 10.219 1 91.94 101 VAL B O 1
ATOM 2735 N N . ARG B 1 102 ? 10.617 -2.812 10.008 1 89.88 102 ARG B N 1
ATOM 2736 C CA . ARG B 1 102 ? 10.578 -3.082 11.438 1 89.88 102 ARG B CA 1
ATOM 2737 C C . ARG B 1 102 ? 11.586 -2.221 12.188 1 89.88 102 ARG B C 1
ATOM 2739 O O . ARG B 1 102 ? 11.32 -1.771 13.305 1 89.88 102 ARG B O 1
ATOM 2746 N N . LEU B 1 103 ? 12.734 -1.959 11.562 1 90.06 103 LEU B N 1
ATOM 2747 C CA . LEU B 1 103 ? 13.828 -1.246 12.219 1 90.06 103 LEU B CA 1
ATOM 2748 C C . LEU B 1 103 ? 13.656 0.262 12.078 1 90.06 103 LEU B C 1
ATOM 2750 O O . LEU B 1 103 ? 14.07 1.025 12.953 1 90.06 103 LEU B O 1
ATOM 2754 N N . PHE B 1 104 ? 13.07 0.623 11 1 89 104 PHE B N 1
ATOM 2755 C CA . PHE B 1 104 ? 13 2.051 10.711 1 89 104 PHE B CA 1
ATOM 2756 C C . PHE B 1 104 ? 11.57 2.473 10.406 1 89 104 PHE B C 1
ATOM 2758 O O . PHE B 1 104 ? 11.289 3.014 9.336 1 89 104 PHE B O 1
ATOM 2765 N N . PRO B 1 105 ? 10.695 2.348 11.367 1 84.25 105 PRO B N 1
ATOM 2766 C CA . PRO B 1 105 ? 9.289 2.689 11.148 1 84.25 105 PRO B CA 1
ATOM 2767 C C . PRO B 1 105 ? 9.086 4.16 10.789 1 84.25 105 PRO B C 1
ATOM 2769 O O . PRO B 1 105 ? 8.188 4.496 10.016 1 84.25 105 PRO B O 1
ATOM 2772 N N . ASP B 1 106 ? 9.938 5.039 11.227 1 83.31 106 ASP B N 1
ATOM 2773 C CA . ASP B 1 106 ? 9.836 6.461 10.922 1 83.31 106 ASP B CA 1
ATOM 2774 C C . ASP B 1 106 ? 10.164 6.734 9.453 1 83.31 106 ASP B C 1
ATOM 2776 O O . ASP B 1 106 ? 9.523 7.574 8.82 1 83.31 106 ASP B O 1
ATOM 2780 N N . HIS B 1 107 ? 11.172 6.031 8.992 1 85.5 107 HIS B N 1
ATOM 2781 C CA . HIS B 1 107 ? 11.516 6.16 7.586 1 85.5 107 HIS B CA 1
ATOM 2782 C C . HIS B 1 107 ? 10.367 5.711 6.691 1 85.5 107 HIS B C 1
ATOM 2784 O O . HIS B 1 107 ? 10.047 6.371 5.699 1 85.5 107 HIS B O 1
ATOM 2790 N N . PHE B 1 108 ? 9.734 4.668 7.094 1 84.75 108 PHE B N 1
ATOM 2791 C CA . PHE B 1 108 ? 8.594 4.184 6.316 1 84.75 108 PHE B CA 1
ATOM 2792 C C . PHE B 1 108 ? 7.438 5.168 6.379 1 84.75 108 PHE B C 1
ATOM 2794 O O . PHE B 1 108 ? 6.734 5.375 5.387 1 84.75 108 PHE B O 1
ATOM 2801 N N . ALA B 1 109 ? 7.258 5.746 7.484 1 81.69 109 ALA B N 1
ATOM 2802 C CA . ALA B 1 109 ? 6.199 6.738 7.648 1 81.69 109 ALA B CA 1
ATOM 2803 C C . ALA B 1 109 ? 6.398 7.914 6.699 1 81.69 109 ALA B C 1
ATOM 2805 O O . ALA B 1 109 ? 5.43 8.445 6.145 1 81.69 109 ALA B O 1
ATOM 2806 N N . VAL B 1 110 ? 7.605 8.328 6.504 1 83.19 110 VAL B N 1
ATOM 2807 C CA . VAL B 1 110 ? 7.93 9.422 5.594 1 83.19 110 VAL B CA 1
ATOM 2808 C C . VAL B 1 110 ? 7.504 9.055 4.176 1 83.19 110 VAL B C 1
ATOM 2810 O O . VAL B 1 110 ? 6.949 9.891 3.453 1 83.19 110 VAL B O 1
ATOM 2813 N N . GLU B 1 111 ? 7.715 7.801 3.816 1 81.62 111 GLU B N 1
ATOM 2814 C CA . GLU B 1 111 ? 7.352 7.324 2.488 1 81.62 111 GLU B CA 1
ATOM 2815 C C . GLU B 1 111 ? 5.844 7.402 2.268 1 81.62 111 GLU B C 1
ATOM 2817 O O . GLU B 1 111 ? 5.383 7.637 1.146 1 81.62 111 GLU B O 1
ATOM 2822 N N . GLN B 1 112 ? 5.191 7.293 3.287 1 77.62 112 GLN B N 1
ATOM 2823 C CA . GLN B 1 112 ? 3.736 7.324 3.195 1 77.62 112 GLN B CA 1
ATOM 2824 C C . GLN B 1 112 ? 3.227 8.758 3.041 1 77.62 112 GLN B C 1
ATOM 2826 O O . GLN B 1 112 ? 2.15 8.984 2.482 1 77.62 112 GLN B O 1
ATOM 2831 N N . ILE B 1 113 ? 3.99 9.68 3.506 1 74.5 113 ILE B N 1
ATOM 2832 C CA . ILE B 1 113 ? 3.574 11.078 3.502 1 74.5 113 ILE B CA 1
ATOM 2833 C C . ILE B 1 113 ? 3.814 11.688 2.121 1 74.5 113 ILE B C 1
ATOM 2835 O O . ILE B 1 113 ? 3.037 12.523 1.662 1 74.5 113 ILE B O 1
ATOM 2839 N N . ILE B 1 114 ? 4.895 11.289 1.455 1 72.25 114 ILE B N 1
ATOM 2840 C CA . ILE B 1 114 ? 5.262 11.914 0.192 1 72.25 114 ILE B CA 1
ATOM 2841 C C . ILE B 1 114 ? 4.258 11.523 -0.892 1 72.25 114 ILE B C 1
ATOM 2843 O O . ILE B 1 114 ? 4.262 12.094 -1.986 1 72.25 114 ILE B O 1
ATOM 2847 N N . ASN B 1 115 ? 3.461 10.633 -0.498 1 62.03 115 ASN B N 1
ATOM 2848 C CA . ASN B 1 115 ? 2.516 10.172 -1.51 1 62.03 115 ASN B CA 1
ATOM 2849 C C . ASN B 1 115 ? 1.417 11.203 -1.76 1 62.03 115 ASN B C 1
ATOM 2851 O O . ASN B 1 115 ? 0.23 10.883 -1.684 1 62.03 115 ASN B O 1
ATOM 2855 N N . SER B 1 116 ? 1.791 12.453 -1.792 1 62.44 116 SER B N 1
ATOM 2856 C CA . SER B 1 116 ? 0.87 13.539 -2.117 1 62.44 116 SER B CA 1
ATOM 2857 C C . SER B 1 116 ? 1.357 14.336 -3.322 1 62.44 116 SER B C 1
ATOM 2859 O O . SER B 1 116 ? 2.533 14.695 -3.396 1 62.44 116 SER B O 1
ATOM 2861 N N . ARG B 1 117 ? 0.443 14.492 -4.312 1 61.84 117 ARG B N 1
ATOM 2862 C CA . ARG B 1 117 ? 0.734 15.219 -5.547 1 61.84 117 ARG B CA 1
ATOM 2863 C C . ARG B 1 117 ? 1.196 16.641 -5.25 1 61.84 117 ARG B C 1
ATOM 2865 O O . ARG B 1 117 ? 2.072 17.172 -5.938 1 61.84 117 ARG B O 1
ATOM 2872 N N . SER B 1 118 ? 0.688 17.219 -4.238 1 67.31 118 SER B N 1
ATOM 2873 C CA . SER B 1 118 ? 0.98 18.609 -3.916 1 67.31 118 SER B CA 1
ATOM 2874 C C . SER B 1 118 ? 2.439 18.781 -3.508 1 67.31 118 SER B C 1
ATOM 2876 O O . SER B 1 118 ? 3.047 19.812 -3.799 1 67.31 118 SER B O 1
ATOM 2878 N N . ILE B 1 119 ? 3.004 17.797 -2.965 1 76.12 119 ILE B N 1
ATOM 2879 C CA . ILE B 1 119 ? 4.398 17.859 -2.543 1 76.12 119 ILE B CA 1
ATOM 2880 C C . ILE B 1 119 ? 5.309 17.828 -3.768 1 76.12 119 ILE B C 1
ATOM 2882 O O . ILE B 1 119 ? 6.238 18.641 -3.875 1 76.12 119 ILE B O 1
ATOM 2886 N N . TRP B 1 120 ? 4.934 17.078 -4.676 1 74.88 120 TRP B N 1
ATOM 2887 C CA . TRP B 1 120 ? 5.758 16.906 -5.867 1 74.88 120 TRP B CA 1
ATOM 2888 C C . TRP B 1 120 ? 5.719 18.156 -6.742 1 74.88 120 TRP B C 1
ATOM 2890 O O . TRP B 1 120 ? 6.727 18.531 -7.352 1 74.88 120 TRP B O 1
ATOM 2900 N N . GLU B 1 121 ? 4.613 18.719 -6.758 1 75.56 121 GLU B N 1
ATOM 2901 C CA . GLU B 1 121 ? 4.441 19.922 -7.574 1 75.56 121 GLU B CA 1
ATOM 2902 C C . GLU B 1 121 ? 5.309 21.062 -7.066 1 75.56 121 GLU B C 1
ATOM 2904 O O . GLU B 1 121 ? 5.711 21.938 -7.836 1 75.56 121 GLU B O 1
ATOM 2909 N N . LYS B 1 122 ? 5.676 21.062 -5.852 1 82.38 122 LYS B N 1
ATOM 2910 C CA . LYS B 1 122 ? 6.418 22.156 -5.238 1 82.38 122 LYS B CA 1
ATOM 2911 C C . LYS B 1 122 ? 7.898 21.812 -5.105 1 82.38 122 LYS B C 1
ATOM 2913 O O . LYS B 1 122 ? 8.688 22.641 -4.637 1 82.38 122 LYS B O 1
ATOM 2918 N N . THR B 1 123 ? 8.227 20.656 -5.5 1 85.56 123 THR B N 1
ATOM 2919 C CA . THR B 1 123 ? 9.609 20.188 -5.402 1 85.56 123 THR B CA 1
ATOM 2920 C C . THR B 1 123 ? 10.375 20.516 -6.684 1 85.56 123 THR B C 1
ATOM 2922 O O . THR B 1 123 ? 9.82 20.453 -7.781 1 85.56 123 THR B O 1
ATOM 2925 N N . SER B 1 124 ? 11.609 20.812 -6.484 1 87.81 124 SER B N 1
ATOM 2926 C CA . SER B 1 124 ? 12.461 21.141 -7.625 1 87.81 124 SER B CA 1
ATOM 2927 C C . SER B 1 124 ? 12.672 19.938 -8.531 1 87.81 124 SER B C 1
ATOM 2929 O O . SER B 1 124 ? 12.586 18.797 -8.086 1 87.81 124 SER B O 1
ATOM 2931 N N . HIS B 1 125 ? 12.945 20.266 -9.797 1 86.69 125 HIS B N 1
ATOM 2932 C CA . HIS B 1 125 ? 13.227 19.219 -10.773 1 86.69 125 HIS B CA 1
ATOM 2933 C C . HIS B 1 125 ? 14.43 18.391 -10.344 1 86.69 125 HIS B C 1
ATOM 2935 O O . HIS B 1 125 ? 14.414 17.156 -10.484 1 86.69 125 HIS B O 1
ATOM 2941 N N . ASN B 1 126 ? 15.367 19.094 -9.844 1 87.62 126 ASN B N 1
ATOM 2942 C CA . ASN B 1 126 ? 16.578 18.391 -9.422 1 87.62 126 ASN B CA 1
ATOM 2943 C C . ASN B 1 126 ? 16.297 17.375 -8.328 1 87.62 126 ASN B C 1
ATOM 2945 O O . ASN B 1 126 ? 16.734 16.219 -8.406 1 87.62 126 ASN B O 1
ATOM 2949 N N . ARG B 1 127 ? 15.555 17.781 -7.398 1 86.38 127 ARG B N 1
ATOM 2950 C CA . ARG B 1 127 ? 15.227 16.875 -6.293 1 86.38 127 ARG B CA 1
ATOM 2951 C C . ARG B 1 127 ? 14.328 15.742 -6.758 1 86.38 127 ARG B C 1
ATOM 2953 O O . ARG B 1 127 ? 14.461 14.609 -6.289 1 86.38 127 ARG B O 1
ATOM 2960 N N . ARG B 1 128 ? 13.484 16.016 -7.648 1 84.19 128 ARG B N 1
ATOM 2961 C CA . ARG B 1 128 ? 12.625 14.984 -8.219 1 84.19 128 ARG B CA 1
ATOM 2962 C C . ARG B 1 128 ? 13.453 13.945 -8.961 1 84.19 128 ARG B C 1
ATOM 2964 O O . ARG B 1 128 ? 13.18 12.742 -8.867 1 84.19 128 ARG B O 1
ATOM 2971 N N . GLU B 1 129 ? 14.422 14.375 -9.656 1 86.31 129 GLU B N 1
ATOM 2972 C CA . GLU B 1 129 ? 15.312 13.461 -10.367 1 86.31 129 GLU B CA 1
ATOM 2973 C C . GLU B 1 129 ? 16.094 12.586 -9.398 1 86.31 129 GLU B C 1
ATOM 2975 O O . GLU B 1 129 ? 16.297 11.391 -9.648 1 86.31 129 GLU B O 1
ATOM 2980 N N . LEU B 1 130 ? 16.547 13.219 -8.352 1 87.5 130 LEU B N 1
ATOM 2981 C CA . LEU B 1 130 ? 17.281 12.469 -7.336 1 87.5 130 LEU B CA 1
ATOM 2982 C C . LEU B 1 130 ? 16.391 11.391 -6.719 1 87.5 130 LEU B C 1
ATOM 2984 O O . LEU B 1 130 ? 16.859 10.273 -6.465 1 87.5 130 LEU B O 1
ATOM 2988 N N . MET B 1 131 ? 15.18 11.789 -6.516 1 86.19 131 MET B N 1
ATOM 2989 C CA . MET B 1 131 ? 14.227 10.828 -5.973 1 86.19 131 MET B CA 1
ATOM 2990 C C . MET B 1 131 ? 14 9.68 -6.949 1 86.19 131 MET B C 1
ATOM 2992 O O . MET B 1 131 ? 13.953 8.516 -6.547 1 86.19 131 MET B O 1
ATOM 2996 N N . GLN B 1 132 ? 13.867 9.969 -8.203 1 83.81 132 GLN B N 1
ATOM 2997 C CA . GLN B 1 132 ? 13.672 8.961 -9.234 1 83.81 132 GLN B CA 1
ATOM 2998 C C . GLN B 1 132 ? 14.859 8 -9.305 1 83.81 132 GLN B C 1
ATOM 3000 O O . GLN B 1 132 ? 14.68 6.793 -9.453 1 83.81 132 GLN B O 1
ATOM 3005 N N . VAL B 1 133 ? 15.992 8.57 -9.203 1 87.12 133 VAL B N 1
ATOM 3006 C CA . VAL B 1 133 ? 17.203 7.766 -9.242 1 87.12 133 VAL B CA 1
ATOM 3007 C C . VAL B 1 133 ? 17.25 6.848 -8.016 1 87.12 133 VAL B C 1
ATOM 3009 O O . VAL B 1 133 ? 17.578 5.664 -8.141 1 87.12 133 VAL B O 1
ATOM 3012 N N . ALA B 1 134 ? 16.922 7.387 -6.902 1 87.38 134 ALA B N 1
ATOM 3013 C CA . ALA B 1 134 ? 16.953 6.602 -5.668 1 87.38 134 ALA B CA 1
ATOM 3014 C C . ALA B 1 134 ? 15.953 5.453 -5.723 1 87.38 134 ALA B C 1
ATOM 3016 O O . ALA B 1 134 ? 16.266 4.328 -5.324 1 87.38 134 ALA B O 1
ATOM 3017 N N . GLU B 1 135 ? 14.797 5.691 -6.242 1 82.56 135 GLU B N 1
ATOM 3018 C CA . GLU B 1 135 ? 13.773 4.656 -6.387 1 82.56 135 GLU B CA 1
ATOM 3019 C C . GLU B 1 135 ? 14.18 3.623 -7.43 1 82.56 135 GLU B C 1
ATOM 3021 O O . GLU B 1 135 ? 13.883 2.436 -7.285 1 82.56 135 GLU B O 1
ATOM 3026 N N . GLY B 1 136 ? 14.797 4.098 -8.445 1 88.06 136 GLY B N 1
ATOM 3027 C CA . GLY B 1 136 ? 15.227 3.232 -9.523 1 88.06 136 GLY B CA 1
ATOM 3028 C C . GLY B 1 136 ? 16.266 2.209 -9.094 1 88.06 136 GLY B C 1
ATOM 3029 O O . GLY B 1 136 ? 16.312 1.103 -9.633 1 88.06 136 GLY B O 1
ATOM 3030 N N . LYS B 1 137 ? 17.016 2.584 -8.078 1 92.62 137 LYS B N 1
ATOM 3031 C CA . LYS B 1 137 ? 18.062 1.681 -7.609 1 92.62 137 LYS B CA 1
ATOM 3032 C C . LYS B 1 137 ? 17.469 0.369 -7.102 1 92.62 137 LYS B C 1
ATOM 3034 O O . LYS B 1 137 ? 17.922 -0.712 -7.492 1 92.62 137 LYS B O 1
ATOM 3039 N N . CYS B 1 138 ? 16.5 0.444 -6.25 1 92.62 138 CYS B N 1
ATOM 3040 C CA . CYS B 1 138 ? 15.867 -0.751 -5.707 1 92.62 138 CYS B CA 1
ATOM 3041 C C . CYS B 1 138 ? 15.156 -1.539 -6.801 1 92.62 138 CYS B C 1
ATOM 3043 O O . CYS B 1 138 ? 15.289 -2.762 -6.879 1 92.62 138 CYS B O 1
ATOM 3045 N N . MET B 1 139 ? 14.469 -0.801 -7.637 1 92.06 139 MET B N 1
ATOM 3046 C CA . MET B 1 139 ? 13.766 -1.431 -8.75 1 92.06 139 MET B CA 1
ATOM 3047 C C . MET B 1 139 ? 14.734 -2.195 -9.648 1 92.06 139 MET B C 1
ATOM 3049 O O . MET B 1 139 ? 14.469 -3.34 -10.023 1 92.06 139 MET B O 1
ATOM 3053 N N . HIS B 1 140 ? 15.82 -1.619 -9.969 1 93 140 HIS B N 1
ATOM 3054 C CA . HIS B 1 140 ? 16.812 -2.232 -10.852 1 93 140 HIS B CA 1
ATOM 3055 C C . HIS B 1 140 ? 17.422 -3.471 -10.219 1 93 140 HIS B C 1
ATOM 3057 O O . HIS B 1 140 ? 17.656 -4.473 -10.898 1 93 140 HIS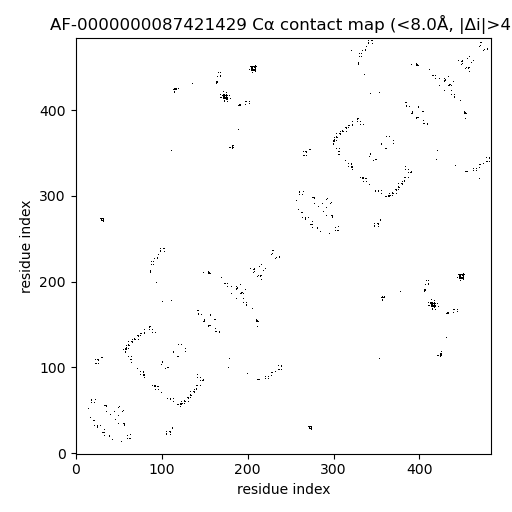 B O 1
ATOM 3063 N N . MET B 1 141 ? 17.672 -3.377 -8.992 1 95.94 141 MET B N 1
ATOM 3064 C CA . MET B 1 141 ? 18.25 -4.523 -8.297 1 95.94 141 MET B CA 1
ATOM 3065 C C . MET B 1 141 ? 17.297 -5.715 -8.32 1 95.94 141 MET B C 1
ATOM 3067 O O . MET B 1 141 ? 17.703 -6.832 -8.648 1 95.94 141 MET B O 1
ATOM 3071 N N . VAL B 1 142 ? 16.062 -5.5 -8.047 1 97.12 142 VAL B N 1
ATOM 3072 C CA . VAL B 1 142 ? 15.086 -6.59 -7.977 1 97.12 142 VAL B CA 1
ATOM 3073 C C . VAL B 1 142 ? 14.789 -7.113 -9.383 1 97.12 142 VAL B C 1
ATOM 3075 O O . VAL B 1 142 ? 14.727 -8.32 -9.594 1 97.12 142 VAL B O 1
ATOM 3078 N N . SER B 1 143 ? 14.578 -6.164 -10.305 1 96.94 143 SER B N 1
ATOM 3079 C CA . SER B 1 143 ? 14.344 -6.602 -11.68 1 96.94 143 SER B CA 1
ATOM 3080 C C . SER B 1 143 ? 15.531 -7.379 -12.227 1 96.94 143 SER B C 1
ATOM 3082 O O . SER B 1 143 ? 15.367 -8.273 -13.055 1 96.94 143 SER B O 1
ATOM 3084 N N . GLY B 1 144 ? 16.719 -6.996 -11.82 1 96.88 144 GLY B N 1
ATOM 3085 C CA . GLY B 1 144 ? 17.906 -7.754 -12.188 1 96.88 144 GLY B CA 1
ATOM 3086 C C . GLY B 1 144 ? 17.844 -9.203 -11.734 1 96.88 144 GLY B C 1
ATOM 3087 O O . GLY B 1 144 ? 18.234 -10.102 -12.484 1 96.88 144 GLY B O 1
ATOM 3088 N N . ILE B 1 145 ? 17.422 -9.438 -10.539 1 97.88 145 ILE B N 1
ATOM 3089 C CA . ILE B 1 145 ? 17.266 -10.797 -10.031 1 97.88 145 ILE B CA 1
ATOM 3090 C C . ILE B 1 145 ? 16.25 -11.555 -10.883 1 97.88 145 ILE B C 1
ATOM 3092 O O . ILE B 1 145 ? 16.438 -12.734 -11.188 1 97.88 145 ILE B O 1
ATOM 3096 N N . VAL B 1 146 ? 15.164 -10.867 -11.25 1 97.94 146 VAL B N 1
ATOM 3097 C CA . VAL B 1 146 ? 14.148 -11.477 -12.109 1 97.94 146 VAL B CA 1
ATOM 3098 C C . VAL B 1 146 ? 14.781 -11.875 -13.445 1 97.94 146 VAL B C 1
ATOM 3100 O O . VAL B 1 146 ? 14.562 -12.992 -13.93 1 97.94 146 VAL B O 1
ATOM 3103 N N . ARG B 1 147 ? 15.523 -11 -14.023 1 97.56 147 ARG B N 1
ATOM 3104 C CA . ARG B 1 147 ? 16.172 -11.266 -15.305 1 97.56 147 ARG B CA 1
ATOM 3105 C C . ARG B 1 147 ? 17.141 -12.43 -15.188 1 97.56 147 ARG B C 1
ATOM 3107 O O . ARG B 1 147 ? 17.266 -13.242 -16.109 1 97.56 147 ARG B O 1
ATOM 3114 N N . ASP B 1 148 ? 17.859 -12.508 -14.086 1 97 148 ASP B N 1
ATOM 3115 C CA . ASP B 1 148 ? 18.734 -13.641 -13.844 1 97 148 ASP B CA 1
ATOM 3116 C C . ASP B 1 148 ? 17.938 -14.953 -13.805 1 97 148 ASP B C 1
ATOM 3118 O O . ASP B 1 148 ? 18.391 -15.969 -14.344 1 97 148 ASP B O 1
ATOM 3122 N N . GLY B 1 149 ? 16.797 -14.875 -13.086 1 97.75 149 GLY B N 1
ATOM 3123 C CA . GLY B 1 149 ? 15.938 -16.047 -13.031 1 97.75 149 GLY B CA 1
ATOM 3124 C C . GLY B 1 149 ? 15.461 -16.516 -14.391 1 97.75 149 GLY B C 1
ATOM 3125 O O . GLY B 1 149 ? 15.391 -17.719 -14.656 1 97.75 149 GLY B O 1
ATOM 3126 N N . ILE B 1 150 ? 15.164 -15.578 -15.234 1 97.44 150 ILE B N 1
ATOM 3127 C CA . ILE B 1 150 ? 14.758 -15.883 -16.609 1 97.44 150 ILE B CA 1
ATOM 3128 C C . ILE B 1 150 ? 15.922 -16.516 -17.359 1 97.44 150 ILE B C 1
ATOM 3130 O O . ILE B 1 150 ? 15.773 -17.562 -18 1 97.44 150 ILE B O 1
ATOM 3134 N N . SER B 1 151 ? 17.062 -15.906 -17.266 1 97.19 151 SER B N 1
ATOM 3135 C CA . SER B 1 151 ? 18.25 -16.312 -18 1 97.19 151 SER B CA 1
ATOM 3136 C C . SER B 1 151 ? 18.672 -17.734 -17.625 1 97.19 151 SER B C 1
ATOM 3138 O O . SER B 1 151 ? 19.141 -18.5 -18.469 1 97.19 151 SER B O 1
ATOM 3140 N N . CYS B 1 152 ? 18.547 -18.141 -16.406 1 97 152 CYS B N 1
ATOM 3141 C CA . CYS B 1 152 ? 19.016 -19.438 -15.945 1 97 152 CYS B CA 1
ATOM 3142 C C . CYS B 1 152 ? 17.906 -20.484 -16.062 1 97 152 CYS B C 1
ATOM 3144 O O . CYS B 1 152 ? 18.109 -21.641 -15.703 1 97 152 CYS B O 1
ATOM 3146 N N . GLY B 1 153 ? 16.672 -20.016 -16.438 1 96.88 153 GLY B N 1
ATOM 3147 C CA . GLY B 1 153 ? 15.594 -20.938 -16.75 1 96.88 153 GLY B CA 1
ATOM 3148 C C . GLY B 1 153 ? 14.703 -21.234 -15.562 1 96.88 153 GLY B C 1
ATOM 3149 O O . GLY B 1 153 ? 13.836 -22.109 -15.633 1 96.88 153 GLY B O 1
ATOM 3150 N N . ASP B 1 154 ? 14.844 -20.562 -14.43 1 97.44 154 ASP B N 1
ATOM 3151 C CA . ASP B 1 154 ? 14.039 -20.781 -13.227 1 97.44 154 ASP B CA 1
ATOM 3152 C C . ASP B 1 154 ? 12.602 -20.312 -13.438 1 97.44 154 ASP B C 1
ATOM 3154 O O . ASP B 1 154 ? 11.688 -20.781 -12.758 1 97.44 154 ASP B O 1
ATOM 3158 N N . VAL B 1 155 ? 12.508 -19.359 -14.383 1 97.5 155 VAL B N 1
ATOM 3159 C CA . VAL B 1 155 ? 11.172 -18.797 -14.578 1 97.5 155 VAL B CA 1
ATOM 3160 C C . VAL B 1 155 ? 11.023 -18.297 -16.016 1 97.5 155 VAL B C 1
ATOM 3162 O O . VAL B 1 155 ? 11.969 -17.734 -16.594 1 97.5 155 VAL B O 1
ATOM 3165 N N . VAL B 1 156 ? 9.891 -18.578 -16.578 1 96.5 156 VAL B N 1
ATOM 3166 C CA . VAL B 1 156 ? 9.438 -17.969 -17.828 1 96.5 156 VAL B CA 1
ATOM 3167 C C . VAL B 1 156 ? 8.227 -17.062 -17.547 1 96.5 156 VAL B C 1
ATOM 3169 O O . VAL B 1 156 ? 7.164 -17.547 -17.156 1 96.5 156 VAL B O 1
ATOM 3172 N N . LEU B 1 157 ? 8.438 -15.805 -17.703 1 95.06 157 LEU B N 1
ATOM 3173 C CA . LEU B 1 157 ? 7.355 -14.883 -17.391 1 95.06 157 LEU B CA 1
ATOM 3174 C C . LEU B 1 157 ? 6.188 -15.055 -18.359 1 95.06 157 LEU B C 1
ATOM 3176 O O . LEU B 1 157 ? 6.398 -15.258 -19.547 1 95.06 157 LEU B O 1
ATOM 3180 N N . PRO B 1 158 ? 4.953 -15.023 -17.797 1 90.62 158 PRO B N 1
ATOM 3181 C CA . PRO B 1 158 ? 3.797 -15.047 -18.688 1 90.62 158 PRO B CA 1
ATOM 3182 C C . PRO B 1 158 ? 3.807 -13.898 -19.703 1 90.62 158 PRO B C 1
ATOM 3184 O O . PRO B 1 158 ? 4.516 -12.906 -19.5 1 90.62 158 PRO B O 1
ATOM 3187 N N . GLU B 1 159 ? 2.861 -13.992 -20.594 1 81.44 159 GLU B N 1
ATOM 3188 C CA . GLU B 1 159 ? 2.768 -12.984 -21.641 1 81.44 159 GLU B CA 1
ATOM 3189 C C . GLU B 1 159 ? 2.371 -11.625 -21.062 1 81.44 159 GLU B C 1
ATOM 3191 O O . GLU B 1 159 ? 1.652 -11.555 -20.062 1 81.44 159 GLU B O 1
ATOM 3196 N N . LYS B 1 160 ? 2.986 -10.594 -21.406 1 78.62 160 LYS B N 1
ATOM 3197 C CA . LYS B 1 160 ? 2.67 -9.203 -21.094 1 78.62 160 LYS B CA 1
ATOM 3198 C C . LYS B 1 160 ? 3.264 -8.797 -19.75 1 78.62 160 LYS B C 1
ATOM 3200 O O . LYS B 1 160 ? 2.963 -7.723 -19.219 1 78.62 160 LYS B O 1
ATOM 3205 N N . THR B 1 161 ? 3.895 -9.758 -19.094 1 92.19 161 THR B N 1
ATOM 3206 C CA . THR B 1 161 ? 4.527 -9.398 -17.828 1 92.19 161 THR B CA 1
ATOM 3207 C C . THR B 1 161 ? 6.02 -9.148 -18.016 1 92.19 161 THR B C 1
ATOM 3209 O O . THR B 1 161 ? 6.754 -10.039 -18.438 1 92.19 161 THR B O 1
ATOM 3212 N N . THR B 1 162 ? 6.441 -7.965 -17.844 1 95.06 162 THR B N 1
ATOM 3213 C CA . THR B 1 162 ? 7.859 -7.637 -17.844 1 95.06 162 THR B CA 1
ATOM 3214 C C . THR B 1 162 ? 8.445 -7.801 -16.438 1 95.06 162 THR B C 1
ATOM 3216 O O . THR B 1 162 ? 7.703 -7.914 -15.461 1 95.06 162 THR B O 1
ATOM 3219 N N . PRO B 1 163 ? 9.797 -7.867 -16.359 1 96.62 163 PRO B N 1
ATOM 3220 C CA . PRO B 1 163 ? 10.414 -7.902 -15.039 1 96.62 163 PRO B CA 1
ATOM 3221 C C . PRO B 1 163 ? 9.953 -6.75 -14.148 1 96.62 163 PRO B C 1
ATOM 3223 O O . PRO B 1 163 ? 9.648 -6.957 -12.969 1 96.62 163 PRO B O 1
ATOM 3226 N N . GLU B 1 164 ? 9.812 -5.586 -14.68 1 94.88 164 GLU B N 1
ATOM 3227 C CA . GLU B 1 164 ? 9.422 -4.402 -13.922 1 94.88 164 GLU B CA 1
ATOM 3228 C C . GLU B 1 164 ? 7.973 -4.504 -13.453 1 94.88 164 GLU B C 1
ATOM 3230 O O . GLU B 1 164 ? 7.645 -4.07 -12.344 1 94.88 164 GLU B O 1
ATOM 3235 N N . GLU B 1 165 ? 7.137 -5.09 -14.266 1 94.94 165 GLU B N 1
ATOM 3236 C CA . GLU B 1 165 ? 5.738 -5.273 -13.883 1 94.94 165 GLU B CA 1
ATOM 3237 C C . GLU B 1 165 ? 5.613 -6.246 -12.711 1 94.94 165 GLU B C 1
ATOM 3239 O O . GLU B 1 165 ? 4.789 -6.047 -11.82 1 94.94 165 GLU B O 1
ATOM 3244 N N . LEU B 1 166 ? 6.395 -7.312 -12.812 1 96.75 166 LEU B N 1
ATOM 3245 C CA . LEU B 1 166 ? 6.402 -8.258 -11.703 1 96.75 166 LEU B CA 1
ATOM 3246 C C . LEU B 1 166 ? 6.906 -7.598 -10.422 1 96.75 166 LEU B C 1
ATOM 3248 O O . LEU B 1 166 ? 6.32 -7.777 -9.352 1 96.75 166 LEU B O 1
ATOM 3252 N N . VAL B 1 167 ? 7.973 -6.812 -10.539 1 96.38 167 VAL B N 1
ATOM 3253 C CA . VAL B 1 167 ? 8.547 -6.129 -9.383 1 96.38 167 VAL B CA 1
ATOM 3254 C C . VAL B 1 167 ? 7.539 -5.137 -8.812 1 96.38 167 VAL B C 1
ATOM 3256 O O . VAL B 1 167 ? 7.426 -4.996 -7.59 1 96.38 167 VAL B O 1
ATOM 3259 N N . PHE B 1 168 ? 6.836 -4.492 -9.672 1 94.75 168 PHE B N 1
ATOM 3260 C CA . PHE B 1 168 ? 5.789 -3.578 -9.227 1 94.75 168 PHE B CA 1
ATOM 3261 C C . PHE B 1 168 ? 4.75 -4.312 -8.391 1 94.75 168 PHE B C 1
ATOM 3263 O O . PHE B 1 168 ? 4.285 -3.793 -7.371 1 94.75 168 PHE B O 1
ATOM 3270 N N . GLY B 1 169 ? 4.375 -5.48 -8.82 1 96.44 169 GLY B N 1
ATOM 3271 C CA . GLY B 1 169 ? 3.436 -6.289 -8.062 1 96.44 169 GLY B CA 1
ATOM 3272 C C . GLY B 1 169 ? 3.945 -6.652 -6.68 1 96.44 169 GLY B C 1
ATOM 3273 O O . GLY B 1 169 ? 3.213 -6.543 -5.691 1 96.44 169 GLY B O 1
ATOM 3274 N N . LEU B 1 170 ? 5.172 -7.086 -6.621 1 97.75 170 LEU B N 1
ATOM 3275 C CA . LEU B 1 170 ? 5.785 -7.449 -5.348 1 97.75 170 LEU B CA 1
ATOM 3276 C C . LEU B 1 170 ? 5.902 -6.23 -4.438 1 97.75 170 LEU B C 1
ATOM 3278 O O . LEU B 1 170 ? 5.609 -6.312 -3.242 1 97.75 170 LEU B O 1
ATOM 3282 N N . TRP B 1 171 ? 6.297 -5.117 -5.051 1 94.75 171 TRP B N 1
ATOM 3283 C CA . TRP B 1 171 ? 6.402 -3.855 -4.328 1 94.75 171 TRP B CA 1
ATOM 3284 C C . TRP B 1 171 ? 5.047 -3.424 -3.781 1 94.75 171 TRP B C 1
ATOM 3286 O O . TRP B 1 171 ? 4.926 -3.059 -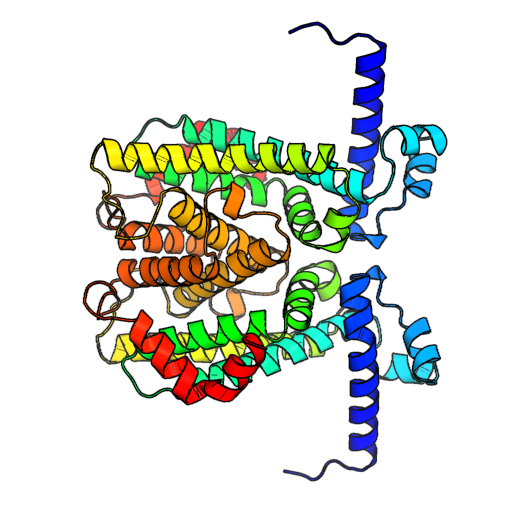2.609 1 94.75 171 TRP B O 1
ATOM 3296 N N . SER B 1 172 ? 4.047 -3.465 -4.613 1 95.38 172 SER B N 1
ATOM 3297 C CA . SER B 1 172 ? 2.699 -3.076 -4.219 1 95.38 172 SER B CA 1
ATOM 3298 C C . SER B 1 172 ? 2.201 -3.914 -3.047 1 95.38 172 SER B C 1
ATOM 3300 O O . SER B 1 172 ? 1.661 -3.377 -2.078 1 95.38 172 SER B O 1
ATOM 3302 N N . LEU B 1 173 ? 2.398 -5.18 -3.119 1 97.44 173 LEU B N 1
ATOM 3303 C CA . LEU B 1 173 ? 1.938 -6.102 -2.084 1 97.44 173 LEU B CA 1
ATOM 3304 C C . LEU B 1 173 ? 2.615 -5.801 -0.75 1 97.44 173 LEU B C 1
ATOM 3306 O O . LEU B 1 173 ? 1.943 -5.668 0.276 1 97.44 173 LEU B O 1
ATOM 3310 N N . THR B 1 174 ? 3.918 -5.66 -0.753 1 96.44 174 THR B N 1
ATOM 3311 C CA . THR B 1 174 ? 4.648 -5.465 0.493 1 96.44 174 THR B CA 1
ATOM 3312 C C . THR B 1 174 ? 4.398 -4.066 1.052 1 96.44 174 THR B C 1
ATOM 3314 O O . THR B 1 174 ? 4.137 -3.908 2.246 1 96.44 174 THR B O 1
ATOM 3317 N N . PHE B 1 175 ? 4.449 -3.115 0.174 1 92.38 175 PHE B N 1
ATOM 3318 C CA . PHE B 1 175 ? 4.18 -1.749 0.607 1 92.38 175 PHE B CA 1
ATOM 3319 C C . PHE B 1 175 ? 2.781 -1.636 1.2 1 92.38 175 PHE B C 1
ATOM 3321 O O . PHE B 1 175 ? 2.598 -1.034 2.262 1 92.38 175 PHE B O 1
ATOM 3328 N N . GLY B 1 176 ? 1.85 -2.141 0.467 1 93.06 176 GLY B N 1
ATOM 3329 C CA . GLY B 1 176 ? 0.48 -2.115 0.954 1 93.06 176 GLY B CA 1
ATOM 3330 C C . GLY B 1 176 ? 0.307 -2.82 2.285 1 93.06 176 GLY B C 1
ATOM 3331 O O . GLY B 1 176 ? -0.355 -2.305 3.188 1 93.06 176 GLY B O 1
ATOM 3332 N N . ALA B 1 177 ? 0.883 -3.992 2.418 1 93.56 177 ALA B N 1
ATOM 3333 C CA . ALA B 1 177 ? 0.768 -4.77 3.648 1 93.56 177 ALA B CA 1
ATOM 3334 C C . ALA B 1 177 ? 1.36 -4.008 4.832 1 93.56 177 ALA B C 1
ATOM 3336 O O . ALA B 1 177 ? 0.732 -3.908 5.891 1 93.56 177 ALA B O 1
ATOM 3337 N N . TYR B 1 178 ? 2.518 -3.445 4.621 1 91.19 178 TYR B N 1
ATOM 3338 C CA . TYR B 1 178 ? 3.172 -2.742 5.715 1 91.19 178 TYR B CA 1
ATOM 3339 C C . TYR B 1 178 ? 2.445 -1.441 6.039 1 91.19 178 TYR B C 1
ATOM 3341 O O . TYR B 1 178 ? 2.414 -1.014 7.195 1 91.19 178 TYR B O 1
ATOM 3349 N N . SER B 1 179 ? 1.88 -0.813 5.047 1 88.31 179 SER B N 1
ATOM 3350 C CA . SER B 1 179 ? 1.055 0.367 5.285 1 88.31 179 SER B CA 1
ATOM 3351 C C . SER B 1 179 ? -0.17 0.025 6.125 1 88.31 179 SER B C 1
ATOM 3353 O O . SER B 1 179 ? -0.498 0.741 7.074 1 88.31 179 SER B O 1
ATOM 3355 N N . ILE B 1 180 ? -0.79 -1.04 5.77 1 86.88 180 ILE B N 1
ATOM 3356 C CA . ILE B 1 180 ? -1.976 -1.48 6.496 1 86.88 180 ILE B CA 1
ATOM 3357 C C . ILE B 1 180 ? -1.597 -1.841 7.93 1 86.88 180 ILE B C 1
ATOM 3359 O O . ILE B 1 180 ? -2.316 -1.501 8.875 1 86.88 180 ILE B O 1
ATOM 3363 N N . LEU B 1 181 ? -0.46 -2.453 8.094 1 83.81 181 LEU B N 1
ATOM 3364 C CA . LEU B 1 181 ? 0.02 -2.889 9.398 1 83.81 181 LEU B CA 1
ATOM 3365 C C . LEU B 1 181 ? 0.358 -1.692 10.281 1 83.81 181 LEU B C 1
ATOM 3367 O O . LEU B 1 181 ? 0.207 -1.754 11.508 1 83.81 181 LEU B O 1
ATOM 3371 N N . SER B 1 182 ? 0.833 -0.629 9.711 1 75.69 182 SER B N 1
ATOM 3372 C CA . SER B 1 182 ? 1.302 0.525 10.469 1 75.69 182 SER B CA 1
ATOM 3373 C C . SER B 1 182 ? 0.137 1.295 11.086 1 75.69 182 SER B C 1
ATOM 3375 O O . SER B 1 182 ? 0.322 2.057 12.031 1 75.69 182 SER B O 1
ATOM 3377 N N . THR B 1 183 ? -0.984 1.503 10.391 1 59.66 183 THR B N 1
ATOM 3378 C CA . THR B 1 183 ? -2.104 2.332 10.828 1 59.66 183 THR B CA 1
ATOM 3379 C C . THR B 1 183 ? -2.916 1.62 11.906 1 59.66 183 THR B C 1
ATOM 3381 O O . THR B 1 183 ? -3.668 2.258 12.641 1 59.66 183 THR B O 1
ATOM 3384 N N . GLY B 1 184 ? -3.131 0.422 11.758 1 54.44 184 GLY B N 1
ATOM 3385 C CA . GLY B 1 184 ? -4.426 -0.016 12.258 1 54.44 184 GLY B CA 1
ATOM 3386 C C . GLY B 1 184 ? -4.316 -0.975 13.43 1 54.44 184 GLY B C 1
ATOM 3387 O O . GLY B 1 184 ? -3.248 -1.533 13.688 1 54.44 184 GLY B O 1
ATOM 3388 N N . GLU B 1 185 ? -5.395 -0.879 14.031 1 57.47 185 GLU B N 1
ATOM 3389 C CA . GLU B 1 185 ? -6.02 -1.946 14.805 1 57.47 185 GLU B CA 1
ATOM 3390 C C . GLU B 1 185 ? -5.863 -3.297 14.109 1 57.47 185 GLU B C 1
ATOM 3392 O O . GLU B 1 185 ? -5.473 -3.361 12.945 1 57.47 185 GLU B O 1
ATOM 3397 N N . SER B 1 186 ? -6.465 -4.277 14.68 1 67 186 SER B N 1
ATOM 3398 C CA . SER B 1 186 ? -6.098 -5.684 14.82 1 67 186 SER B CA 1
ATOM 3399 C C . SER B 1 186 ? -6.488 -6.484 13.578 1 67 186 SER B C 1
ATOM 3401 O O . SER B 1 186 ? -7.66 -6.82 13.398 1 67 186 SER B O 1
ATOM 3403 N N . LEU B 1 187 ? -5.574 -6.332 12.422 1 79.06 187 LEU B N 1
ATOM 3404 C CA . LEU B 1 187 ? -5.66 -7.395 11.43 1 79.06 187 LEU B CA 1
ATOM 3405 C C . LEU B 1 187 ? -6.105 -8.703 12.062 1 79.06 187 LEU B C 1
ATOM 3407 O O . LEU B 1 187 ? -6.727 -9.539 11.406 1 79.06 187 LEU B O 1
ATOM 3411 N N . ALA B 1 188 ? -5.875 -8.648 13.328 1 79.56 188 ALA B N 1
ATOM 3412 C CA . ALA B 1 188 ? -6.266 -9.852 14.055 1 79.56 188 ALA B CA 1
ATOM 3413 C C . ALA B 1 188 ? -7.785 -9.992 14.102 1 79.56 188 ALA B C 1
ATOM 3415 O O . ALA B 1 188 ? -8.32 -11.094 13.938 1 79.56 188 ALA B O 1
ATOM 3416 N N . ASN B 1 189 ? -8.391 -8.898 14.25 1 82.12 189 ASN B N 1
ATOM 3417 C CA . ASN B 1 189 ? -9.852 -8.906 14.289 1 82.12 189 ASN B CA 1
ATOM 3418 C C . ASN B 1 189 ? -10.453 -9.289 12.938 1 82.12 189 ASN B C 1
ATOM 3420 O O . ASN B 1 189 ? -11.602 -9.727 12.867 1 82.12 189 ASN B O 1
ATOM 3424 N N . LEU B 1 190 ? -9.602 -9.117 12.023 1 83.44 190 LEU B N 1
ATOM 3425 C CA . LEU B 1 190 ? -10.062 -9.445 10.672 1 83.44 190 LEU B CA 1
ATOM 3426 C C . LEU B 1 190 ? -9.602 -10.844 10.273 1 83.44 190 LEU B C 1
ATOM 3428 O O . LEU B 1 190 ? -9.789 -11.258 9.125 1 83.44 190 LEU B O 1
ATOM 3432 N N . GLY B 1 191 ? -8.992 -11.586 11.25 1 86.12 191 GLY B N 1
ATOM 3433 C CA . GLY B 1 191 ? -8.633 -12.977 11.016 1 86.12 191 GLY B CA 1
ATOM 3434 C C . GLY B 1 191 ? -7.215 -13.148 10.508 1 86.12 191 GLY B C 1
ATOM 3435 O O . GLY B 1 191 ? -6.836 -14.234 10.062 1 86.12 191 GLY B O 1
ATOM 3436 N N . VAL B 1 192 ? -6.445 -12.094 10.508 1 89.38 192 VAL B N 1
ATOM 3437 C CA . VAL B 1 192 ? -5.043 -12.172 10.117 1 89.38 192 VAL B CA 1
ATOM 3438 C C . VAL B 1 192 ? -4.156 -12.141 11.359 1 89.38 192 VAL B C 1
ATOM 3440 O O . VAL B 1 192 ? -3.963 -11.078 11.961 1 89.38 192 VAL B O 1
ATOM 3443 N N . GLU B 1 193 ? -3.58 -13.195 11.703 1 85.56 193 GLU B N 1
ATOM 3444 C CA . GLU B 1 193 ? -2.914 -13.336 12.992 1 85.56 193 GLU B CA 1
ATOM 3445 C C . GLU B 1 193 ? -1.461 -12.867 12.922 1 85.56 193 GLU B C 1
ATOM 3447 O O . GLU B 1 193 ? -0.971 -12.203 13.836 1 85.56 193 GLU B O 1
ATOM 3452 N N . ASP B 1 194 ? -0.727 -13.266 11.914 1 88.94 194 ASP B N 1
ATOM 3453 C CA . ASP B 1 194 ? 0.674 -12.906 11.719 1 88.94 194 ASP B CA 1
ATOM 3454 C C . ASP B 1 194 ? 0.882 -12.219 10.375 1 88.94 194 ASP B C 1
ATOM 3456 O O . ASP B 1 194 ? 1.23 -12.867 9.391 1 88.94 194 ASP B O 1
ATOM 3460 N N . PRO B 1 195 ? 0.727 -10.953 10.406 1 89.25 195 PRO B N 1
ATOM 3461 C CA . PRO B 1 195 ? 0.737 -10.227 9.125 1 89.25 195 PRO B CA 1
ATOM 3462 C C . PRO B 1 195 ? 2.057 -10.383 8.375 1 89.25 195 PRO B C 1
ATOM 3464 O O . PRO B 1 195 ? 2.064 -10.453 7.145 1 89.25 195 PRO B O 1
ATOM 3467 N N . PHE B 1 196 ? 3.188 -10.492 9.094 1 90.94 196 PHE B N 1
ATOM 3468 C CA . PHE B 1 196 ? 4.473 -10.625 8.414 1 90.94 196 PHE B CA 1
ATOM 3469 C C . PHE B 1 196 ? 4.582 -11.977 7.723 1 90.94 196 PHE B C 1
ATOM 3471 O O . PHE B 1 196 ? 5.082 -12.07 6.598 1 90.94 196 PHE B O 1
ATOM 3478 N N . VAL B 1 197 ? 4.098 -12.984 8.406 1 92.06 197 VAL B N 1
ATOM 3479 C CA . VAL B 1 197 ? 4.074 -14.312 7.793 1 92.06 197 VAL B CA 1
ATOM 3480 C C . VAL B 1 197 ? 3.143 -14.305 6.586 1 92.06 197 VAL B C 1
ATOM 3482 O O . VAL B 1 197 ? 3.459 -14.891 5.547 1 92.06 197 VAL B O 1
ATOM 3485 N N . SER B 1 198 ? 2.059 -13.586 6.762 1 93.69 198 SER B N 1
ATOM 3486 C CA . SER B 1 198 ? 1.092 -13.492 5.672 1 93.69 198 SER B CA 1
ATOM 3487 C C . SER B 1 198 ? 1.694 -12.805 4.453 1 93.69 198 SER B C 1
ATOM 3489 O O . SER B 1 198 ? 1.422 -13.195 3.316 1 93.69 198 SER B O 1
ATOM 3491 N N . VAL B 1 199 ? 2.465 -11.789 4.672 1 95.69 199 VAL B N 1
ATOM 3492 C CA . VAL B 1 199 ? 3.117 -11.078 3.578 1 95.69 199 VAL B CA 1
ATOM 3493 C C . VAL B 1 199 ? 4.027 -12.031 2.809 1 95.69 199 VAL B C 1
ATOM 3495 O O . VAL B 1 199 ? 3.951 -12.117 1.58 1 95.69 199 VAL B O 1
ATOM 3498 N N . ARG B 1 200 ? 4.832 -12.781 3.531 1 94.88 200 ARG B N 1
ATOM 3499 C CA . ARG B 1 200 ? 5.742 -13.727 2.9 1 94.88 200 ARG B CA 1
ATOM 3500 C C . ARG B 1 200 ? 4.973 -14.773 2.102 1 94.88 200 ARG B C 1
ATOM 3502 O O . ARG B 1 200 ? 5.34 -15.094 0.968 1 94.88 200 ARG B O 1
ATOM 3509 N N . THR B 1 201 ? 3.967 -15.25 2.74 1 95 201 THR B N 1
ATOM 3510 C CA . THR B 1 201 ? 3.156 -16.281 2.105 1 95 201 THR B CA 1
ATOM 3511 C C . THR B 1 201 ? 2.547 -15.766 0.804 1 95 201 THR B C 1
ATOM 3513 O O . THR B 1 201 ? 2.555 -16.469 -0.21 1 95 201 THR B O 1
ATOM 3516 N N . ASN B 1 202 ? 2.037 -14.586 0.826 1 96.5 202 ASN B N 1
ATOM 3517 C CA . ASN B 1 202 ? 1.381 -14.031 -0.356 1 96.5 202 ASN B CA 1
ATOM 3518 C C . ASN B 1 202 ? 2.391 -13.688 -1.448 1 96.5 202 ASN B C 1
ATOM 3520 O O . ASN B 1 202 ? 2.084 -13.797 -2.637 1 96.5 202 ASN B O 1
ATOM 3524 N N . VAL B 1 203 ? 3.59 -13.312 -1.084 1 97.38 203 VAL B N 1
ATOM 3525 C CA . VAL B 1 203 ? 4.652 -13.141 -2.068 1 97.38 203 VAL B CA 1
ATOM 3526 C C . VAL B 1 203 ? 4.918 -14.469 -2.779 1 97.38 203 VAL B C 1
ATOM 3528 O O . VAL B 1 203 ? 5.039 -14.508 -4.008 1 97.38 203 VAL B O 1
ATOM 3531 N N . HIS B 1 204 ? 4.953 -15.523 -2.008 1 96.25 204 HIS B N 1
ATOM 3532 C CA . HIS B 1 204 ? 5.195 -16.844 -2.598 1 96.25 204 HIS B CA 1
ATOM 3533 C C . HIS B 1 204 ? 4.039 -17.25 -3.498 1 96.25 204 HIS B C 1
ATOM 3535 O O . HIS B 1 204 ? 4.25 -17.938 -4.504 1 96.25 204 HIS B O 1
ATOM 3541 N N . HIS B 1 205 ? 2.834 -16.812 -3.115 1 96.88 205 HIS B N 1
ATOM 3542 C CA . HIS B 1 205 ? 1.715 -17.094 -4.008 1 96.88 205 HIS B CA 1
ATOM 3543 C C . HIS B 1 205 ? 1.924 -16.453 -5.375 1 96.88 205 HIS B C 1
ATOM 3545 O O . HIS B 1 205 ? 1.653 -17.078 -6.406 1 96.88 205 HIS B O 1
ATOM 3551 N N . ILE B 1 206 ? 2.387 -15.203 -5.406 1 97.81 206 ILE B N 1
ATOM 3552 C CA . ILE B 1 206 ? 2.65 -14.531 -6.672 1 97.81 206 ILE B CA 1
ATOM 3553 C C . ILE B 1 206 ? 3.701 -15.305 -7.461 1 97.81 206 ILE B C 1
ATOM 3555 O O . ILE B 1 206 ? 3.508 -15.602 -8.641 1 97.81 206 ILE B O 1
ATOM 3559 N N . LEU B 1 207 ? 4.781 -15.688 -6.789 1 98 207 LEU B N 1
ATOM 3560 C CA . LEU B 1 207 ? 5.898 -16.344 -7.457 1 98 207 LEU B CA 1
ATOM 3561 C C . LEU B 1 207 ? 5.496 -17.734 -7.949 1 98 207 LEU B C 1
ATOM 3563 O O . LEU B 1 207 ? 5.91 -18.156 -9.031 1 98 207 LEU B O 1
ATOM 3567 N N . ASN B 1 208 ? 4.727 -18.453 -7.133 1 97.06 208 ASN B N 1
ATOM 3568 C CA . ASN B 1 208 ? 4.16 -19.719 -7.605 1 97.06 208 ASN B CA 1
ATOM 3569 C C . ASN B 1 208 ? 3.309 -19.516 -8.859 1 97.06 208 ASN B C 1
ATOM 3571 O O . ASN B 1 208 ? 3.348 -20.328 -9.781 1 97.06 208 ASN B O 1
ATOM 3575 N N . GLY B 1 209 ? 2.584 -18.469 -8.859 1 96.69 209 GLY B N 1
ATOM 3576 C CA . GLY B 1 209 ? 1.631 -18.203 -9.922 1 96.69 209 GLY B CA 1
ATOM 3577 C C . GLY B 1 209 ? 2.289 -17.984 -11.273 1 96.69 209 GLY B C 1
ATOM 3578 O O . GLY B 1 209 ? 1.687 -18.25 -12.312 1 96.69 209 GLY B O 1
ATOM 3579 N N . ILE B 1 210 ? 3.518 -17.516 -11.242 1 96.56 210 ILE B N 1
ATOM 3580 C CA . ILE B 1 210 ? 4.215 -17.297 -12.5 1 96.56 210 ILE B CA 1
ATOM 3581 C C . ILE B 1 210 ? 5.184 -18.438 -12.773 1 96.56 210 ILE B C 1
ATOM 3583 O O . ILE B 1 210 ? 5.973 -18.391 -13.719 1 96.56 210 ILE B O 1
ATOM 3587 N N . GLY B 1 211 ? 5.156 -19.359 -11.844 1 96.31 211 GLY B N 1
ATOM 3588 C CA . GLY B 1 211 ? 5.934 -20.578 -12.055 1 96.31 211 GLY B CA 1
ATOM 3589 C C . GLY B 1 211 ? 7.414 -20.391 -11.797 1 96.31 211 GLY B C 1
ATOM 3590 O O . GLY B 1 211 ? 8.25 -20.984 -12.469 1 96.31 211 GLY B O 1
ATOM 3591 N N . TRP B 1 212 ? 7.777 -19.516 -10.906 1 97.88 212 TRP B N 1
ATOM 3592 C CA . TRP B 1 212 ? 9.188 -19.344 -10.555 1 97.88 212 TRP B CA 1
ATOM 3593 C C . TRP B 1 212 ? 9.688 -20.516 -9.719 1 97.88 212 TRP B C 1
ATOM 3595 O O . TRP B 1 212 ? 9.328 -20.641 -8.547 1 97.88 212 TRP B O 1
ATOM 3605 N N . ARG B 1 213 ? 10.531 -21.328 -10.242 1 97.5 213 ARG B N 1
ATOM 3606 C CA . ARG B 1 213 ? 11 -22.562 -9.609 1 97.5 213 ARG B CA 1
ATOM 3607 C C . ARG B 1 213 ? 12.234 -22.297 -8.758 1 97.5 213 ARG B C 1
ATOM 3609 O O . ARG B 1 213 ? 13.016 -21.391 -9.047 1 97.5 213 ARG B O 1
ATOM 3616 N N . PRO B 1 214 ? 12.516 -23.125 -7.691 1 97.75 214 PRO B N 1
ATOM 3617 C CA . PRO B 1 214 ? 11.578 -24.141 -7.191 1 97.75 214 PRO B CA 1
ATOM 3618 C C . PRO B 1 214 ? 10.367 -23.531 -6.5 1 97.75 214 PRO B C 1
ATOM 3620 O O . PRO B 1 214 ? 10.492 -22.5 -5.812 1 97.75 214 PRO B O 1
ATOM 3623 N N . LEU B 1 215 ? 9.25 -24.156 -6.699 1 96.75 215 LEU B N 1
ATOM 3624 C CA . LEU B 1 215 ? 8.023 -23.672 -6.074 1 96.75 215 LEU B CA 1
ATOM 3625 C C . LEU B 1 215 ? 8.102 -23.797 -4.559 1 96.75 215 LEU B C 1
ATOM 3627 O O . L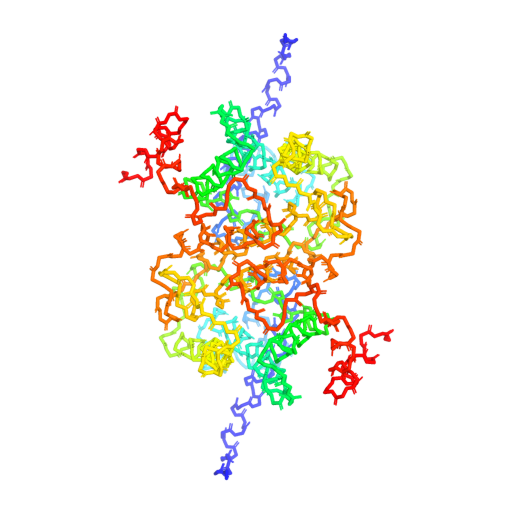EU B 1 215 ? 8.961 -24.5 -4.027 1 96.75 215 LEU B O 1
ATOM 3631 N N . SER B 1 216 ? 7.227 -23.031 -3.91 1 94.75 216 SER B N 1
ATOM 3632 C CA . SER B 1 216 ? 7.277 -23 -2.453 1 94.75 216 SER B CA 1
ATOM 3633 C C . SER B 1 216 ? 6.918 -24.344 -1.853 1 94.75 216 SER B C 1
ATOM 3635 O O . SER B 1 216 ? 7.23 -24.625 -0.692 1 94.75 216 SER B O 1
ATOM 3637 N N . SER B 1 217 ? 6.23 -25.219 -2.607 1 92.31 217 SER B N 1
ATOM 3638 C CA . SER B 1 217 ? 5.922 -26.562 -2.164 1 92.31 217 SER B CA 1
ATOM 3639 C C . SER B 1 217 ? 7.129 -27.484 -2.316 1 92.31 217 SER B C 1
ATOM 3641 O O . SER B 1 217 ? 7.152 -28.594 -1.757 1 92.31 217 SER B O 1
ATOM 3643 N N . GLU B 1 218 ? 8.125 -27.094 -3.027 1 94.94 218 GLU B N 1
ATOM 3644 C CA . GLU B 1 218 ? 9.281 -27.906 -3.375 1 94.94 218 GLU B CA 1
ATOM 3645 C C . GLU B 1 218 ? 10.523 -27.469 -2.607 1 94.94 218 GLU B C 1
ATOM 3647 O O . GLU B 1 218 ? 11.57 -28.125 -2.688 1 94.94 218 GLU B O 1
ATOM 3652 N N . HIS B 1 219 ? 10.477 -26.422 -2.01 1 95.19 219 HIS B N 1
ATOM 3653 C CA . HIS B 1 219 ? 11.633 -25.797 -1.381 1 95.19 219 HIS B CA 1
ATOM 3654 C C . HIS B 1 219 ? 11.227 -25.047 -0.107 1 95.19 219 HIS B C 1
ATOM 3656 O O . HIS B 1 219 ? 10.188 -24.391 -0.067 1 95.19 219 HIS B O 1
ATOM 3662 N N . ASP B 1 220 ? 12.008 -25.141 0.982 1 95.94 220 ASP B N 1
ATOM 3663 C CA . ASP B 1 220 ? 11.703 -24.531 2.273 1 95.94 220 ASP B CA 1
ATOM 3664 C C . ASP B 1 220 ? 12.211 -23.094 2.34 1 95.94 220 ASP B C 1
ATOM 3666 O O . ASP B 1 220 ? 13.25 -22.828 2.943 1 95.94 220 ASP B O 1
ATOM 3670 N N . TYR B 1 221 ? 11.422 -22.219 1.915 1 95.69 221 TYR B N 1
ATOM 3671 C CA . TYR B 1 221 ? 11.836 -20.828 1.84 1 95.69 221 TYR B CA 1
ATOM 3672 C C . TYR B 1 221 ? 11.828 -20.172 3.219 1 95.69 221 TYR B C 1
ATOM 3674 O O . TYR B 1 221 ? 12.445 -19.125 3.424 1 95.69 221 TYR B O 1
ATOM 3682 N N . ASP B 1 222 ? 11.086 -20.75 4.172 1 94.19 222 ASP B N 1
ATOM 3683 C CA . ASP B 1 222 ? 11.195 -20.266 5.547 1 94.19 222 ASP B CA 1
ATOM 3684 C C . ASP B 1 222 ? 12.594 -20.5 6.105 1 94.19 222 ASP B C 1
ATOM 3686 O O . ASP B 1 222 ? 13.156 -19.625 6.773 1 94.19 222 ASP B O 1
ATOM 3690 N N . ALA B 1 223 ? 13.062 -21.641 5.812 1 95.88 223 ALA B N 1
ATOM 3691 C CA . ALA B 1 223 ? 14.43 -21.953 6.227 1 95.88 223 ALA B CA 1
ATOM 3692 C C . ALA B 1 223 ? 15.438 -21.031 5.531 1 95.88 223 ALA B C 1
ATOM 3694 O O . ALA B 1 223 ? 16.422 -20.625 6.133 1 95.88 223 ALA B O 1
ATOM 3695 N N . VAL B 1 224 ? 15.195 -20.766 4.273 1 96.12 224 VAL B N 1
ATOM 3696 C CA . VAL B 1 224 ? 16.062 -19.859 3.52 1 96.12 224 VAL B CA 1
ATOM 3697 C C . VAL B 1 224 ? 16.031 -18.469 4.16 1 96.12 224 VAL B C 1
ATOM 3699 O O . VAL B 1 224 ? 17.078 -17.844 4.34 1 96.12 224 VAL B O 1
ATOM 3702 N N . ALA B 1 225 ? 14.875 -17.969 4.488 1 95.38 225 ALA B N 1
ATOM 3703 C CA . ALA B 1 225 ? 14.727 -16.656 5.121 1 95.38 225 ALA B CA 1
ATOM 3704 C C . ALA B 1 225 ? 15.484 -16.594 6.441 1 95.38 225 ALA B C 1
ATOM 3706 O O . ALA B 1 225 ? 16.125 -15.586 6.754 1 95.38 225 ALA B O 1
ATOM 3707 N N . GLU B 1 226 ? 15.359 -17.656 7.18 1 94.62 226 GLU B N 1
ATOM 3708 C CA . GLU B 1 226 ? 16.078 -17.734 8.445 1 94.62 226 GLU B CA 1
ATOM 3709 C C . GLU B 1 226 ? 17.594 -17.672 8.219 1 94.62 226 GLU B C 1
ATOM 3711 O O . GLU B 1 226 ? 18.297 -16.969 8.938 1 94.62 226 GLU B O 1
ATOM 3716 N N . LYS B 1 227 ? 18.031 -18.422 7.301 1 95.94 227 LYS B N 1
ATOM 3717 C CA . LYS B 1 227 ? 19.453 -18.438 6.953 1 95.94 227 LYS B CA 1
ATOM 3718 C C . LYS B 1 227 ? 19.938 -17.031 6.555 1 95.94 227 LYS B C 1
ATOM 3720 O O . LYS B 1 227 ? 20.984 -16.578 7.008 1 95.94 227 LYS B O 1
ATOM 3725 N N . ILE B 1 228 ? 19.203 -16.391 5.73 1 95.12 228 ILE B N 1
ATOM 3726 C CA . ILE B 1 228 ? 19.531 -15.047 5.25 1 95.12 228 ILE B CA 1
ATOM 3727 C C . ILE B 1 228 ? 19.594 -14.078 6.426 1 95.12 228 ILE B C 1
ATOM 3729 O O . ILE B 1 228 ? 20.516 -13.281 6.531 1 95.12 228 ILE B O 1
ATOM 3733 N N . THR B 1 229 ? 18.562 -14.133 7.293 1 94.06 229 THR B N 1
ATOM 3734 C CA . THR B 1 229 ? 18.5 -13.266 8.469 1 94.06 229 THR B CA 1
ATOM 3735 C C . THR B 1 229 ? 19.766 -13.406 9.312 1 94.06 229 THR B C 1
ATOM 3737 O O . THR B 1 229 ? 20.359 -12.406 9.719 1 94.06 229 THR B O 1
ATOM 3740 N N . HIS B 1 230 ? 20.219 -14.594 9.445 1 92.69 230 HIS B N 1
ATOM 3741 C CA . HIS B 1 230 ? 21.375 -14.852 10.305 1 92.69 230 HIS B CA 1
ATOM 3742 C C . HIS B 1 230 ? 22.688 -14.547 9.586 1 92.69 230 HIS B C 1
ATOM 3744 O O . HIS B 1 230 ? 23.641 -14.07 10.203 1 92.69 230 HIS B O 1
ATOM 3750 N N . GLU B 1 231 ? 22.734 -14.758 8.32 1 93.44 231 GLU B N 1
ATOM 3751 C CA . GLU B 1 231 ? 23.984 -14.609 7.578 1 93.44 231 GLU B CA 1
ATOM 3752 C C . GLU B 1 231 ? 24.203 -13.164 7.145 1 93.44 231 GLU B C 1
ATOM 3754 O O . GLU B 1 231 ? 25.344 -12.68 7.129 1 93.44 231 GLU B O 1
ATOM 3759 N N . ILE B 1 232 ? 23.172 -12.516 6.766 1 93.81 232 ILE B N 1
ATOM 3760 C CA . ILE B 1 232 ? 23.328 -11.211 6.133 1 93.81 232 ILE B CA 1
ATOM 3761 C C . ILE B 1 232 ? 22.875 -10.117 7.09 1 93.81 232 ILE B C 1
ATOM 3763 O O . ILE B 1 232 ? 23.422 -9.008 7.086 1 93.81 232 ILE B O 1
ATOM 3767 N N . PHE B 1 233 ? 21.875 -10.422 7.945 1 94.81 233 PHE B N 1
ATOM 3768 C CA . PHE B 1 233 ? 21.25 -9.359 8.711 1 94.81 233 PHE B CA 1
ATOM 3769 C C . PHE B 1 233 ? 21.234 -9.695 10.203 1 94.81 233 PHE B C 1
ATOM 3771 O O . PHE B 1 233 ? 20.281 -9.375 10.906 1 94.81 233 PHE B O 1
ATOM 3778 N N . ALA B 1 234 ? 22.234 -10.359 10.648 1 91.81 234 ALA B N 1
ATOM 3779 C CA . ALA B 1 234 ? 22.281 -10.828 12.039 1 91.81 234 ALA B CA 1
ATOM 3780 C C . ALA B 1 234 ? 22.141 -9.656 13.008 1 91.81 234 ALA B C 1
ATOM 3782 O O . ALA B 1 234 ? 21.375 -9.734 13.969 1 91.81 234 ALA B O 1
ATOM 3783 N N . GLU B 1 235 ? 22.844 -8.602 12.789 1 90.5 235 GLU B N 1
ATOM 3784 C CA . GLU B 1 235 ? 22.828 -7.453 13.688 1 90.5 235 GLU B CA 1
ATOM 3785 C C . GLU B 1 235 ? 21.469 -6.77 13.688 1 90.5 235 GLU B C 1
ATOM 3787 O O . GLU B 1 235 ? 20.938 -6.43 14.742 1 90.5 235 GLU B O 1
ATOM 3792 N N . GLU B 1 236 ? 20.953 -6.559 12.508 1 90.94 236 GLU B N 1
ATOM 3793 C CA . GLU B 1 236 ? 19.656 -5.93 12.383 1 90.94 236 GLU B CA 1
ATOM 3794 C C . GLU B 1 236 ? 18.562 -6.758 13.062 1 90.94 236 GLU B C 1
ATOM 3796 O O . GLU B 1 236 ? 17.688 -6.215 13.734 1 90.94 236 GLU B O 1
ATOM 3801 N N . PHE B 1 237 ? 18.672 -8.023 12.852 1 87.19 237 PHE B N 1
ATOM 3802 C CA . PHE B 1 237 ? 17.672 -8.914 13.438 1 87.19 237 PHE B CA 1
ATOM 3803 C C . PHE B 1 237 ? 17.734 -8.875 14.953 1 87.19 237 PHE B C 1
ATOM 3805 O O . PHE B 1 237 ? 16.688 -8.867 15.625 1 87.19 237 PHE B O 1
ATOM 3812 N N . GLN B 1 238 ? 18.875 -8.898 15.484 1 84.19 238 GLN B N 1
ATOM 3813 C CA . GLN B 1 238 ? 19.047 -8.797 16.938 1 84.19 238 GLN B CA 1
ATOM 3814 C C . GLN B 1 238 ? 18.438 -7.508 17.469 1 84.19 238 GLN B C 1
ATOM 3816 O O . GLN B 1 238 ? 17.844 -7.5 18.547 1 84.19 238 GLN B O 1
ATOM 3821 N N . SER B 1 239 ? 18.516 -6.504 16.734 1 85.81 239 SER B N 1
ATOM 3822 C CA . SER B 1 239 ? 17.969 -5.207 17.141 1 85.81 239 SER B CA 1
ATOM 3823 C C . SER B 1 239 ? 16.453 -5.23 17.156 1 85.81 239 SER B C 1
ATOM 3825 O O . SER B 1 239 ? 15.828 -4.531 17.969 1 85.81 239 SER B O 1
ATOM 3827 N N . VAL B 1 240 ? 15.852 -5.949 16.25 1 81.81 240 VAL B N 1
ATOM 3828 C CA . VAL B 1 240 ? 14.398 -6.043 16.172 1 81.81 240 VAL B CA 1
ATOM 3829 C C . VAL B 1 240 ? 13.867 -6.812 17.375 1 81.81 240 VAL B C 1
ATOM 3831 O O . VAL B 1 240 ? 12.766 -6.535 17.844 1 81.81 240 VAL B O 1
ATOM 3834 N N . LEU B 1 241 ? 14.664 -7.789 17.844 1 73.38 241 LEU B N 1
ATOM 3835 C CA . LEU B 1 241 ? 14.25 -8.633 18.969 1 73.38 241 LEU B CA 1
ATOM 3836 C C . LEU B 1 241 ? 14.406 -7.891 20.281 1 73.38 241 LEU B C 1
ATOM 3838 O O . LEU B 1 241 ? 13.75 -8.234 21.281 1 73.38 241 LEU B O 1
ATOM 3842 N N . GLU B 1 242 ? 15.25 -6.895 20.406 1 70.44 242 GLU B N 1
ATOM 3843 C CA . GLU B 1 242 ? 15.477 -6.129 21.625 1 70.44 242 GLU B CA 1
ATOM 3844 C C . GLU B 1 242 ? 14.438 -5.027 21.797 1 70.44 242 GLU B C 1
ATOM 3846 O O . GLU B 1 242 ? 13.992 -4.746 22.906 1 70.44 242 GLU B O 1
#

Organism: NCBI:txid2527985